Protein AF-0000000076234444 (afdb_homodimer)

Sequence (428 aa):
ITDESFKQEFCEWFWTGTNGNNLIKELNKYAIKNKTTDDRIRREKDGPVIYAIVLDKFDHGLESPFYDEACKLVKVGYTHVSVKTGSDNRMEKLKKKIKNKYPDSKPTIKYRFPIGCGDTTPAYDVERRIREKFGEKVHADEIEKLNLPVTTEWVLTTQSHLDKITKASKKAKTDCIADLIDIFKDIKPPAKKEKGQKEEAPATKGGVKRKGAKITDESFKQEFCEWFWTGTNGNNLIKELNKYAIKNKTTDDRIRREKDGPVIYAIVLDKFDHGLESPFYDEACKLVKVGYTHVSVKTGSDNRMEKLKKKIKNKYPDSKPTIKYRFPIGCGDTTPAYDVERRIREKFGEKVHADEIEKLNLPVTTEWVLTTQSHLDKITKASKKAKTDCIADLIDIFKDIKPPAKKEKGQKEEAPATKGGVKRKGAK

Solvent-accessible surface area (backbone atoms only — not comparable to full-atom values): 24250 Å² total; per-residue (Å²): 128,86,49,65,67,57,44,51,51,48,44,52,49,33,73,41,87,59,46,37,50,53,49,40,51,49,45,37,49,50,25,58,75,66,63,72,47,75,52,37,53,29,39,32,54,48,59,46,28,35,34,32,36,37,24,78,39,56,84,78,76,68,71,53,91,44,41,90,57,69,53,29,45,31,42,44,44,68,43,59,54,63,75,58,83,89,65,75,24,70,68,53,48,48,44,50,52,43,31,72,75,36,61,77,19,54,61,38,80,74,46,78,34,49,60,41,45,65,51,51,67,54,67,70,58,51,36,51,56,50,43,53,38,60,18,48,77,49,55,43,71,64,33,49,75,67,62,50,90,62,44,68,54,35,24,42,28,39,61,70,49,50,48,51,52,50,52,49,50,52,48,35,56,74,67,61,49,84,43,59,58,57,56,55,79,76,46,67,47,65,75,62,49,74,74,66,72,72,73,71,69,74,76,72,81,71,72,70,72,79,73,74,80,125,129,86,48,64,67,57,46,51,51,49,42,52,50,33,74,40,87,59,46,36,50,54,49,40,52,50,43,36,49,50,25,58,73,66,65,73,47,75,53,37,52,31,38,32,53,46,59,46,30,34,33,31,37,38,25,78,39,55,85,80,77,65,72,54,92,43,41,89,57,70,51,30,47,31,41,44,45,68,43,59,53,64,76,57,84,88,65,74,24,71,66,53,49,50,44,51,52,42,31,72,76,37,63,78,20,55,60,39,81,74,47,76,34,50,59,40,45,64,52,52,67,53,64,69,58,52,35,51,58,51,41,53,37,60,19,47,76,46,55,42,70,64,34,50,75,69,63,51,92,64,44,68,51,33,24,40,29,40,63,70,49,51,50,50,53,50,51,50,52,52,49,36,56,75,66,60,50,83,40,60,59,59,57,55,77,75,46,66,46,65,74,62,50,75,76,68,74,71,74,72,71,74,77,73,82,72,75,72,75,80,75,78,80,125

Structure (mmCIF, N/CA/C/O backbone):
data_AF-0000000076234444-model_v1
#
loop_
_entity.id
_entity.type
_entity.pdbx_description
1 polymer 'Uncharacterized protein'
#
loop_
_atom_site.group_PDB
_atom_site.id
_atom_site.type_symbol
_atom_site.label_atom_id
_atom_site.label_alt_id
_atom_site.label_comp_id
_atom_site.label_asym_id
_atom_site.label_entity_id
_atom_site.label_seq_id
_atom_site.pdbx_PDB_ins_code
_atom_site.Cartn_x
_atom_site.Cartn_y
_atom_site.Cartn_z
_atom_site.occupancy
_atom_site.B_iso_or_equiv
_atom_site.auth_seq_id
_atom_site.auth_comp_id
_atom_site.auth_asym_id
_atom_site.auth_atom_id
_atom_site.pdbx_PDB_model_num
ATOM 1 N N . ILE A 1 1 ? -30.406 -0.299 3.791 1 56.06 1 ILE A N 1
ATOM 2 C CA . ILE A 1 1 ? -30.891 -1.179 4.848 1 56.06 1 ILE A CA 1
ATOM 3 C C . ILE A 1 1 ? -31.328 -0.347 6.055 1 56.06 1 ILE A C 1
ATOM 5 O O . ILE A 1 1 ? -30.484 0.266 6.723 1 56.06 1 ILE A O 1
ATOM 9 N N . THR A 1 2 ? -32.531 -0.052 6.156 1 69.62 2 THR A N 1
ATOM 10 C CA . THR A 1 2 ? -33 0.89 7.16 1 69.62 2 THR A CA 1
ATOM 11 C C . THR A 1 2 ? -33.344 0.169 8.461 1 69.62 2 THR A C 1
ATOM 13 O O . THR A 1 2 ? -33.406 0.786 9.523 1 69.62 2 THR A O 1
ATOM 16 N N . ASP A 1 3 ? -33.562 -1.069 8.32 1 80.31 3 ASP A N 1
ATOM 17 C CA . ASP A 1 3 ? -33.875 -1.849 9.516 1 80.31 3 ASP A CA 1
ATOM 18 C C . ASP A 1 3 ? -32.594 -2.24 10.258 1 80.31 3 ASP A C 1
ATOM 20 O O . ASP A 1 3 ? -31.781 -3.008 9.742 1 80.31 3 ASP A O 1
ATOM 24 N N . GLU A 1 4 ? -32.5 -1.754 11.461 1 85.31 4 GLU A N 1
ATOM 25 C CA . GLU A 1 4 ? -31.297 -1.94 12.258 1 85.31 4 GLU A CA 1
ATOM 26 C C . GLU A 1 4 ? -31.062 -3.416 12.57 1 85.31 4 GLU A C 1
ATOM 28 O O . GLU A 1 4 ? -29.922 -3.879 12.578 1 85.31 4 GLU A O 1
ATOM 33 N N . SER A 1 5 ? -32.156 -4.094 12.781 1 87.12 5 SER A N 1
ATOM 34 C CA . SER A 1 5 ? -32.031 -5.52 13.062 1 87.12 5 SER A CA 1
ATOM 35 C C . SER A 1 5 ? -31.469 -6.273 11.859 1 87.12 5 SER A C 1
ATOM 37 O O . SER A 1 5 ? -30.562 -7.098 12 1 87.12 5 SER A O 1
ATOM 39 N N . PHE A 1 6 ? -32 -5.996 10.812 1 88.69 6 PHE A N 1
ATOM 40 C CA . PHE A 1 6 ? -31.531 -6.633 9.594 1 88.69 6 PHE A CA 1
ATOM 41 C C . PHE A 1 6 ? -30.094 -6.262 9.312 1 88.69 6 PHE A C 1
ATOM 43 O O . PHE A 1 6 ? -29.297 -7.102 8.883 1 88.69 6 PHE A O 1
ATOM 50 N N . LYS A 1 7 ? -29.781 -5.055 9.547 1 89.62 7 LYS A N 1
ATOM 51 C CA . LYS A 1 7 ? -28.422 -4.578 9.359 1 89.62 7 LYS A CA 1
ATOM 52 C C . LYS A 1 7 ? -27.438 -5.367 10.227 1 89.62 7 LYS A C 1
ATOM 54 O O . LYS A 1 7 ? -26.391 -5.797 9.75 1 89.62 7 LYS A O 1
ATOM 59 N N . GLN A 1 8 ? -27.812 -5.582 11.375 1 91.12 8 GLN A N 1
ATOM 60 C CA . GLN A 1 8 ? -26.953 -6.332 12.289 1 91.12 8 GLN A CA 1
ATOM 61 C C . GLN A 1 8 ? -26.797 -7.781 11.836 1 91.12 8 GLN A C 1
ATOM 63 O O . GLN A 1 8 ? -25.703 -8.336 11.867 1 91.12 8 GLN A O 1
ATOM 68 N N . GLU A 1 9 ? -27.875 -8.305 11.43 1 93.31 9 GLU A N 1
ATOM 69 C CA . GLU A 1 9 ? -27.844 -9.688 10.945 1 93.31 9 GLU A CA 1
ATOM 70 C C . GLU A 1 9 ? -26.969 -9.82 9.711 1 93.31 9 GLU A C 1
ATOM 72 O O . GLU A 1 9 ? -26.219 -10.789 9.578 1 93.31 9 GLU A O 1
ATOM 77 N N . PHE A 1 10 ? -27.172 -8.875 8.859 1 94 10 PHE A N 1
ATOM 78 C CA . PHE A 1 10 ? -26.375 -8.891 7.637 1 94 10 PHE A CA 1
ATOM 79 C C . PHE A 1 10 ? -24.891 -8.758 7.953 1 94 10 PHE A C 1
ATOM 81 O O . PHE A 1 10 ? -24.062 -9.469 7.383 1 94 10 PHE A O 1
ATOM 88 N N . CYS A 1 11 ? -24.469 -7.883 8.789 1 94.88 11 CYS A N 1
ATOM 89 C CA . CYS A 1 11 ? -23.062 -7.695 9.18 1 94.88 11 CYS A CA 1
ATOM 90 C C . CYS A 1 11 ? -22.5 -8.969 9.797 1 94.88 11 CYS A C 1
ATOM 92 O O . CYS A 1 11 ? -21.391 -9.383 9.469 1 94.88 11 CYS A O 1
ATOM 94 N N . GLU A 1 12 ? -23.297 -9.555 10.641 1 94.88 12 GLU A N 1
ATOM 95 C CA . GLU A 1 12 ? -22.859 -10.805 11.258 1 94.88 12 GLU A CA 1
ATOM 96 C C . GLU A 1 12 ? -22.641 -11.883 10.203 1 94.88 12 GLU A C 1
ATOM 98 O O . GLU A 1 12 ? -21.609 -12.57 10.211 1 94.88 12 GLU A O 1
ATOM 103 N N . TRP A 1 13 ? -23.656 -12 9.344 1 95.69 13 TRP A N 1
ATOM 104 C CA . TRP A 1 13 ? -23.547 -12.961 8.258 1 95.69 13 TRP A CA 1
ATOM 105 C C . TRP A 1 13 ? -22.297 -12.719 7.438 1 95.69 13 TRP A C 1
ATOM 107 O O . TRP A 1 13 ? -21.547 -13.656 7.133 1 95.69 13 TRP A O 1
ATOM 117 N N . PHE A 1 14 ? -22.047 -11.461 7.109 1 96 14 PHE A N 1
ATOM 118 C CA . PHE A 1 14 ? -20.922 -11.07 6.266 1 96 14 PHE A CA 1
ATOM 119 C C . PHE A 1 14 ? -19.609 -11.555 6.867 1 96 14 PHE A C 1
ATOM 121 O O . PHE A 1 14 ? -18.75 -12.086 6.16 1 96 14 PHE A O 1
ATOM 128 N N . TRP A 1 15 ? -19.406 -11.359 8.156 1 96.25 15 TRP A N 1
ATOM 129 C CA . TRP A 1 15 ? -18.141 -11.625 8.805 1 96.25 15 TRP A CA 1
ATOM 130 C C . TRP A 1 15 ? -18.047 -13.07 9.281 1 96.25 15 TRP A C 1
ATOM 132 O O . TRP A 1 15 ? -17.031 -13.492 9.844 1 96.25 15 TRP A O 1
ATOM 142 N N . THR A 1 16 ? -19.031 -13.953 8.969 1 94.44 16 THR A N 1
ATOM 143 C CA . THR A 1 16 ? -19.016 -15.359 9.344 1 94.44 16 THR A CA 1
ATOM 144 C C . THR A 1 16 ? -18.5 -16.219 8.203 1 94.44 16 THR A C 1
ATOM 146 O O . THR A 1 16 ? -19 -16.156 7.082 1 94.44 16 THR A O 1
ATOM 149 N N . GLY A 1 17 ? -17.453 -17 8.523 1 91.94 17 GLY A N 1
ATOM 150 C CA . GLY A 1 17 ? -16.922 -17.922 7.539 1 91.94 17 GLY A CA 1
ATOM 151 C C . GLY A 1 17 ? -16.375 -17.234 6.305 1 91.94 17 GLY A C 1
ATOM 152 O O . GLY A 1 17 ? -15.562 -16.312 6.41 1 91.94 17 GLY A O 1
ATOM 153 N N . THR A 1 18 ? -16.906 -17.734 5.129 1 92.56 18 THR A N 1
ATOM 154 C CA . THR A 1 18 ? -16.391 -17.203 3.871 1 92.56 18 THR A CA 1
ATOM 155 C C . THR A 1 18 ? -17.422 -16.312 3.193 1 92.56 18 THR A C 1
ATOM 157 O O . THR A 1 18 ? -17.234 -15.883 2.053 1 92.56 18 THR A O 1
ATOM 160 N N . ASN A 1 19 ? -18.484 -15.984 3.889 1 93.62 19 ASN A N 1
ATOM 161 C CA . ASN A 1 19 ? -19.594 -15.258 3.287 1 93.62 19 ASN A CA 1
ATOM 162 C C . ASN A 1 19 ? -19.141 -13.922 2.713 1 93.62 19 ASN A C 1
ATOM 164 O O . ASN A 1 19 ? -19.422 -13.617 1.55 1 93.62 19 ASN A O 1
ATOM 168 N N . GLY A 1 20 ? -18.438 -13.156 3.541 1 94.5 20 GLY A N 1
ATOM 169 C CA . GLY A 1 20 ? -17.969 -11.852 3.098 1 94.5 20 GLY A CA 1
ATOM 170 C C . GLY A 1 20 ? -17.031 -11.93 1.905 1 94.5 20 GLY A C 1
ATOM 171 O O . GLY A 1 20 ? -17.156 -11.164 0.952 1 94.5 20 GLY A O 1
ATOM 172 N N . ASN A 1 21 ? -16.141 -12.898 1.944 1 93.69 21 ASN A N 1
ATOM 173 C CA . ASN A 1 21 ? -15.211 -13.07 0.839 1 93.69 21 ASN A CA 1
ATOM 174 C C . ASN A 1 21 ? -15.938 -13.414 -0.46 1 93.69 21 ASN A C 1
ATOM 176 O O . ASN A 1 21 ? -15.594 -12.891 -1.522 1 93.69 21 ASN A O 1
ATOM 180 N N . ASN A 1 22 ? -16.875 -14.25 -0.36 1 92.62 22 ASN A N 1
ATOM 181 C CA . ASN A 1 22 ? -17.656 -14.633 -1.536 1 92.62 22 ASN A CA 1
ATOM 182 C C . ASN A 1 22 ? -18.438 -13.453 -2.09 1 92.62 22 ASN A C 1
ATOM 184 O O . ASN A 1 22 ? -18.5 -13.25 -3.305 1 92.62 22 ASN A O 1
ATOM 188 N N . LEU A 1 23 ? -19.031 -12.719 -1.203 1 94.62 23 LEU A N 1
ATOM 189 C CA . LEU A 1 23 ? -19.781 -11.539 -1.647 1 94.62 23 LEU A CA 1
ATOM 190 C C . LEU A 1 23 ? -18.844 -10.547 -2.33 1 94.62 23 LEU A C 1
ATOM 192 O O . LEU A 1 23 ? -19.188 -9.992 -3.377 1 94.62 23 LEU A O 1
ATOM 196 N N . ILE A 1 24 ? -17.672 -10.305 -1.765 1 95.06 24 ILE A N 1
ATOM 197 C CA . ILE A 1 24 ? -16.688 -9.383 -2.332 1 95.06 24 ILE A CA 1
ATOM 198 C C . ILE A 1 24 ? -16.344 -9.812 -3.758 1 95.06 24 ILE A C 1
ATOM 200 O O . ILE A 1 24 ? -16.297 -8.977 -4.664 1 95.06 24 ILE A O 1
ATOM 204 N N . LYS A 1 25 ? -16.172 -11.062 -3.928 1 91.75 25 LYS A N 1
ATOM 205 C CA . LYS A 1 25 ? -15.867 -11.594 -5.254 1 91.75 25 LYS A CA 1
ATOM 206 C C . LYS A 1 25 ? -16.984 -11.281 -6.238 1 91.75 25 LYS A C 1
ATOM 208 O O . LYS A 1 25 ? -16.734 -10.867 -7.371 1 91.75 25 LYS A O 1
ATOM 213 N N . GLU A 1 26 ? -18.156 -11.461 -5.793 1 92.44 26 GLU A N 1
ATOM 214 C CA . GLU A 1 26 ? -19.312 -11.211 -6.648 1 92.44 26 GLU A CA 1
ATOM 215 C C . GLU A 1 26 ? -19.422 -9.734 -7 1 92.44 26 GLU A C 1
ATOM 217 O O . GLU A 1 26 ? -19.703 -9.383 -8.148 1 92.44 26 GLU A O 1
ATOM 222 N N . LEU A 1 27 ? -19.281 -8.945 -6.02 1 94.94 27 LEU A N 1
ATOM 223 C CA . LEU A 1 27 ? -19.344 -7.504 -6.234 1 94.94 27 LEU A CA 1
ATOM 224 C C . LEU A 1 27 ? -18.281 -7.059 -7.246 1 94.94 27 LEU A C 1
ATOM 226 O O . LEU A 1 27 ? -18.578 -6.281 -8.156 1 94.94 27 LEU A O 1
ATOM 230 N N . ASN A 1 28 ? -17.078 -7.547 -7.09 1 93.25 28 ASN A N 1
ATOM 231 C CA . ASN A 1 28 ? -15.992 -7.188 -7.988 1 93.25 28 ASN A CA 1
ATOM 232 C C . ASN A 1 28 ? -16.234 -7.715 -9.398 1 93.25 28 ASN A C 1
ATOM 234 O O . ASN A 1 28 ? -15.969 -7.016 -10.383 1 93.25 28 ASN A O 1
ATOM 238 N N . LYS A 1 29 ? -16.703 -8.898 -9.461 1 90.75 29 LYS A N 1
ATOM 239 C CA . LYS A 1 29 ? -17.031 -9.484 -10.75 1 90.75 29 LYS A CA 1
ATOM 240 C C . LYS A 1 29 ? -18.078 -8.656 -11.484 1 90.75 29 LYS A C 1
ATOM 242 O O . LYS A 1 29 ? -17.969 -8.414 -12.688 1 90.75 29 LYS A O 1
ATOM 247 N N . TYR A 1 30 ? -19.094 -8.328 -10.742 1 93.06 30 TYR A N 1
ATOM 248 C CA . TYR A 1 30 ? -20.156 -7.5 -11.305 1 93.06 30 TYR A CA 1
ATOM 249 C C . TYR A 1 30 ? -19.594 -6.199 -11.867 1 93.06 30 TYR A C 1
ATOM 251 O O . TYR A 1 30 ? -19.953 -5.797 -12.977 1 93.06 30 TYR A O 1
ATOM 259 N N . ALA A 1 31 ? -18.719 -5.535 -11.086 1 93.12 31 ALA A N 1
ATOM 260 C CA . ALA A 1 31 ? -18.141 -4.262 -11.5 1 93.12 31 ALA A CA 1
ATOM 261 C C . ALA A 1 31 ? -17.344 -4.414 -12.789 1 93.12 31 ALA A C 1
ATOM 263 O O . ALA A 1 31 ? -17.438 -3.578 -13.695 1 93.12 31 ALA A O 1
ATOM 264 N N . ILE A 1 32 ? -16.594 -5.434 -12.859 1 88 32 ILE A N 1
ATOM 265 C CA . ILE A 1 32 ? -15.766 -5.695 -14.023 1 88 32 ILE A CA 1
ATOM 266 C C . ILE A 1 32 ? -16.656 -5.973 -15.234 1 88 32 ILE A C 1
ATOM 268 O O . ILE A 1 32 ? -16.469 -5.375 -16.297 1 88 32 ILE A O 1
ATOM 272 N N . LYS A 1 33 ? -17.578 -6.828 -15.078 1 90.19 33 LYS A N 1
ATOM 273 C CA . LYS A 1 33 ? -18.438 -7.273 -16.172 1 90.19 33 LYS A CA 1
ATOM 274 C C . LYS A 1 33 ? -19.25 -6.109 -16.734 1 90.19 33 LYS A C 1
ATOM 276 O O . LYS A 1 33 ? -19.391 -5.992 -17.953 1 90.19 33 LYS A O 1
ATOM 281 N N . ASN A 1 34 ? -19.734 -5.332 -15.914 1 91.44 34 ASN A N 1
ATOM 282 C CA . ASN A 1 34 ? -20.641 -4.266 -16.344 1 91.44 34 ASN A CA 1
ATOM 283 C C . ASN A 1 34 ? -19.891 -2.955 -16.562 1 91.44 34 ASN A C 1
ATOM 285 O O . ASN A 1 34 ? -20.484 -1.939 -16.906 1 91.44 34 ASN A O 1
ATOM 289 N N . LYS A 1 35 ? -18.516 -2.955 -16.297 1 87.75 35 LYS A N 1
ATOM 290 C CA . LYS A 1 35 ? -17.672 -1.773 -16.469 1 87.75 35 LYS A CA 1
ATOM 291 C C . LYS A 1 35 ? -18.234 -0.577 -15.719 1 87.75 35 LYS A C 1
ATOM 293 O O . LYS A 1 35 ? -18.328 0.526 -16.266 1 87.75 35 LYS A O 1
ATOM 298 N N . THR A 1 36 ? -18.719 -0.863 -14.531 1 84.81 36 THR A N 1
ATOM 299 C CA . THR A 1 36 ? -19.359 0.172 -13.719 1 84.81 36 THR A CA 1
ATOM 300 C C . THR A 1 36 ? -18.297 1.085 -13.094 1 84.81 36 THR A C 1
ATOM 302 O O . THR A 1 36 ? -18.547 2.275 -12.891 1 84.81 36 THR A O 1
ATOM 305 N N . THR A 1 37 ? -17.25 0.494 -12.727 1 87.31 37 THR A N 1
ATOM 306 C CA . THR A 1 37 ? -16.141 1.21 -12.086 1 87.31 37 THR A CA 1
ATOM 307 C C . THR A 1 37 ? -14.836 0.445 -12.242 1 87.31 37 THR A C 1
ATOM 309 O O . THR A 1 37 ? -14.844 -0.757 -12.523 1 87.31 37 THR A O 1
ATOM 312 N N . ASP A 1 38 ? -13.82 1.211 -12.055 1 86.44 38 ASP A N 1
ATOM 313 C CA . ASP A 1 38 ? -12.5 0.58 -12.016 1 86.44 38 ASP A CA 1
ATOM 314 C C . ASP A 1 38 ? -12.109 0.209 -10.586 1 86.44 38 ASP A C 1
ATOM 316 O O . ASP A 1 38 ? -11.078 -0.429 -10.367 1 86.44 38 ASP A O 1
ATOM 320 N N . ASP A 1 39 ? -12.992 0.518 -9.695 1 91.56 39 ASP A N 1
ATOM 321 C CA . ASP A 1 39 ? -12.703 0.229 -8.289 1 91.56 39 ASP A CA 1
ATOM 322 C C . ASP A 1 39 ? -13.031 -1.224 -7.953 1 91.56 39 ASP A C 1
ATOM 324 O O . ASP A 1 39 ? -13.727 -1.902 -8.711 1 91.56 39 ASP A O 1
ATOM 328 N N . ARG A 1 40 ? -12.523 -1.644 -6.902 1 92.62 40 ARG A N 1
ATOM 329 C CA . ARG A 1 40 ? -12.852 -2.947 -6.336 1 92.62 40 ARG A CA 1
ATOM 330 C C . ARG A 1 40 ? -12.922 -2.885 -4.812 1 92.62 40 ARG A C 1
ATOM 332 O O . ARG A 1 40 ? -12.477 -1.906 -4.207 1 92.62 40 ARG A O 1
ATOM 339 N N . ILE A 1 41 ? -13.477 -3.902 -4.289 1 95.38 41 ILE A N 1
ATOM 340 C CA . ILE A 1 41 ? -13.539 -4.078 -2.844 1 95.38 41 ILE A CA 1
ATOM 341 C C . ILE A 1 41 ? -12.523 -5.137 -2.408 1 95.38 41 ILE A C 1
ATOM 343 O O . ILE A 1 41 ? -12.344 -6.148 -3.088 1 95.38 41 ILE A O 1
ATOM 347 N N . ARG A 1 42 ? -11.945 -4.863 -1.302 1 94.62 42 ARG A N 1
ATOM 348 C CA . ARG A 1 42 ? -11 -5.852 -0.789 1 94.62 42 ARG A CA 1
ATOM 349 C C . ARG A 1 42 ? -11.047 -5.914 0.734 1 94.62 42 ARG A C 1
ATOM 351 O O . ARG A 1 42 ? -11.438 -4.945 1.389 1 94.62 42 ARG A O 1
ATOM 358 N N . ARG A 1 43 ? -10.648 -7.039 1.172 1 94.44 43 ARG A N 1
ATOM 359 C CA . ARG A 1 43 ? -10.391 -7.254 2.592 1 94.44 43 ARG A CA 1
ATOM 360 C C . ARG A 1 43 ? -8.93 -6.984 2.932 1 94.44 43 ARG A C 1
ATOM 362 O O . ARG A 1 43 ? -8.031 -7.34 2.162 1 94.44 43 ARG A O 1
ATOM 369 N N . GLU A 1 44 ? -8.711 -6.297 4.074 1 91.56 44 GLU A N 1
ATOM 370 C CA . GLU A 1 44 ? -7.332 -6.031 4.48 1 91.56 44 GLU A CA 1
ATOM 371 C C . GLU A 1 44 ? -7.207 -5.973 6 1 91.56 44 GLU A C 1
ATOM 373 O O . GLU A 1 44 ? -8.188 -5.711 6.699 1 91.56 44 GLU A O 1
ATOM 378 N N . LYS A 1 45 ? -6.07 -6.277 6.461 1 89 45 LYS A N 1
ATOM 379 C CA . LYS A 1 45 ? -5.777 -6.164 7.887 1 89 45 LYS A CA 1
ATOM 380 C C . LYS A 1 45 ? -5.203 -4.789 8.227 1 89 45 LYS A C 1
ATOM 382 O O . LYS A 1 45 ? -5.621 -4.156 9.195 1 89 45 LYS A O 1
ATOM 387 N N . ASP A 1 46 ? -4.25 -4.445 7.434 1 85.06 46 ASP A N 1
ATOM 388 C CA . ASP A 1 46 ? -3.641 -3.129 7.59 1 85.06 46 ASP A CA 1
ATOM 389 C C . ASP A 1 46 ? -3.953 -2.232 6.395 1 85.06 46 ASP A C 1
ATOM 391 O O . ASP A 1 46 ? -3.785 -2.643 5.242 1 85.06 46 ASP A O 1
ATOM 395 N N . GLY A 1 47 ? -4.52 -1.076 6.68 1 85.81 47 GLY A N 1
ATOM 396 C CA . GLY A 1 47 ? -4.754 -0.087 5.641 1 85.81 47 GLY A CA 1
ATOM 397 C C . GLY A 1 47 ? -3.762 1.058 5.668 1 85.81 47 GLY A C 1
ATOM 398 O O . GLY A 1 47 ? -2.922 1.137 6.566 1 85.81 47 GLY A O 1
ATOM 399 N N . PRO A 1 48 ? -3.877 1.832 4.672 1 91.38 48 PRO A N 1
ATOM 400 C CA . PRO A 1 48 ? -2.947 2.963 4.613 1 91.38 48 PRO A CA 1
ATOM 401 C C . PRO A 1 48 ? -3.193 3.988 5.719 1 91.38 48 PRO A C 1
ATOM 403 O O . PRO A 1 48 ? -4.348 4.289 6.039 1 91.38 48 PRO A O 1
ATOM 406 N N . VAL A 1 49 ? -2.113 4.469 6.289 1 94.06 49 VAL A N 1
ATOM 407 C CA . VAL A 1 49 ? -2.15 5.457 7.363 1 94.06 49 VAL A CA 1
ATOM 408 C C . VAL A 1 49 ? -1.156 6.578 7.07 1 94.06 49 VAL A C 1
ATOM 410 O O . VAL A 1 49 ? -0.006 6.316 6.711 1 94.06 49 VAL A O 1
ATOM 413 N N . ILE A 1 50 ? -1.676 7.766 7.137 1 96.81 50 ILE A N 1
ATOM 414 C CA . ILE A 1 50 ? -0.786 8.922 7.129 1 96.81 50 ILE A CA 1
ATOM 415 C C . ILE A 1 50 ? -0.251 9.172 8.539 1 96.81 50 ILE A C 1
ATOM 417 O O . ILE A 1 50 ? -1.005 9.117 9.516 1 96.81 50 ILE A O 1
ATOM 421 N N . TYR A 1 51 ? 1.036 9.352 8.609 1 97.31 51 TYR A N 1
ATOM 422 C CA . TYR A 1 51 ? 1.604 9.594 9.93 1 97.31 51 TYR A CA 1
ATOM 423 C C . TYR A 1 51 ? 2.469 10.852 9.938 1 97.31 51 TYR A C 1
ATOM 425 O O . TYR A 1 51 ? 2.879 11.328 8.875 1 97.31 51 TYR A O 1
ATOM 433 N N . ALA A 1 52 ? 2.684 11.352 11.109 1 98.19 52 ALA A N 1
ATOM 434 C CA . ALA A 1 52 ? 3.557 12.508 11.289 1 98.19 52 ALA A CA 1
ATOM 435 C C . ALA A 1 52 ? 4.477 12.32 12.492 1 98.19 52 ALA A C 1
ATOM 437 O O . ALA A 1 52 ? 4.023 11.961 13.578 1 98.19 52 ALA A O 1
ATOM 438 N N . ILE A 1 53 ? 5.711 12.492 12.266 1 97.94 53 ILE A N 1
ATOM 439 C CA . ILE A 1 53 ? 6.715 12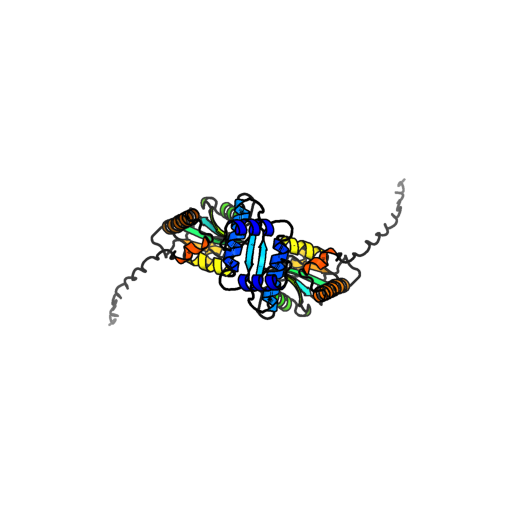.547 13.32 1 97.94 53 ILE A CA 1
ATOM 440 C C . ILE A 1 53 ? 7.152 13.992 13.539 1 97.94 53 ILE A C 1
ATOM 442 O O . ILE A 1 53 ? 7.672 14.641 12.625 1 97.94 53 ILE A O 1
ATOM 446 N N . VAL A 1 54 ? 6.938 14.469 14.719 1 97.5 54 VAL A N 1
ATOM 447 C CA . VAL A 1 54 ? 7.254 15.852 15.062 1 97.5 54 VAL A CA 1
ATOM 448 C C . VAL A 1 54 ? 8.57 15.906 15.828 1 97.5 54 VAL A C 1
ATOM 45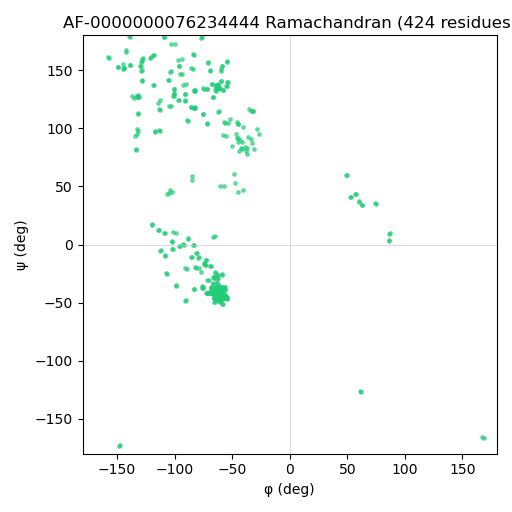0 O O . VAL A 1 54 ? 8.773 15.148 16.781 1 97.5 54 VAL A O 1
ATOM 453 N N . LEU A 1 55 ? 9.445 16.734 15.344 1 95.75 55 LEU A N 1
ATOM 454 C CA . LEU A 1 55 ? 10.641 17.062 16.125 1 95.75 55 LEU A CA 1
ATOM 455 C C . LEU A 1 55 ? 10.383 18.25 17.047 1 95.75 55 LEU A C 1
ATOM 457 O O . LEU A 1 55 ? 10.359 19.406 16.578 1 95.75 55 LEU A O 1
ATOM 461 N N . ASP A 1 56 ? 10.242 18.078 18.297 1 89.5 56 ASP A N 1
ATOM 462 C CA . ASP A 1 56 ? 9.812 19.094 19.25 1 89.5 56 ASP A CA 1
ATOM 463 C C . ASP A 1 56 ? 10.891 20.156 19.453 1 89.5 56 ASP A C 1
ATOM 465 O O . ASP A 1 56 ? 10.586 21.312 19.75 1 89.5 56 ASP A O 1
ATOM 469 N N . LYS A 1 57 ? 12.094 19.703 19.312 1 85.12 57 LYS A N 1
ATOM 470 C CA . LYS A 1 57 ? 13.234 20.609 19.422 1 85.12 57 LYS A CA 1
ATOM 471 C C . LYS A 1 57 ? 14.219 20.406 18.266 1 85.12 57 LYS A C 1
ATOM 473 O O . LYS A 1 57 ? 14.891 19.375 18.203 1 85.12 57 LYS A O 1
ATOM 478 N N . PHE A 1 58 ? 14.031 21.281 17.391 1 81.81 58 PHE A N 1
ATOM 479 C CA . PHE A 1 58 ? 14.984 21.156 16.297 1 81.81 58 PHE A CA 1
ATOM 480 C C . PHE A 1 58 ? 15.562 22.516 15.93 1 81.81 58 PHE A C 1
ATOM 482 O O . PHE A 1 58 ? 14.891 23.328 15.289 1 81.81 58 PHE A O 1
ATOM 489 N N . ASP A 1 59 ? 16.672 22.828 16.516 1 73.06 59 ASP A N 1
ATOM 490 C CA . ASP A 1 59 ? 17.359 24.109 16.344 1 73.06 59 ASP A CA 1
ATOM 491 C C . ASP A 1 59 ? 18.594 23.953 15.453 1 73.06 59 ASP A C 1
ATOM 493 O O . ASP A 1 59 ? 19.719 24.078 15.922 1 73.06 59 ASP A O 1
ATOM 497 N N . HIS A 1 60 ? 18.453 23.312 14.492 1 68 60 HIS A N 1
ATOM 498 C CA . HIS A 1 60 ? 19.656 23.047 13.695 1 68 60 HIS A CA 1
ATOM 499 C C . HIS A 1 60 ? 19.688 23.922 12.445 1 68 60 HIS A C 1
ATOM 501 O O . HIS A 1 60 ? 20.016 23.438 11.359 1 68 60 HIS A O 1
ATOM 507 N N . GLY A 1 61 ? 19.406 25.156 12.75 1 62.38 61 GLY A N 1
ATOM 508 C CA .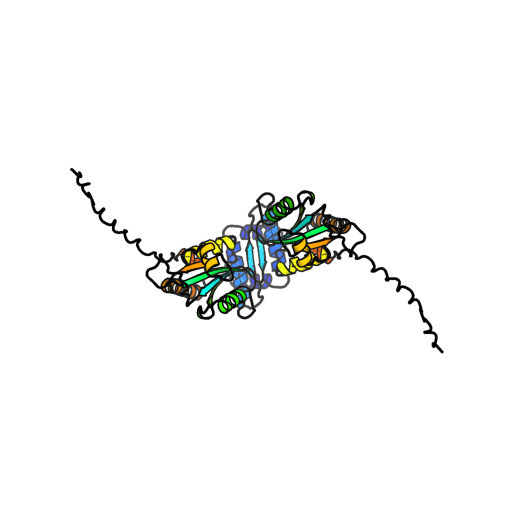 GLY A 1 61 ? 19.625 26.125 11.68 1 62.38 61 GLY A CA 1
ATOM 509 C C . GLY A 1 61 ? 18.453 26.266 10.742 1 62.38 61 GLY A C 1
ATOM 510 O O . GLY A 1 61 ? 18.547 26.906 9.695 1 62.38 61 GLY A O 1
ATOM 511 N N . LEU A 1 62 ? 17.453 25.562 11.086 1 62.97 62 LEU A N 1
ATOM 512 C CA . LEU A 1 62 ? 16.297 25.734 10.203 1 62.97 62 LEU A CA 1
ATOM 513 C C . LEU A 1 62 ? 15.477 26.938 10.617 1 62.97 62 LEU A C 1
ATOM 515 O O . LEU A 1 62 ? 14.617 26.844 11.492 1 62.97 62 LEU A O 1
ATOM 519 N N . GLU A 1 63 ? 16.062 28.062 10.625 1 60.06 63 GLU A N 1
ATOM 520 C CA . GLU A 1 63 ? 15.258 29.266 10.844 1 60.06 63 GLU A CA 1
ATOM 521 C C . GLU A 1 63 ? 14.219 29.453 9.742 1 60.06 63 GLU A C 1
ATOM 523 O O . GLU A 1 63 ? 14.523 29.266 8.555 1 60.06 63 GLU A O 1
ATOM 528 N N . SER A 1 64 ? 12.938 29.344 10.141 1 66.19 64 SER A N 1
ATOM 529 C CA . SER A 1 64 ? 11.922 29.453 9.109 1 66.19 64 SER A CA 1
ATOM 530 C C . SER A 1 64 ? 11.742 30.906 8.68 1 66.19 64 SER A C 1
ATOM 532 O O . SER A 1 64 ? 11.406 31.766 9.5 1 66.19 64 SER A O 1
ATOM 534 N N . PRO A 1 65 ? 12.133 31.141 7.461 1 67.19 65 PRO A N 1
ATOM 535 C CA . PRO A 1 65 ? 11.797 32.469 6.945 1 67.19 65 PRO A CA 1
ATOM 536 C C . PRO A 1 65 ? 10.289 32.656 6.777 1 67.19 65 PRO A C 1
ATOM 538 O O . PRO A 1 65 ? 9.844 33.781 6.449 1 67.19 65 PRO A O 1
ATOM 541 N N . PHE A 1 66 ? 9.586 31.672 7.246 1 75.06 66 PHE A N 1
ATOM 542 C CA . PHE A 1 66 ? 8.188 31.672 6.82 1 75.06 66 PHE A CA 1
ATOM 543 C C . PHE A 1 66 ? 7.277 32.094 7.973 1 75.06 66 PHE A C 1
ATOM 545 O O . PHE A 1 66 ? 6.18 32.594 7.746 1 75.06 66 PHE A O 1
ATOM 552 N N . TYR A 1 67 ? 7.84 31.844 9.188 1 79.94 67 TYR A N 1
ATOM 553 C CA . TYR A 1 67 ? 6.918 32.031 10.305 1 79.94 67 TYR A CA 1
ATOM 554 C C . TYR A 1 67 ? 7.531 32.938 11.367 1 79.94 67 TYR A C 1
ATOM 556 O O . TYR A 1 67 ? 8.758 32.969 11.523 1 79.94 67 TYR A O 1
ATOM 564 N N . ASP A 1 68 ? 6.66 33.656 12.062 1 77.62 68 ASP A N 1
ATOM 565 C CA . ASP A 1 68 ? 7.09 34.5 13.156 1 77.62 68 ASP A CA 1
ATOM 566 C C . ASP A 1 68 ? 7.359 33.719 14.422 1 77.62 68 ASP A C 1
ATOM 568 O O . ASP A 1 68 ? 8.18 34.094 15.258 1 77.62 68 ASP A O 1
ATOM 572 N N . GLU A 1 69 ? 6.789 32.562 14.461 1 80 69 GLU A N 1
ATOM 573 C CA . GLU A 1 69 ? 6.922 31.688 15.625 1 80 69 GLU A CA 1
ATOM 574 C C . GLU A 1 69 ? 8.023 30.641 15.414 1 80 69 GLU A C 1
ATOM 576 O O . GLU A 1 69 ? 8.469 30.422 14.289 1 80 69 GLU A O 1
ATOM 581 N N . ALA A 1 70 ? 8.453 30.156 16.547 1 83.25 70 ALA A N 1
ATOM 582 C CA . ALA A 1 70 ? 9.406 29.047 16.484 1 83.25 70 ALA A CA 1
ATOM 583 C C . ALA A 1 70 ? 8.852 27.891 15.641 1 83.25 70 ALA A C 1
ATOM 585 O O . ALA A 1 70 ? 7.664 27.562 15.734 1 83.25 70 ALA A O 1
ATOM 586 N N . CYS A 1 71 ? 9.719 27.406 14.859 1 88.38 71 CYS A N 1
ATOM 587 C CA . CYS A 1 71 ? 9.281 26.391 13.891 1 88.38 71 CYS A CA 1
ATOM 588 C C . CYS A 1 71 ? 9.539 24.984 14.422 1 88.38 71 CYS A C 1
ATOM 590 O O . CYS A 1 71 ? 10.359 24.797 15.32 1 88.38 71 CYS A O 1
ATOM 592 N N . LYS A 1 72 ? 8.758 24.109 13.938 1 92 72 LYS A N 1
ATOM 593 C CA . LYS A 1 72 ? 8.922 22.688 14.148 1 92 72 LYS A CA 1
ATOM 594 C C . LYS A 1 72 ? 9.141 21.953 12.828 1 92 72 LYS A C 1
ATOM 596 O O . LYS A 1 72 ? 8.516 22.281 11.82 1 92 72 LYS A O 1
ATOM 601 N N . LEU A 1 73 ? 10.062 21.062 12.906 1 95.19 73 LEU A N 1
ATOM 602 C CA . LEU A 1 73 ? 10.266 20.172 11.766 1 95.19 73 LEU A CA 1
ATOM 603 C C . LEU A 1 73 ? 9.422 18.906 11.906 1 95.19 73 LEU A C 1
ATOM 605 O O . LEU A 1 73 ? 9.383 18.297 12.969 1 95.19 73 LEU A O 1
ATOM 609 N N . VAL A 1 74 ? 8.672 18.594 10.797 1 97.19 74 VAL A N 1
ATOM 610 C CA . VAL A 1 74 ? 7.746 17.469 10.859 1 97.19 74 VAL A CA 1
ATOM 611 C C . VAL A 1 74 ? 7.945 16.578 9.633 1 97.19 74 VAL A C 1
ATOM 613 O O . VAL A 1 74 ? 7.969 17.062 8.5 1 97.19 74 VAL A O 1
ATOM 616 N N . LYS A 1 75 ? 8.148 15.297 9.891 1 98.06 75 LYS A N 1
ATOM 617 C CA . LYS A 1 75 ? 8.086 14.273 8.852 1 98.06 75 LYS A CA 1
ATOM 618 C C . LYS A 1 75 ? 6.648 13.789 8.641 1 98.06 75 LYS A C 1
ATOM 620 O O . LYS A 1 75 ? 6.012 13.297 9.57 1 98.06 75 LYS A O 1
ATOM 625 N N . VAL A 1 76 ? 6.133 14 7.438 1 98.12 76 VAL A N 1
ATOM 626 C CA . VAL A 1 76 ? 4.809 13.5 7.09 1 98.12 76 VAL A CA 1
ATOM 627 C C . VAL A 1 76 ? 4.926 12.414 6.027 1 98.12 76 VAL A C 1
ATOM 629 O O . VAL 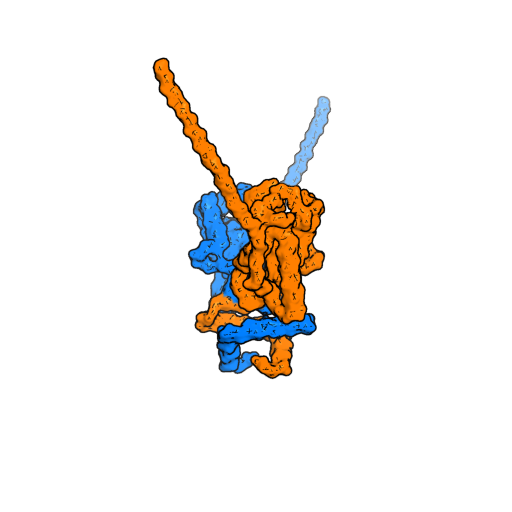A 1 76 ? 5.422 12.664 4.922 1 98.12 76 VAL A O 1
ATOM 632 N N . GLY A 1 77 ? 4.539 11.219 6.375 1 96.88 77 GLY A N 1
ATOM 633 C CA . GLY A 1 77 ? 4.602 10.109 5.441 1 96.88 77 GLY A CA 1
ATOM 634 C C . GLY A 1 77 ? 3.381 9.203 5.504 1 96.88 77 GLY A C 1
ATOM 635 O O . GLY A 1 77 ? 2.387 9.539 6.152 1 96.88 77 GLY A O 1
ATOM 636 N N . TYR A 1 78 ? 3.344 8.195 4.68 1 94.69 78 TYR A N 1
ATOM 637 C CA . TYR A 1 78 ? 2.293 7.191 4.773 1 94.69 78 TYR A CA 1
ATOM 638 C C . TYR A 1 78 ? 2.887 5.789 4.816 1 94.69 78 TYR A C 1
ATOM 640 O O . TYR A 1 78 ? 4.055 5.59 4.469 1 94.69 78 TYR A O 1
ATOM 648 N N . THR A 1 79 ? 2.139 4.887 5.328 1 91.56 79 THR A N 1
ATOM 649 C CA . THR A 1 79 ? 2.494 3.475 5.359 1 91.56 79 THR A CA 1
ATOM 650 C C . THR A 1 79 ? 1.258 2.6 5.176 1 91.56 79 THR A C 1
ATOM 652 O O . THR A 1 79 ? 0.144 3.016 5.5 1 91.56 79 THR A O 1
ATOM 655 N N . HIS A 1 80 ? 1.472 1.454 4.613 1 88.69 80 HIS A N 1
ATOM 656 C CA . HIS A 1 80 ? 0.394 0.49 4.426 1 88.69 80 HIS A CA 1
ATOM 657 C C . HIS A 1 80 ? 0.616 -0.756 5.277 1 88.69 80 HIS A C 1
ATOM 659 O O . HIS A 1 80 ? 0.007 -1.799 5.031 1 88.69 80 HIS A O 1
ATOM 665 N N . VAL A 1 81 ? 1.497 -0.642 6.125 1 85.25 81 VAL A N 1
ATOM 666 C CA . VAL A 1 81 ? 1.746 -1.754 7.039 1 85.25 81 VAL A CA 1
ATOM 667 C C . VAL A 1 81 ? 1.272 -1.387 8.445 1 85.25 81 VAL A C 1
ATOM 669 O O . VAL A 1 81 ? 0.796 -0.272 8.672 1 85.25 81 VAL A O 1
ATOM 672 N N . SER A 1 82 ? 1.438 -2.33 9.281 1 86.06 82 SER A N 1
ATOM 673 C CA . SER A 1 82 ? 0.893 -2.16 10.625 1 86.06 82 SER A CA 1
ATOM 674 C C . SER A 1 82 ? 1.488 -0.938 11.312 1 86.06 82 SER A C 1
ATOM 676 O O . SER A 1 82 ? 2.691 -0.688 11.211 1 86.06 82 SER A O 1
ATOM 678 N N . VAL A 1 83 ? 0.562 -0.26 12.039 1 89.44 83 VAL A N 1
ATOM 679 C CA . VAL A 1 83 ? 0.984 0.934 12.766 1 89.44 83 VAL A CA 1
ATOM 680 C C . VAL A 1 83 ? 0.737 0.745 14.266 1 89.44 83 VAL A C 1
ATOM 682 O O . VAL A 1 83 ? 0.643 1.721 15.008 1 89.44 83 VAL A O 1
ATOM 685 N N . LYS A 1 84 ? 0.564 -0.453 14.586 1 87.31 84 LYS A N 1
ATOM 686 C CA . LYS A 1 84 ? 0.336 -0.745 15.992 1 87.31 84 LYS A CA 1
ATOM 687 C C . LYS A 1 84 ? 1.498 -0.252 16.859 1 87.31 84 LYS A C 1
ATOM 689 O O . LYS A 1 84 ? 2.662 -0.519 16.547 1 87.31 84 LYS A O 1
ATOM 694 N N . THR A 1 85 ? 1.214 0.408 17.906 1 90.88 85 THR A N 1
ATOM 695 C CA . THR A 1 85 ? 2.225 0.978 18.797 1 90.88 85 THR A CA 1
ATOM 696 C C . THR A 1 85 ? 3.049 -0.123 19.453 1 90.88 85 THR A C 1
ATOM 698 O O . THR A 1 85 ? 2.5 -1.127 19.906 1 90.88 85 THR A O 1
ATOM 701 N N . GLY A 1 86 ? 4.281 0.047 19.406 1 91.19 86 GLY A N 1
ATOM 702 C CA . GLY A 1 86 ? 5.156 -0.881 20.109 1 91.19 86 GLY A CA 1
ATOM 703 C C . GLY A 1 86 ? 5.523 -2.096 19.281 1 91.19 86 GLY A C 1
ATOM 704 O O . GLY A 1 86 ? 6.129 -3.041 19.781 1 91.19 86 GLY A O 1
ATOM 705 N N . SER A 1 87 ? 5.223 -2.109 18.031 1 90.38 87 SER A N 1
ATOM 706 C CA . SER A 1 87 ? 5.461 -3.279 17.203 1 90.38 87 SER A CA 1
ATOM 707 C C . SER A 1 87 ? 6.723 -3.109 16.359 1 90.38 87 SER A C 1
ATOM 709 O O . SER A 1 87 ? 6.918 -3.82 15.367 1 90.38 87 SER A O 1
ATOM 711 N N . ASP A 1 88 ? 7.531 -2.08 16.625 1 93.19 88 ASP A N 1
ATOM 712 C CA . ASP A 1 88 ? 8.719 -1.781 15.844 1 93.19 88 ASP A CA 1
ATOM 713 C C . ASP A 1 88 ? 8.375 -1.588 14.367 1 93.19 88 ASP A C 1
ATOM 715 O O . ASP A 1 88 ? 9.047 -2.137 13.492 1 93.19 88 ASP A O 1
ATOM 719 N N . ASN A 1 89 ? 7.312 -0.868 14.203 1 91.56 89 ASN A N 1
ATOM 720 C CA . ASN A 1 89 ? 6.832 -0.604 12.852 1 91.56 89 ASN A CA 1
ATOM 721 C C . ASN A 1 89 ? 7.676 0.462 12.156 1 91.56 89 ASN A C 1
ATOM 723 O O . ASN A 1 89 ? 8.625 0.989 12.742 1 91.56 89 ASN A O 1
ATOM 727 N N . ARG A 1 90 ? 7.336 0.741 10.891 1 89.81 90 ARG A N 1
ATOM 728 C CA . ARG A 1 90 ? 8.109 1.634 10.031 1 89.81 90 ARG A CA 1
ATOM 729 C C . ARG A 1 90 ? 8.273 3.006 10.672 1 89.81 90 ARG A C 1
ATOM 731 O O . ARG A 1 90 ? 9.375 3.568 10.672 1 89.81 90 ARG A O 1
ATOM 738 N N . MET A 1 91 ? 7.258 3.559 11.234 1 94.12 91 MET A N 1
ATOM 739 C CA . MET A 1 91 ? 7.305 4.883 11.852 1 94.12 91 MET A CA 1
ATOM 740 C C . MET A 1 91 ? 8.188 4.875 13.094 1 94.12 91 MET A C 1
ATOM 742 O O . MET A 1 91 ? 8.953 5.812 13.32 1 94.12 91 MET A O 1
ATOM 746 N N . GLU A 1 92 ? 8.07 3.859 13.828 1 96.75 92 GLU A N 1
ATOM 747 C CA . GLU A 1 92 ? 8.875 3.734 15.047 1 96.75 92 GLU A CA 1
ATOM 748 C C . GLU A 1 92 ? 10.352 3.541 14.711 1 96.75 92 GLU A C 1
ATOM 750 O O . GLU A 1 92 ? 11.219 4.098 15.383 1 96.75 92 GLU A O 1
ATOM 755 N N . LYS A 1 93 ? 10.57 2.824 13.711 1 95.81 93 LYS A N 1
ATOM 756 C CA . LYS A 1 93 ? 11.953 2.658 13.258 1 95.81 93 LYS A CA 1
ATOM 757 C C . LYS A 1 93 ? 12.531 3.986 12.781 1 95.81 93 LYS A C 1
ATOM 759 O O . LYS A 1 93 ? 13.68 4.312 13.094 1 95.81 93 LYS A O 1
ATOM 764 N N . LEU A 1 94 ? 11.727 4.672 12.062 1 96.69 94 LEU A N 1
ATOM 765 C CA . LEU A 1 94 ? 12.18 5.977 11.594 1 96.69 94 LEU A CA 1
ATOM 766 C C . LEU A 1 94 ? 12.422 6.922 12.766 1 96.69 94 LEU A C 1
ATOM 768 O O . LEU A 1 94 ? 13.445 7.609 12.812 1 96.69 94 LEU A O 1
ATOM 772 N N . LYS A 1 95 ? 11.531 6.945 13.656 1 97.12 95 LYS A N 1
ATOM 773 C CA . LYS A 1 95 ? 11.695 7.754 14.859 1 97.12 95 LYS A CA 1
ATOM 774 C C . LYS A 1 95 ? 13.008 7.422 15.57 1 97.12 95 LYS A C 1
ATOM 776 O O . LYS A 1 95 ? 13.75 8.32 15.969 1 97.12 95 LYS A O 1
ATOM 781 N N . LYS A 1 96 ? 13.258 6.168 15.703 1 96.94 96 LYS A N 1
ATOM 782 C CA . LYS A 1 96 ? 14.484 5.711 16.359 1 96.94 96 LYS A CA 1
ATOM 783 C C . LYS A 1 96 ? 15.719 6.207 15.617 1 96.94 96 LYS A C 1
ATOM 785 O O . LYS A 1 96 ? 16.688 6.648 16.234 1 96.94 96 LYS A O 1
ATOM 790 N N . LYS A 1 97 ? 15.695 6.156 14.344 1 97 97 LYS A N 1
ATOM 791 C CA . LYS A 1 97 ? 16.828 6.637 13.539 1 97 97 LYS A CA 1
ATOM 792 C C . LYS A 1 97 ? 17.047 8.125 13.75 1 97 97 LYS A C 1
ATOM 794 O O . LYS A 1 97 ? 18.188 8.578 13.859 1 97 97 LYS A O 1
ATOM 799 N N . ILE A 1 98 ? 16 8.859 13.781 1 96.06 98 ILE A N 1
ATOM 800 C CA . ILE A 1 98 ? 16.094 10.297 13.992 1 96.06 98 ILE A CA 1
ATOM 801 C C . ILE A 1 98 ? 16.672 10.586 15.375 1 96.06 98 ILE A C 1
ATOM 803 O O . ILE A 1 98 ? 17.578 11.406 15.523 1 96.06 98 ILE A O 1
ATOM 807 N N . LYS A 1 99 ? 16.172 9.914 16.312 1 95.94 99 LYS A N 1
ATOM 808 C CA . LYS A 1 99 ? 16.609 10.094 17.703 1 95.94 99 LYS A CA 1
ATOM 809 C C . LYS A 1 99 ? 18.094 9.766 17.844 1 95.94 99 LYS A C 1
ATOM 811 O O . LYS A 1 99 ? 18.812 10.438 18.594 1 95.94 99 LYS A O 1
ATOM 816 N N . ASN A 1 100 ? 18.5 8.766 17.219 1 95.19 100 ASN A N 1
ATOM 817 C CA . ASN A 1 100 ? 19.906 8.383 17.266 1 95.19 100 ASN A CA 1
ATOM 818 C C . ASN A 1 100 ? 20.797 9.469 16.688 1 95.19 100 ASN A C 1
ATOM 820 O O . ASN A 1 100 ? 21.906 9.711 17.203 1 95.19 100 ASN A O 1
ATOM 824 N N . LYS A 1 101 ? 20.297 10.086 15.727 1 92.94 101 LYS A N 1
ATOM 825 C CA . LYS A 1 101 ? 21.078 11.125 15.062 1 92.94 101 LYS A CA 1
ATOM 826 C C . LYS A 1 101 ? 20.984 12.453 15.805 1 92.94 101 LYS A C 1
ATOM 828 O O . LYS A 1 101 ? 21.953 13.195 15.891 1 92.94 101 LYS A O 1
ATOM 833 N N . TYR A 1 102 ? 19.75 12.688 16.297 1 92.75 102 TYR A N 1
ATOM 834 C CA . TYR A 1 102 ? 19.469 13.93 17.016 1 92.75 102 TYR A CA 1
ATOM 835 C C . TYR A 1 102 ? 18.719 13.656 18.297 1 92.75 102 TYR A C 1
ATOM 837 O O . TYR A 1 102 ? 17.516 13.906 18.391 1 92.75 102 TYR A O 1
ATOM 845 N N . PRO A 1 103 ? 19.406 13.312 19.266 1 90.69 103 PRO A N 1
ATOM 846 C CA . PRO A 1 103 ? 18.75 12.922 20.516 1 90.69 103 PRO A CA 1
ATOM 847 C C . PRO A 1 103 ? 17.953 14.055 21.156 1 90.69 103 PRO A C 1
ATOM 849 O O . PRO A 1 103 ? 16.906 13.812 21.766 1 90.69 103 PRO A O 1
ATOM 852 N N . ASP A 1 104 ? 18.438 15.219 20.984 1 91.44 104 ASP A N 1
ATOM 853 C CA . ASP A 1 104 ? 17.812 16.344 21.656 1 91.44 104 ASP A CA 1
ATOM 854 C C . ASP A 1 104 ? 16.562 16.828 20.891 1 91.44 104 ASP A C 1
ATOM 856 O O . ASP A 1 104 ? 15.789 17.625 21.406 1 91.44 104 ASP A O 1
ATOM 860 N N . SER A 1 105 ? 16.359 16.25 19.703 1 92 105 SER A N 1
ATOM 861 C CA . SER A 1 105 ? 15.234 16.688 18.891 1 92 105 SER A CA 1
ATOM 862 C C . SER A 1 105 ? 13.914 16.156 19.438 1 92 105 SER A C 1
ATOM 864 O O . SER A 1 105 ? 12.844 16.625 19.031 1 92 105 SER A O 1
ATOM 866 N N . LYS A 1 106 ? 13.875 15.164 20.312 1 93.56 106 LYS A N 1
ATOM 867 C CA . LYS A 1 106 ? 12.703 14.578 20.953 1 93.56 106 LYS A CA 1
ATOM 868 C C . LYS A 1 106 ? 11.617 14.25 19.938 1 93.56 106 LYS A C 1
ATOM 870 O O . LYS A 1 106 ? 10.484 14.727 20.062 1 93.56 106 LYS A O 1
ATOM 875 N N . PRO A 1 107 ? 11.977 13.414 19.016 1 96.88 107 PRO A N 1
ATOM 876 C CA . PRO A 1 107 ? 10.984 13.031 18.016 1 96.88 107 PRO A CA 1
ATOM 877 C C . PRO A 1 107 ? 9.805 12.273 18.609 1 96.88 107 PRO A C 1
ATOM 879 O O . PRO A 1 107 ? 9.992 11.406 19.469 1 96.88 107 PRO A O 1
ATOM 882 N N . THR A 1 108 ? 8.578 12.625 18.188 1 96.81 108 THR A N 1
ATOM 883 C CA . THR A 1 108 ? 7.352 11.977 18.641 1 96.81 108 THR A CA 1
ATOM 884 C C . THR A 1 108 ? 6.453 11.641 17.453 1 96.81 108 THR A C 1
ATOM 886 O O . THR A 1 108 ? 6.215 12.484 16.578 1 96.81 108 THR A O 1
ATOM 889 N N . ILE A 1 109 ? 6.07 10.383 17.406 1 97.44 109 ILE A N 1
ATOM 890 C CA . ILE A 1 109 ? 5 10.055 16.469 1 97.44 109 ILE A CA 1
ATOM 891 C C . ILE A 1 109 ? 3.678 10.625 16.984 1 97.44 109 ILE A C 1
ATOM 893 O O . ILE A 1 109 ? 3.018 10.016 17.828 1 97.44 109 ILE A O 1
ATOM 897 N N . LYS A 1 110 ? 3.238 11.664 16.422 1 96.5 110 LYS A N 1
ATOM 898 C CA . LYS A 1 110 ? 2.146 12.422 17.031 1 96.5 110 LYS A CA 1
ATOM 899 C C . LYS A 1 110 ? 0.81 12.07 16.375 1 96.5 110 LYS A C 1
ATOM 901 O O . LYS A 1 110 ? -0.231 12.102 17.047 1 96.5 110 LYS A O 1
ATOM 906 N N . TYR A 1 111 ? 0.857 11.828 15.141 1 95.69 111 TYR A N 1
ATOM 907 C CA . TYR A 1 111 ? -0.402 11.648 14.422 1 95.69 111 TYR A CA 1
ATOM 908 C C . TYR A 1 111 ? -0.396 10.352 13.625 1 95.69 111 TYR A C 1
ATOM 910 O O . TYR A 1 111 ? 0.636 9.953 13.078 1 95.69 111 TYR A O 1
ATOM 918 N N . ARG A 1 112 ? -1.478 9.727 13.625 1 94.31 112 ARG A N 1
ATOM 919 C CA . ARG A 1 112 ? -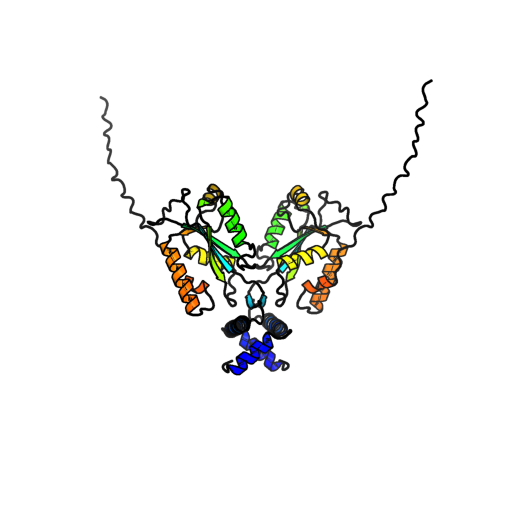1.86 8.609 12.758 1 94.31 112 ARG A CA 1
ATOM 920 C C . ARG A 1 112 ? -3.246 8.836 12.164 1 94.31 112 ARG A C 1
ATOM 922 O O . ARG A 1 112 ? -4.246 8.836 12.883 1 94.31 112 ARG A O 1
ATOM 929 N N . PHE A 1 113 ? -3.287 9.039 10.883 1 95.06 113 PHE A N 1
ATOM 930 C CA . PHE A 1 113 ? -4.547 9.289 10.188 1 95.06 113 PHE A CA 1
ATOM 931 C C . PHE A 1 113 ? -4.84 8.188 9.18 1 95.06 113 PHE A C 1
ATOM 933 O O . PHE A 1 113 ? -4.344 8.219 8.055 1 95.06 113 PHE A O 1
ATOM 940 N N . PRO A 1 114 ? -5.664 7.25 9.594 1 92.06 114 PRO A N 1
ATOM 941 C CA . PRO A 1 114 ? -6.039 6.234 8.609 1 92.06 114 PRO A CA 1
ATOM 942 C C . PRO A 1 114 ? -6.793 6.816 7.414 1 92.06 114 PRO A C 1
ATOM 944 O O . PRO A 1 114 ? -7.609 7.727 7.582 1 92.06 114 PRO A O 1
ATOM 947 N N . ILE A 1 115 ? -6.457 6.363 6.277 1 92.56 115 ILE A N 1
ATOM 948 C CA . ILE A 1 115 ? -7.23 6.723 5.09 1 92.56 115 ILE A CA 1
ATOM 949 C C . ILE A 1 115 ? -8.539 5.941 5.074 1 92.56 115 ILE A C 1
ATOM 951 O O . ILE A 1 115 ? -8.555 4.734 5.328 1 92.56 115 ILE A O 1
ATOM 955 N N . GLY A 1 116 ? -9.586 6.629 4.793 1 90.44 116 GLY A N 1
ATOM 956 C CA . GLY A 1 116 ? -10.914 6.055 4.844 1 90.44 116 GLY A CA 1
ATOM 957 C C . GLY A 1 116 ? -11.086 4.867 3.914 1 90.44 116 GLY A C 1
ATOM 958 O O . GLY A 1 116 ? -10.492 4.82 2.838 1 90.44 116 GLY A O 1
ATOM 959 N N . CYS A 1 117 ? -11.992 3.99 4.262 1 91.88 117 CYS A N 1
ATOM 960 C CA . CYS A 1 117 ? -12.188 2.734 3.547 1 91.88 117 CYS A CA 1
ATOM 961 C C . CYS A 1 117 ? -12.852 2.975 2.193 1 91.88 117 CYS A C 1
ATOM 963 O O . CYS A 1 117 ? -12.812 2.105 1.319 1 91.88 117 CYS A O 1
ATOM 965 N N . GLY A 1 118 ? -13.43 4.109 2.041 1 90.62 118 GLY A N 1
ATOM 966 C CA . GLY A 1 118 ? -14.07 4.41 0.771 1 90.62 118 GLY A CA 1
ATOM 967 C C . GLY A 1 118 ? -13.242 5.328 -0.111 1 90.62 118 GLY A C 1
ATOM 968 O O . GLY A 1 118 ? -13.633 5.629 -1.241 1 90.62 118 GLY A O 1
ATOM 969 N N . ASP A 1 119 ? -12.141 5.766 0.406 1 90.5 119 ASP A N 1
ATOM 970 C CA . ASP A 1 119 ? -11.273 6.676 -0.333 1 90.5 119 ASP A CA 1
ATOM 971 C C . ASP A 1 119 ? -10.352 5.906 -1.282 1 90.5 119 ASP A C 1
ATOM 973 O O . ASP A 1 119 ? -9.484 5.148 -0.839 1 90.5 119 ASP A O 1
ATOM 977 N N . THR A 1 120 ? -10.5 6.145 -2.531 1 91.25 120 THR A N 1
ATOM 978 C CA . THR A 1 120 ? -9.734 5.387 -3.516 1 91.25 120 THR A CA 1
ATOM 979 C C . THR A 1 120 ? -8.562 6.211 -4.043 1 91.25 120 THR A C 1
ATOM 981 O O . THR A 1 120 ? -7.844 5.773 -4.941 1 91.25 120 THR A O 1
ATOM 984 N N . THR A 1 121 ? -8.406 7.41 -3.498 1 90.12 121 THR A N 1
ATOM 985 C CA . THR A 1 121 ? -7.242 8.211 -3.863 1 90.12 121 THR A CA 1
ATOM 986 C C . THR A 1 121 ? -5.949 7.508 -3.449 1 90.12 121 THR A C 1
ATOM 988 O O . THR A 1 121 ? -5.863 6.961 -2.35 1 90.12 121 THR A O 1
ATOM 991 N N . PRO A 1 122 ? -5.012 7.512 -4.406 1 87.94 122 PRO A N 1
ATOM 992 C CA . PRO A 1 122 ? -3.736 6.906 -4.016 1 87.94 122 PRO A CA 1
ATOM 993 C C . PRO A 1 122 ? -3.162 7.516 -2.738 1 87.94 122 PRO A C 1
ATOM 995 O O . PRO A 1 122 ? -3.217 8.734 -2.551 1 87.94 122 PRO A O 1
ATOM 998 N N . ALA A 1 123 ? -2.623 6.602 -1.924 1 89.75 123 ALA A N 1
ATOM 999 C CA . ALA A 1 123 ? -2.141 7.027 -0.611 1 89.75 123 ALA A CA 1
ATOM 1000 C C . ALA A 1 123 ? -1.109 8.141 -0.74 1 89.75 123 ALA A C 1
ATOM 1002 O O . ALA A 1 123 ? -1.081 9.07 0.076 1 89.75 123 ALA A O 1
ATOM 1003 N N . TYR A 1 124 ? -0.283 8.07 -1.779 1 89.69 124 TYR A N 1
ATOM 1004 C CA . TYR A 1 124 ? 0.762 9.07 -1.9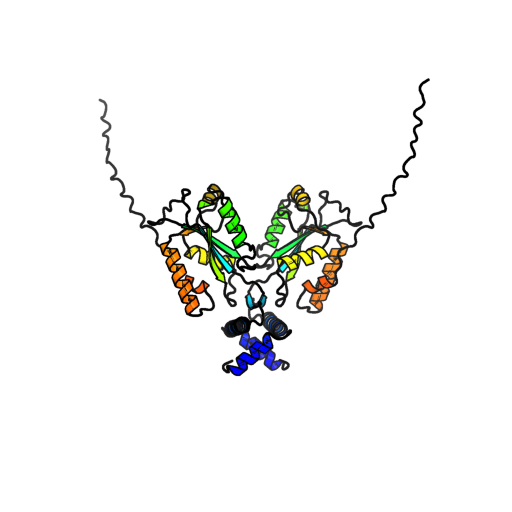63 1 89.69 124 TYR A CA 1
ATOM 1005 C C . TYR A 1 124 ? 0.162 10.438 -2.266 1 89.69 124 TYR A C 1
ATOM 1007 O O . TYR A 1 124 ? 0.699 11.469 -1.846 1 89.69 124 TYR A O 1
ATOM 1015 N N . ASP A 1 125 ? -0.91 10.453 -2.949 1 92.56 125 ASP A N 1
ATOM 1016 C CA . ASP A 1 125 ? -1.583 11.719 -3.25 1 92.56 125 ASP A CA 1
ATOM 1017 C C . ASP A 1 125 ? -2.244 12.297 -2.004 1 92.56 125 ASP A C 1
ATOM 1019 O O . ASP A 1 125 ? -2.193 13.508 -1.774 1 92.56 125 ASP A O 1
ATOM 1023 N N . VAL A 1 126 ? -2.83 11.43 -1.285 1 94.69 126 VAL A N 1
ATOM 1024 C CA . VAL A 1 126 ? -3.445 11.859 -0.032 1 94.69 126 VAL A CA 1
ATOM 1025 C C . VAL A 1 126 ? -2.379 12.43 0.901 1 94.69 126 VAL A C 1
ATOM 1027 O O . VAL A 1 126 ? -2.564 13.5 1.487 1 94.69 126 VAL A O 1
ATOM 1030 N N . GLU A 1 127 ? -1.315 11.688 1 1 97.06 127 GLU A N 1
ATOM 1031 C CA . GLU A 1 127 ? -0.197 12.125 1.832 1 97.06 127 GLU A CA 1
ATOM 1032 C C . GLU A 1 127 ? 0.303 13.5 1.406 1 97.06 127 GLU A C 1
ATOM 1034 O O . GLU A 1 127 ? 0.508 14.383 2.248 1 97.06 127 GLU A O 1
ATOM 1039 N N . ARG A 1 128 ? 0.458 13.711 0.164 1 96.12 128 ARG A N 1
ATOM 1040 C CA . ARG A 1 128 ? 0.933 14.992 -0.354 1 96.12 128 ARG A CA 1
ATOM 1041 C C . ARG A 1 128 ? -0.017 16.125 0.025 1 96.12 128 ARG A C 1
ATOM 1043 O O . ARG A 1 128 ? 0.42 17.172 0.492 1 96.12 128 ARG A O 1
ATOM 1050 N N . ARG A 1 129 ? -1.266 15.906 -0.175 1 96.38 129 ARG A N 1
ATOM 1051 C CA . ARG A 1 129 ? -2.275 16.906 0.15 1 96.38 129 ARG A CA 1
ATOM 1052 C C . ARG A 1 129 ? -2.246 17.25 1.635 1 96.38 129 ARG A C 1
ATOM 1054 O O . ARG A 1 129 ? -2.314 18.422 2.006 1 96.38 129 ARG A O 1
ATOM 1061 N N . ILE A 1 130 ? -2.154 16.234 2.404 1 97.5 130 ILE A N 1
ATOM 1062 C CA . ILE A 1 130 ? -2.164 16.438 3.85 1 97.5 130 ILE A CA 1
ATOM 1063 C C . ILE A 1 130 ? -0.87 17.125 4.285 1 97.5 130 ILE A C 1
ATOM 1065 O O . ILE A 1 130 ? -0.893 18.031 5.113 1 97.5 130 ILE A O 1
ATOM 1069 N N . ARG A 1 131 ? 0.211 16.703 3.717 1 97.88 131 ARG A N 1
ATOM 1070 C CA . ARG A 1 131 ? 1.502 17.312 4.035 1 97.88 131 ARG A CA 1
ATOM 1071 C C . ARG A 1 131 ? 1.496 18.812 3.746 1 97.88 131 ARG A C 1
ATOM 1073 O O . ARG A 1 131 ? 1.998 19.594 4.543 1 97.88 131 ARG A O 1
ATOM 1080 N N . GLU A 1 132 ? 0.845 19.203 2.723 1 96.94 132 GLU A N 1
ATOM 1081 C CA . GLU A 1 132 ? 0.744 20.609 2.344 1 96.94 132 GLU A CA 1
ATOM 1082 C C . GLU A 1 132 ? -0.027 21.406 3.393 1 96.94 132 GLU A C 1
ATOM 1084 O O . GLU A 1 132 ? 0.163 22.609 3.52 1 96.94 132 GLU A O 1
ATOM 1089 N N . LYS A 1 133 ? -0.896 20.719 4.043 1 97.44 133 LYS A N 1
ATOM 1090 C CA . LYS A 1 133 ? -1.692 21.375 5.078 1 97.44 133 LYS A CA 1
ATOM 1091 C C . LYS A 1 133 ? -0.921 21.453 6.395 1 97.44 133 LYS A C 1
ATOM 1093 O O . LYS A 1 133 ? -1.282 22.234 7.285 1 97.44 133 LYS A O 1
ATOM 1098 N N . PHE A 1 134 ? 0.091 20.656 6.578 1 97.5 134 PHE A N 1
ATOM 1099 C CA . PHE A 1 134 ? 0.883 20.625 7.801 1 97.5 134 PHE A CA 1
ATOM 1100 C C . PHE A 1 134 ? 1.816 21.828 7.879 1 97.5 134 PHE A C 1
ATOM 1102 O O . PHE A 1 134 ? 2.162 22.281 8.977 1 97.5 134 PHE A O 1
ATOM 1109 N N . GLY A 1 135 ? 2.363 22.219 6.715 1 95.81 135 GLY A N 1
ATOM 1110 C CA . GLY A 1 135 ? 3.312 23.312 6.727 1 95.81 135 GLY A CA 1
ATOM 1111 C C . GLY A 1 135 ? 4.055 23.484 5.414 1 95.81 135 GLY A C 1
ATOM 1112 O O . GLY A 1 135 ? 3.633 22.938 4.387 1 95.81 135 GLY A O 1
ATOM 1113 N N . GLU A 1 136 ? 5.074 24.234 5.457 1 93.5 136 GLU A N 1
ATOM 1114 C CA . GLU A 1 136 ? 5.867 24.531 4.27 1 93.5 136 GLU A CA 1
ATOM 1115 C C . GLU A 1 136 ? 6.871 23.406 3.982 1 93.5 136 GLU A C 1
ATOM 1117 O O . GLU A 1 136 ? 7.594 22.969 4.879 1 93.5 136 GLU A O 1
ATOM 1122 N N . LYS A 1 137 ? 6.859 23.078 2.787 1 94.5 137 LYS A N 1
ATOM 1123 C CA . LYS A 1 137 ? 7.758 22 2.361 1 94.5 137 LYS A CA 1
ATOM 1124 C C . LYS A 1 137 ? 9.219 22.406 2.553 1 94.5 137 LYS A C 1
ATOM 1126 O O . LYS A 1 137 ? 9.602 23.547 2.258 1 94.5 137 LYS A O 1
ATOM 1131 N N . VAL A 1 138 ? 10 21.484 3.059 1 92.19 138 VAL A N 1
ATOM 1132 C CA . VAL A 1 138 ? 11.445 21.641 3.113 1 92.19 138 VAL A CA 1
ATOM 1133 C C . VAL A 1 138 ? 12.102 20.859 1.975 1 92.19 138 VAL A C 1
ATOM 1135 O O . VAL A 1 138 ? 11.789 19.688 1.765 1 92.19 138 VAL A O 1
ATOM 1138 N N . HIS A 1 139 ? 12.906 21.484 1.295 1 91.69 139 HIS A N 1
ATOM 1139 C CA . HIS A 1 139 ? 13.523 20.859 0.133 1 91.69 139 HIS A CA 1
ATOM 1140 C C . HIS A 1 139 ? 14.484 19.75 0.552 1 91.69 139 HIS A C 1
ATOM 1142 O O . HIS A 1 139 ? 15.141 19.859 1.592 1 91.69 139 HIS A O 1
ATOM 1148 N N . ALA A 1 140 ? 14.594 18.812 -0.282 1 92.94 140 ALA A N 1
ATOM 1149 C CA . ALA A 1 140 ? 15.406 17.625 -0.011 1 92.94 140 ALA A CA 1
ATOM 1150 C C . ALA A 1 140 ? 16.859 18.016 0.247 1 92.94 140 ALA A C 1
ATOM 1152 O O . ALA A 1 140 ? 17.531 17.406 1.089 1 92.94 140 ALA A O 1
ATOM 1153 N N . ASP A 1 141 ? 17.359 18.984 -0.504 1 90.75 141 ASP A N 1
ATOM 1154 C CA . ASP A 1 141 ? 18.75 19.406 -0.369 1 90.75 141 ASP A CA 1
ATOM 1155 C C . ASP A 1 141 ? 19.016 19.969 1.028 1 90.75 141 ASP A C 1
ATOM 1157 O O . ASP A 1 141 ? 20.094 19.75 1.589 1 90.75 141 ASP A O 1
ATOM 1161 N N . GLU A 1 142 ? 18.078 20.703 1.562 1 88.12 142 GLU A N 1
ATOM 1162 C CA . GLU A 1 142 ? 18.203 21.234 2.916 1 88.12 142 GLU A CA 1
ATOM 1163 C C . GLU A 1 142 ? 18.219 20.125 3.951 1 88.12 142 GLU A C 1
ATOM 1165 O O . GLU A 1 142 ? 18.969 20.172 4.922 1 88.12 142 GLU A O 1
ATOM 1170 N N . ILE A 1 143 ? 17.422 19.109 3.721 1 92.12 143 ILE A N 1
ATOM 1171 C CA . ILE A 1 143 ? 17.328 17.984 4.645 1 92.12 143 ILE A CA 1
ATOM 1172 C C . ILE A 1 143 ? 18.609 17.156 4.566 1 92.12 143 ILE A C 1
ATOM 1174 O O . ILE A 1 143 ? 19.094 16.656 5.582 1 92.12 143 ILE A O 1
ATOM 1178 N N . GLU A 1 144 ? 19.047 16.984 3.414 1 91.25 144 GLU A N 1
ATOM 1179 C CA . GLU A 1 144 ? 20.297 16.25 3.225 1 91.25 144 GLU A CA 1
ATOM 1180 C C . GLU A 1 144 ? 21.438 16.891 4.016 1 91.25 144 GLU A C 1
ATOM 1182 O O . GLU A 1 144 ? 22.266 16.188 4.598 1 91.25 144 GLU A O 1
ATOM 1187 N N . LYS A 1 145 ? 21.453 18.188 4.055 1 89.19 145 LYS A N 1
ATOM 1188 C CA . LYS A 1 145 ? 22.469 18.906 4.82 1 89.19 145 LYS A CA 1
ATOM 1189 C C . LYS A 1 145 ? 22.359 18.594 6.309 1 89.19 145 LYS A C 1
ATOM 1191 O O . LYS A 1 145 ? 23.359 18.625 7.031 1 89.19 145 LYS A O 1
ATOM 1196 N N . LEU A 1 146 ? 21.234 18.312 6.738 1 90.12 146 LEU A N 1
ATOM 1197 C CA . LEU A 1 146 ? 20.984 18.016 8.141 1 90.12 146 LEU A CA 1
ATOM 1198 C C . LEU A 1 146 ? 21.266 16.531 8.438 1 90.12 146 LEU A C 1
ATOM 1200 O O . LEU A 1 146 ? 21.219 16.109 9.602 1 90.12 146 LEU A O 1
ATOM 1204 N N . ASN A 1 147 ? 21.453 15.766 7.445 1 90.81 147 ASN A N 1
ATOM 1205 C CA . ASN A 1 147 ? 21.797 14.344 7.562 1 90.81 147 ASN A CA 1
ATOM 1206 C C . ASN A 1 147 ? 20.688 13.562 8.25 1 90.81 147 ASN A C 1
ATOM 1208 O O . ASN A 1 147 ? 20.953 12.695 9.086 1 90.81 147 ASN A O 1
ATOM 1212 N N . LEU A 1 148 ? 19.578 13.945 8.023 1 93.56 148 LEU A N 1
ATOM 1213 C CA . LEU A 1 148 ? 18.453 13.188 8.531 1 93.56 148 LEU A CA 1
ATOM 1214 C C . LEU A 1 148 ? 18.297 11.867 7.785 1 93.56 148 LEU A C 1
ATOM 1216 O O . LEU A 1 148 ? 18.766 11.727 6.652 1 93.56 148 LEU A O 1
ATOM 1220 N N . PRO A 1 149 ? 17.641 10.859 8.383 1 92.69 149 PRO A N 1
ATOM 1221 C CA . PRO A 1 149 ? 17.641 9.5 7.832 1 92.69 149 PRO A CA 1
ATOM 1222 C C . PRO A 1 149 ? 16.906 9.414 6.496 1 92.69 149 PRO A C 1
ATOM 1224 O O . PRO A 1 149 ? 17.141 8.484 5.719 1 92.69 149 PRO A O 1
ATOM 1227 N N . VAL A 1 150 ? 15.93 10.273 6.242 1 93.88 150 VAL A N 1
ATOM 1228 C CA . VAL A 1 150 ? 15.211 10.359 4.973 1 93.88 150 VAL A CA 1
ATOM 1229 C C . VAL A 1 150 ? 15.203 11.812 4.484 1 93.88 150 VAL A C 1
ATOM 1231 O O . VAL A 1 150 ? 15.117 12.742 5.293 1 93.88 150 VAL A O 1
ATOM 1234 N N . THR A 1 151 ? 15.094 11.945 3.197 1 93.88 151 THR A N 1
ATOM 1235 C CA . THR A 1 151 ? 15.367 13.281 2.689 1 93.88 151 THR A CA 1
ATOM 1236 C C . THR A 1 151 ? 14.086 13.961 2.223 1 93.88 151 THR A C 1
ATOM 1238 O O . THR A 1 151 ? 14.07 15.156 1.945 1 93.88 151 THR A O 1
ATOM 1241 N N . THR A 1 152 ? 13.016 13.195 2.164 1 94.38 152 THR A N 1
ATOM 1242 C CA . THR A 1 152 ? 11.82 13.773 1.564 1 94.38 152 THR A CA 1
ATOM 1243 C C . THR A 1 152 ? 10.68 13.82 2.576 1 94.38 152 THR A C 1
ATOM 1245 O O . THR A 1 152 ? 10.773 13.234 3.656 1 94.38 152 THR A O 1
ATOM 1248 N N . GLU A 1 153 ? 9.688 14.617 2.273 1 97 153 GLU A N 1
ATOM 1249 C CA . GLU A 1 153 ? 8.406 14.648 2.979 1 97 153 GLU A CA 1
ATOM 1250 C C . GLU A 1 153 ? 8.547 15.328 4.34 1 97 153 GLU A C 1
ATOM 1252 O O . GLU A 1 153 ? 7.953 14.875 5.324 1 97 153 GLU A O 1
ATOM 1257 N N . TRP A 1 154 ? 9.352 16.281 4.363 1 96.44 154 TRP A N 1
ATOM 1258 C CA . TRP A 1 154 ? 9.492 17.125 5.547 1 96.44 154 TRP A CA 1
ATOM 1259 C C . TRP A 1 154 ? 8.789 18.453 5.352 1 96.44 154 TRP A C 1
ATOM 1261 O O . TRP A 1 154 ? 8.758 18.984 4.238 1 96.44 154 TRP A O 1
ATOM 1271 N N . VAL A 1 155 ? 8.312 18.969 6.441 1 95.94 155 VAL A N 1
ATOM 1272 C CA . VAL A 1 155 ? 7.703 20.297 6.41 1 95.94 155 VAL A CA 1
ATOM 1273 C C . VAL A 1 155 ? 8.125 21.094 7.641 1 95.94 155 VAL A C 1
ATOM 1275 O O . VAL A 1 155 ? 8.469 20.516 8.672 1 95.94 155 VAL A O 1
ATOM 1278 N N . LEU A 1 156 ? 8.094 22.406 7.48 1 93.62 156 LEU A N 1
ATOM 1279 C CA . LEU A 1 156 ? 8.227 23.344 8.586 1 93.62 156 LEU A CA 1
ATOM 1280 C C . LEU A 1 156 ? 6.855 23.875 9.008 1 93.62 156 LEU A C 1
ATOM 1282 O O . LEU A 1 156 ? 6.035 24.219 8.156 1 93.62 156 LEU A O 1
ATOM 1286 N N . THR A 1 157 ? 6.684 23.859 10.297 1 94.44 157 THR A N 1
ATOM 1287 C CA . THR A 1 157 ? 5.414 24.344 10.82 1 94.44 157 THR A CA 1
ATOM 1288 C C . THR A 1 157 ? 5.605 24.984 12.195 1 94.44 157 THR A C 1
ATOM 1290 O O . THR A 1 157 ? 6.73 25.281 12.586 1 94.44 157 THR A O 1
ATOM 1293 N N . THR A 1 158 ? 4.48 25.344 12.82 1 92.5 158 THR A N 1
ATOM 1294 C CA . THR A 1 158 ? 4.531 25.984 14.133 1 92.5 158 THR A CA 1
ATOM 1295 C C . THR A 1 158 ? 3.775 25.141 15.164 1 92.5 158 THR A C 1
ATOM 1297 O O . THR A 1 158 ? 2.928 24.328 14.812 1 92.5 158 THR A O 1
ATOM 1300 N N . GLN A 1 159 ? 4.094 25.422 16.406 1 93.38 159 GLN A N 1
ATOM 1301 C CA . GLN A 1 159 ? 3.385 24.75 17.484 1 93.38 159 GLN A CA 1
ATOM 1302 C C . GLN A 1 159 ? 1.899 25.094 17.469 1 93.38 159 GLN A C 1
ATOM 1304 O O . GLN A 1 159 ? 1.05 24.219 17.672 1 93.38 159 GLN A O 1
ATOM 1309 N N . SER A 1 160 ? 1.659 26.344 17.219 1 93.94 160 SER A N 1
ATOM 1310 C CA . SER A 1 160 ? 0.268 26.781 17.203 1 93.94 160 SER A CA 1
ATOM 1311 C C . SER A 1 160 ? -0.532 26.031 16.141 1 93.94 160 SER A C 1
ATOM 1313 O O . SER A 1 160 ? -1.692 25.688 16.359 1 93.94 160 SER A O 1
ATOM 1315 N N . HIS A 1 161 ? 0.045 25.797 15.07 1 96.12 161 HIS A N 1
ATOM 1316 C CA . HIS A 1 161 ? -0.64 25.078 14 1 96.12 161 HIS A CA 1
ATOM 1317 C C . HIS A 1 161 ? -0.843 23.609 14.367 1 96.12 161 HIS A C 1
ATOM 1319 O O . HIS A 1 161 ? -1.91 23.047 14.117 1 96.12 161 HIS A O 1
ATOM 1325 N N . LEU A 1 162 ? 0.135 23 14.961 1 96.94 162 LEU A N 1
ATOM 1326 C CA . LEU A 1 162 ? 0.003 21.625 15.43 1 96.94 162 LEU A CA 1
ATOM 1327 C C . LEU A 1 162 ? -1.114 21.516 16.453 1 96.94 162 LEU A C 1
ATOM 1329 O O . LEU A 1 162 ? -1.853 20.516 16.469 1 96.94 162 LEU A O 1
ATOM 1333 N N . ASP A 1 163 ? -1.203 22.516 17.266 1 96.25 163 ASP A N 1
ATOM 1334 C CA . ASP A 1 163 ? -2.271 22.531 18.266 1 96.25 163 ASP A CA 1
ATOM 1335 C C . ASP A 1 163 ? -3.645 22.562 17.594 1 96.25 163 ASP A C 1
ATOM 1337 O O . ASP A 1 163 ? -4.582 21.922 18.047 1 96.25 163 ASP A O 1
ATOM 1341 N N . LYS A 1 164 ? -3.715 23.312 16.547 1 96.88 164 LYS A N 1
ATOM 1342 C CA . LYS A 1 164 ? -4.957 23.359 15.773 1 96.88 164 LYS A CA 1
ATOM 1343 C C . LYS A 1 164 ? -5.297 21.984 15.211 1 96.88 164 LYS A C 1
ATOM 1345 O O . LYS A 1 164 ? -6.445 21.531 15.289 1 96.88 164 LYS A O 1
ATOM 1350 N N . ILE A 1 165 ? -4.344 21.312 14.633 1 97.31 165 ILE A N 1
ATOM 1351 C CA . ILE A 1 165 ? -4.539 19.984 14.07 1 97.31 165 ILE A CA 1
ATOM 1352 C C . ILE A 1 165 ? -4.945 19 15.172 1 97.31 165 ILE A C 1
ATOM 1354 O O . ILE A 1 165 ? -5.867 18.203 14.992 1 97.31 165 ILE A O 1
ATOM 1358 N N . THR A 1 166 ? -4.277 19.125 16.312 1 97.38 166 THR A N 1
ATOM 1359 C CA . THR A 1 166 ? -4.578 18.25 17.438 1 97.38 166 THR A CA 1
ATOM 1360 C C . THR A 1 166 ? -6.016 18.453 17.906 1 97.38 166 THR A C 1
ATOM 1362 O O . THR A 1 166 ? -6.738 17.484 18.141 1 97.38 166 THR A O 1
ATOM 1365 N N . LYS A 1 167 ? -6.379 19.672 18.047 1 96.81 167 LYS A N 1
ATOM 1366 C CA . LYS A 1 167 ? -7.734 20 18.484 1 96.81 167 LYS A CA 1
ATOM 1367 C C . LYS A 1 167 ? -8.773 19.453 17.5 1 96.81 167 LYS A C 1
ATOM 1369 O O . LYS A 1 167 ? -9.766 18.859 17.891 1 96.81 167 LYS A O 1
ATOM 1374 N N . ALA A 1 168 ? -8.539 19.703 16.25 1 95.81 168 ALA A N 1
ATOM 1375 C CA . ALA A 1 168 ? -9.453 19.219 15.219 1 95.81 168 ALA A CA 1
ATOM 1376 C C . ALA A 1 168 ? -9.547 17.703 15.25 1 95.81 168 ALA A C 1
ATOM 1378 O O . ALA A 1 168 ? -10.633 17.141 15.102 1 95.81 168 ALA A O 1
ATOM 1379 N N . SER A 1 169 ? -8.43 17.047 15.383 1 95 169 SER A N 1
ATOM 1380 C CA . SER A 1 169 ? -8.375 15.586 15.43 1 95 169 SER A CA 1
ATOM 1381 C C . SER A 1 169 ? -9.164 15.047 16.625 1 95 169 SER A C 1
ATOM 1383 O O . SER A 1 169 ? -9.922 14.078 16.484 1 95 169 SER A O 1
ATOM 1385 N N . LYS A 1 170 ? -8.984 15.625 17.766 1 93.94 170 LYS A N 1
ATOM 1386 C CA . LYS A 1 170 ? -9.703 15.211 18.969 1 93.94 170 LYS A CA 1
ATOM 1387 C C . LYS A 1 170 ? -11.211 15.391 18.797 1 93.94 170 LYS A C 1
ATOM 1389 O O . LYS A 1 170 ? -11.992 14.508 19.172 1 93.94 170 LYS A O 1
ATOM 1394 N N . LYS A 1 171 ? -11.531 16.453 18.266 1 92.88 171 LYS A N 1
ATOM 1395 C CA . LYS A 1 171 ? -12.945 16.734 18.016 1 92.88 171 LYS A CA 1
ATOM 1396 C C . LYS A 1 171 ? -13.547 15.695 17.062 1 92.88 171 LYS A C 1
ATOM 1398 O O . LYS A 1 171 ? -14.648 15.203 17.297 1 92.88 171 LYS A O 1
ATOM 1403 N N . ALA A 1 172 ? -12.828 15.469 16.047 1 89.81 172 ALA A N 1
ATOM 1404 C CA . ALA A 1 172 ? -13.305 14.492 15.062 1 89.81 172 ALA A CA 1
ATOM 1405 C C . ALA A 1 172 ? -13.516 13.125 15.703 1 89.81 172 ALA A C 1
ATOM 1407 O O . ALA A 1 172 ? -14.492 12.43 15.391 1 89.81 172 ALA A O 1
ATOM 1408 N N . LYS A 1 173 ? -12.672 12.719 16.531 1 85.88 173 LYS A N 1
ATOM 1409 C CA . LYS A 1 173 ? -12.797 11.445 17.234 1 85.88 173 LYS A CA 1
ATOM 1410 C C . LYS A 1 173 ? -14.023 11.422 18.141 1 85.88 173 LYS A C 1
ATOM 1412 O O . LYS A 1 173 ? -14.766 10.438 18.172 1 85.88 173 LYS A O 1
ATOM 1417 N N . THR A 1 174 ? -14.125 12.492 18.797 1 84.75 174 THR A N 1
ATOM 1418 C CA . THR A 1 174 ? -15.273 12.625 19.688 1 84.75 174 THR A CA 1
ATOM 1419 C C . THR A 1 174 ? -16.578 12.57 18.906 1 84.75 174 THR A C 1
ATOM 1421 O O . THR A 1 174 ? -17.547 11.961 19.344 1 84.75 174 THR A O 1
ATOM 1424 N N . ASP A 1 175 ? -16.547 13.148 17.719 1 81.44 175 ASP A N 1
ATOM 1425 C CA . ASP A 1 175 ? -17.719 13.195 16.859 1 81.44 175 ASP A CA 1
ATOM 1426 C C . ASP A 1 175 ? -17.875 11.906 16.062 1 81.44 175 ASP A C 1
ATOM 1428 O O . ASP A 1 175 ? -18.766 11.789 15.211 1 81.44 175 ASP A O 1
ATOM 1432 N N . CYS A 1 176 ? -17 11.016 16.234 1 71.5 176 CYS A N 1
ATOM 1433 C CA . CYS A 1 176 ? -17.016 9.703 15.602 1 71.5 176 CYS A CA 1
ATOM 1434 C C . CYS A 1 176 ? -16.984 9.828 14.086 1 71.5 176 CYS A C 1
ATOM 1436 O O . CYS A 1 176 ? -17.734 9.164 13.375 1 71.5 176 CYS A O 1
ATOM 1438 N N . ILE A 1 177 ? -16.219 10.812 13.695 1 69.94 177 ILE A N 1
ATOM 1439 C CA . ILE A 1 177 ? -16.016 10.945 12.258 1 69.94 177 ILE A CA 1
ATOM 1440 C C . ILE A 1 177 ? -15.227 9.75 11.727 1 69.94 177 ILE A C 1
ATOM 1442 O O . ILE A 1 177 ? -14.18 9.398 12.281 1 69.94 177 ILE A O 1
ATOM 1446 N N . ALA A 1 178 ? -15.75 9.156 10.766 1 67.75 178 ALA A N 1
ATOM 1447 C CA . ALA A 1 178 ? -15.211 7.902 10.242 1 67.75 178 ALA A CA 1
ATOM 1448 C C . ALA A 1 178 ? -13.852 8.125 9.578 1 67.75 178 ALA A C 1
ATOM 1450 O O . ALA A 1 178 ? -12.938 7.312 9.734 1 67.75 178 ALA A O 1
ATOM 1451 N N . ASP A 1 179 ? -13.773 9.289 8.898 1 83.56 179 ASP A N 1
ATOM 1452 C CA . ASP A 1 179 ? -12.555 9.578 8.148 1 83.56 179 ASP A CA 1
ATOM 1453 C C . ASP A 1 179 ? -11.805 10.758 8.758 1 83.56 179 ASP A C 1
ATOM 1455 O O . ASP A 1 179 ? -12.062 11.914 8.406 1 83.56 179 ASP A O 1
ATOM 1459 N N . LEU A 1 180 ? -10.836 10.477 9.523 1 87.62 180 LEU A N 1
ATOM 1460 C CA . LEU A 1 180 ? -10.117 11.477 10.297 1 87.62 180 LEU A CA 1
ATOM 1461 C C . LEU A 1 180 ? -9.383 12.453 9.375 1 87.62 180 LEU A C 1
ATOM 1463 O O . LEU A 1 180 ? -9.188 13.617 9.727 1 87.62 180 LEU A O 1
ATOM 1467 N N . ILE A 1 181 ? -9.094 12.023 8.219 1 93.19 181 ILE A N 1
ATOM 1468 C CA . ILE A 1 181 ? -8.305 12.875 7.328 1 93.19 181 ILE A CA 1
ATOM 1469 C C . ILE A 1 181 ? -9.172 14.023 6.816 1 93.19 181 ILE A C 1
ATOM 1471 O O . ILE A 1 181 ? -8.664 15 6.273 1 93.19 181 ILE A O 1
ATOM 1475 N N . ASP A 1 182 ? -10.461 13.961 6.984 1 90.75 182 ASP A N 1
ATOM 1476 C CA . ASP A 1 182 ? -11.383 14.984 6.5 1 90.75 182 ASP A CA 1
ATOM 1477 C C . ASP A 1 182 ? -11.211 16.281 7.277 1 90.75 182 ASP A C 1
ATOM 1479 O O . ASP A 1 182 ? -11.648 17.344 6.828 1 90.75 182 ASP A O 1
ATOM 1483 N N . ILE A 1 183 ? -10.633 16.234 8.375 1 93.94 183 ILE A N 1
ATOM 1484 C CA . ILE A 1 183 ? -10.398 17.453 9.133 1 93.94 183 ILE A CA 1
ATOM 1485 C C . ILE A 1 183 ? -9.555 18.422 8.312 1 93.94 183 ILE A C 1
ATOM 1487 O O . ILE A 1 183 ? -9.617 19.625 8.508 1 93.94 183 ILE A O 1
ATOM 1491 N N . PHE A 1 184 ? -8.789 17.891 7.406 1 95.81 184 PHE A N 1
ATOM 1492 C CA . PHE A 1 184 ? -7.836 18.703 6.668 1 95.81 184 PHE A CA 1
ATOM 1493 C C . PHE A 1 184 ? -8.531 19.469 5.547 1 95.81 184 PHE A C 1
ATOM 1495 O O . PHE A 1 184 ? -7.926 20.328 4.906 1 95.81 184 PHE A O 1
ATOM 1502 N N . LYS A 1 185 ? -9.719 19.141 5.277 1 92.12 185 LYS A N 1
ATOM 1503 C CA . LYS A 1 185 ? -10.492 19.938 4.336 1 92.12 185 LYS A CA 1
ATOM 1504 C C . LYS A 1 185 ? -10.68 21.375 4.848 1 92.12 185 LYS A C 1
ATOM 1506 O O . LYS A 1 185 ? -10.773 22.312 4.059 1 92.12 185 LYS A O 1
ATOM 1511 N N . ASP A 1 186 ? -10.633 21.516 6.137 1 91.62 186 ASP A N 1
ATOM 1512 C CA . ASP A 1 186 ? -10.945 22.812 6.758 1 91.62 186 ASP A CA 1
ATOM 1513 C C . ASP A 1 186 ? -9.703 23.422 7.395 1 91.62 186 ASP A C 1
ATOM 1515 O O . ASP A 1 186 ? -9.75 24.531 7.918 1 91.62 186 ASP A O 1
ATOM 1519 N N . ILE A 1 187 ? -8.688 22.688 7.379 1 95.12 187 ILE A N 1
ATOM 1520 C CA . ILE A 1 187 ? -7.449 23.203 7.945 1 95.12 187 ILE A CA 1
ATOM 1521 C C . ILE A 1 187 ? -6.641 23.891 6.852 1 95.12 187 ILE A C 1
ATOM 1523 O O . ILE A 1 187 ? -6.359 23.312 5.809 1 95.12 187 ILE A O 1
ATOM 1527 N N . LYS A 1 188 ? -6.336 25.156 7.121 1 93.69 188 LYS A N 1
ATOM 1528 C CA . LYS A 1 188 ? -5.43 25.891 6.246 1 93.69 188 LYS A CA 1
ATOM 1529 C C . LYS A 1 188 ? -3.992 25.812 6.75 1 93.69 188 LYS A C 1
ATOM 1531 O O . LYS A 1 188 ? -3.756 25.688 7.953 1 93.69 188 LYS A O 1
ATOM 1536 N N . PRO A 1 189 ? -3.123 25.797 5.793 1 92.25 189 PRO A N 1
ATOM 1537 C CA . PRO A 1 189 ? -1.731 25.844 6.246 1 92.25 189 PRO A CA 1
ATOM 1538 C C . PRO A 1 189 ? -1.452 27.031 7.164 1 92.25 189 PRO A C 1
ATOM 1540 O O . PRO A 1 189 ? -2.207 28.016 7.16 1 92.25 189 PRO A O 1
ATOM 1543 N N . PRO A 1 190 ? -0.409 26.891 7.941 1 90.94 190 PRO A N 1
ATOM 1544 C CA . PRO A 1 190 ? -0.089 28.016 8.82 1 90.94 190 PRO A CA 1
ATOM 1545 C C . PRO A 1 190 ? 0.197 29.312 8.047 1 90.94 190 PRO A C 1
ATOM 1547 O O . PRO A 1 190 ? 0.771 29.266 6.957 1 90.94 190 PRO A O 1
ATOM 1550 N N . ALA A 1 191 ? -0.129 30.344 8.703 1 85.94 191 ALA A N 1
ATOM 1551 C CA . ALA A 1 191 ? 0.035 31.656 8.07 1 85.94 191 ALA A CA 1
ATOM 1552 C C . ALA A 1 191 ? 1.511 32.031 7.957 1 85.94 191 ALA A C 1
ATOM 1554 O O . ALA A 1 191 ? 2.275 31.859 8.914 1 85.94 191 ALA A O 1
ATOM 1555 N N . LYS A 1 192 ? 1.793 32.469 6.816 1 84.12 192 LYS A N 1
ATOM 1556 C CA . LYS A 1 192 ? 3.156 32.938 6.59 1 84.12 192 LYS A CA 1
ATOM 1557 C C . LYS A 1 192 ? 3.32 34.375 7.039 1 84.12 192 LYS A C 1
ATOM 1559 O O . LYS A 1 192 ? 2.344 35.125 7.098 1 84.12 192 LYS A O 1
ATOM 1564 N N . LYS A 1 193 ? 4.598 34.656 7.438 1 79.62 193 LYS A N 1
ATOM 1565 C CA . LYS A 1 193 ? 4.91 36.031 7.754 1 79.62 193 LYS A CA 1
ATOM 1566 C C . LYS A 1 193 ? 4.691 36.938 6.543 1 79.62 193 LYS A C 1
ATOM 1568 O O . LYS A 1 193 ? 4.871 36.5 5.402 1 79.62 193 LYS A O 1
ATOM 1573 N N . GLU A 1 194 ? 4.016 38.094 6.867 1 68.62 194 GLU A N 1
ATOM 1574 C CA . GLU A 1 194 ? 3.865 39.094 5.816 1 68.62 194 GLU A CA 1
ATOM 1575 C C . GLU A 1 194 ? 5.219 39.5 5.25 1 68.62 194 GLU A C 1
ATOM 1577 O O . GLU A 1 194 ? 6.207 39.594 5.984 1 68.62 194 GLU A O 1
ATOM 1582 N N . LYS A 1 195 ? 5.559 39.031 4.055 1 58.75 195 LYS A N 1
ATOM 1583 C CA . LYS A 1 195 ? 6.801 39.531 3.48 1 58.75 195 LYS A CA 1
ATOM 1584 C C . LYS A 1 195 ? 6.996 41 3.799 1 58.75 195 LYS A C 1
ATOM 1586 O O . LYS A 1 195 ? 6.129 41.844 3.492 1 58.75 195 LYS A O 1
ATOM 1591 N N . GLY A 1 196 ? 7.402 41.281 4.957 1 49.06 196 GLY A N 1
ATOM 1592 C CA . GLY A 1 196 ? 7.754 42.688 5.082 1 49.06 196 GLY A CA 1
ATOM 1593 C C . GLY A 1 196 ? 8.297 43.281 3.797 1 49.06 196 GLY A C 1
ATOM 1594 O O . GLY A 1 196 ? 8.969 42.594 3.023 1 49.06 196 GLY A O 1
ATOM 1595 N N . GLN A 1 197 ? 7.52 44.25 3.26 1 44.75 197 GLN A N 1
ATOM 1596 C CA . GLN A 1 197 ? 8.016 45.062 2.178 1 44.75 197 GLN A CA 1
ATOM 1597 C C . GLN A 1 197 ? 9.5 45.406 2.371 1 44.75 197 GLN A C 1
ATOM 1599 O O . GLN A 1 197 ? 9.891 45.938 3.406 1 44.75 197 GLN A O 1
ATOM 1604 N N . LYS A 1 198 ? 10.414 44.594 2.01 1 44.44 198 LYS A N 1
ATOM 1605 C CA . LYS A 1 198 ? 11.742 45.188 1.965 1 44.44 198 LYS A CA 1
ATOM 1606 C C . LYS A 1 198 ? 11.664 46.688 1.724 1 44.44 198 LYS A C 1
ATOM 1608 O O . LYS A 1 198 ? 11.078 47.125 0.735 1 44.44 198 LYS A O 1
ATOM 1613 N N . GLU A 1 199 ? 11.695 47.438 2.748 1 39.66 199 GLU A N 1
ATOM 1614 C CA . GLU A 1 199 ? 11.945 48.844 2.521 1 39.66 199 GLU A CA 1
ATOM 1615 C C . GLU A 1 199 ? 13.031 49.062 1.469 1 39.66 199 GLU A C 1
ATOM 1617 O O . GLU A 1 199 ? 14.148 48.531 1.611 1 39.66 199 GLU A O 1
ATOM 1622 N N . GLU A 1 200 ? 12.633 49.125 0.247 1 41.06 200 GLU A N 1
ATOM 1623 C CA . GLU A 1 200 ? 13.586 49.594 -0.757 1 41.06 200 GLU A CA 1
ATOM 1624 C C . GLU A 1 200 ? 14.531 50.656 -0.176 1 41.06 200 GLU A C 1
ATOM 1626 O O . GLU A 1 200 ? 14.086 51.688 0.322 1 41.06 200 GLU A O 1
ATOM 1631 N N . ALA A 1 201 ? 15.641 50.25 0.345 1 44.34 201 ALA A N 1
ATOM 1632 C CA . ALA A 1 201 ? 16.625 51.25 0.741 1 44.34 201 ALA A CA 1
ATOM 1633 C C . ALA A 1 201 ? 16.594 52.469 -0.21 1 44.34 201 ALA A C 1
ATOM 1635 O O . ALA A 1 201 ? 16.484 52.281 -1.427 1 44.34 201 ALA A O 1
ATOM 1636 N N . PRO A 1 202 ? 16.234 53.594 0.236 1 43.88 202 PRO A N 1
ATOM 1637 C CA . PRO A 1 202 ? 16.25 54.75 -0.682 1 43.88 202 PRO A CA 1
ATOM 1638 C C . PRO A 1 202 ? 17.531 54.812 -1.511 1 43.88 202 PRO A C 1
ATOM 1640 O O . PRO A 1 202 ? 18.609 54.562 -0.994 1 43.88 202 PRO A O 1
ATOM 1643 N N . ALA A 1 203 ? 17.453 54.438 -2.775 1 43.16 203 ALA A N 1
ATOM 1644 C CA . ALA A 1 203 ? 18.562 54.656 -3.691 1 43.16 203 ALA A CA 1
ATOM 1645 C C . ALA A 1 203 ? 19.344 55.906 -3.314 1 43.16 203 ALA A C 1
ATOM 1647 O O . ALA A 1 203 ? 18.812 57.031 -3.344 1 43.16 203 ALA A O 1
ATOM 1648 N N . THR A 1 204 ? 20.234 55.75 -2.344 1 40.03 204 THR A N 1
ATOM 1649 C CA . THR A 1 204 ? 21.125 56.875 -2.133 1 40.03 204 THR A CA 1
ATOM 1650 C C . THR A 1 204 ? 21.656 57.406 -3.463 1 40.03 204 THR A C 1
ATOM 1652 O O . THR A 1 204 ? 22.219 56.625 -4.258 1 40.03 204 THR A O 1
ATOM 1655 N N . LYS A 1 205 ? 20.969 58.406 -4.09 1 40.5 205 LYS A N 1
ATOM 1656 C CA . LYS A 1 205 ? 21.453 59.219 -5.207 1 40.5 205 LYS A CA 1
ATOM 1657 C C . LYS A 1 205 ? 22.906 59.594 -5.023 1 40.5 205 LYS A C 1
ATOM 1659 O O . LYS A 1 205 ? 23.234 60.531 -4.281 1 40.5 205 LYS A O 1
ATOM 1664 N N . GLY A 1 206 ? 23.812 58.562 -4.641 1 35.84 206 GLY A N 1
ATOM 1665 C CA . GLY A 1 206 ? 25.219 58.906 -4.566 1 35.84 206 GLY A CA 1
ATOM 1666 C C . GLY A 1 206 ? 25.766 59.469 -5.871 1 35.84 206 GLY A C 1
ATOM 1667 O O . GLY A 1 206 ? 26.016 58.719 -6.812 1 35.84 206 GLY A O 1
ATOM 1668 N N . GLY A 1 207 ? 25.016 60.469 -6.398 1 35.12 207 GLY A N 1
ATOM 1669 C CA . GLY A 1 207 ? 25.625 61.281 -7.441 1 35.12 207 GLY A CA 1
ATOM 1670 C C . GLY A 1 207 ? 27.031 61.75 -7.094 1 35.12 207 GLY A C 1
ATOM 1671 O O . GLY A 1 207 ? 27.203 62.656 -6.289 1 35.12 207 GLY A O 1
ATOM 1672 N N . VAL A 1 208 ? 27.875 60.75 -6.723 1 34.66 208 VAL A N 1
ATOM 1673 C CA . VAL A 1 208 ? 29.219 61.25 -6.52 1 34.66 208 VAL A CA 1
ATOM 1674 C C . VAL A 1 208 ? 29.719 61.969 -7.785 1 34.66 208 VAL A C 1
ATOM 1676 O O . VAL A 1 208 ? 29.734 61.375 -8.867 1 34.66 208 VAL A O 1
ATOM 1679 N N . LYS A 1 209 ? 29.531 63.219 -7.828 1 32.09 209 LYS A N 1
ATOM 1680 C CA . LYS A 1 209 ? 30.141 64.125 -8.773 1 32.09 209 LYS A CA 1
ATOM 1681 C C . LYS A 1 209 ? 31.641 63.844 -8.922 1 32.09 209 LYS A C 1
ATOM 1683 O O . LYS A 1 209 ? 32.375 63.906 -7.941 1 32.09 209 LYS A O 1
ATOM 1688 N N . ARG A 1 210 ? 31.875 62.969 -9.93 1 39.09 210 ARG A N 1
ATOM 1689 C CA . ARG A 1 210 ? 33.219 62.844 -10.469 1 39.09 210 ARG A CA 1
ATOM 1690 C C . ARG A 1 210 ? 33.875 64.188 -10.68 1 39.09 210 ARG A C 1
ATOM 1692 O O . ARG A 1 210 ? 33.406 65 -11.477 1 39.09 210 ARG A O 1
ATOM 1699 N N . LYS A 1 211 ? 34.406 64.75 -9.516 1 29.2 211 LYS A N 1
ATOM 1700 C CA . LYS A 1 211 ? 35.156 66 -9.609 1 29.2 211 LYS A CA 1
ATOM 1701 C C . LYS A 1 211 ? 36.25 65.875 -10.672 1 29.2 211 LYS A C 1
ATOM 1703 O O . LYS A 1 211 ? 37 64.938 -10.711 1 29.2 211 LYS A O 1
ATOM 1708 N N . GLY A 1 212 ? 36.031 66.562 -11.82 1 29.84 212 GLY A N 1
ATOM 1709 C CA . GLY A 1 212 ? 36.938 66.875 -12.906 1 29.84 212 GLY A CA 1
ATOM 1710 C C . GLY A 1 212 ? 38.312 67.312 -12.43 1 29.84 212 GLY A C 1
ATOM 1711 O O . GLY A 1 212 ? 38.406 68.25 -11.625 1 29.84 212 GLY A O 1
ATOM 1712 N N . ALA A 1 213 ? 39.188 66.375 -12.117 1 31.27 213 ALA A N 1
ATOM 1713 C CA . ALA A 1 213 ? 40.594 66.812 -11.984 1 31.27 213 ALA A CA 1
ATOM 1714 C C . ALA A 1 213 ? 40.938 67.812 -13.094 1 31.27 213 ALA A C 1
ATOM 1716 O O . ALA A 1 213 ? 40.75 67.5 -14.273 1 31.27 213 ALA A O 1
ATOM 1717 N N . LYS A 1 214 ? 40.938 69 -12.781 1 22.61 214 LYS A N 1
ATOM 1718 C CA . LYS A 1 214 ? 41.719 70 -13.508 1 22.61 214 LYS A CA 1
ATOM 1719 C C . LYS A 1 214 ? 43.156 69.5 -13.68 1 22.61 214 LYS A C 1
ATOM 1721 O O . LYS A 1 214 ? 43.781 69 -12.734 1 22.61 214 LYS A O 1
ATOM 1726 N N . ILE B 1 1 ? -26.812 -15.477 -0.735 1 56.16 1 ILE B N 1
ATOM 1727 C CA . ILE B 1 1 ? -27.766 -14.961 -1.719 1 56.16 1 ILE B CA 1
ATOM 1728 C C . ILE B 1 1 ? -27.875 -15.938 -2.891 1 56.16 1 ILE B C 1
ATOM 1730 O O . ILE B 1 1 ? -26.922 -16.109 -3.646 1 56.16 1 ILE B O 1
ATOM 1734 N N . THR B 1 2 ? -28.812 -16.766 -2.896 1 69.5 2 THR B N 1
ATOM 1735 C CA . THR B 1 2 ? -28.891 -17.844 -3.859 1 69.5 2 THR B CA 1
ATOM 1736 C C . THR B 1 2 ? -29.688 -17.422 -5.09 1 69.5 2 THR B C 1
ATOM 1738 O O . THR B 1 2 ? -29.562 -18.016 -6.16 1 69.5 2 THR B O 1
ATOM 1741 N N . ASP B 1 3 ? -30.453 -16.422 -4.902 1 80.69 3 ASP B N 1
ATOM 1742 C CA . ASP B 1 3 ? -31.219 -15.93 -6.035 1 80.69 3 ASP B CA 1
ATOM 1743 C C . ASP B 1 3 ? -30.391 -15.008 -6.914 1 80.69 3 ASP B C 1
ATOM 1745 O O . ASP B 1 3 ? -29.984 -13.93 -6.477 1 80.69 3 ASP B O 1
ATOM 1749 N N . GLU B 1 4 ? -30.234 -15.438 -8.133 1 85.56 4 GLU B N 1
ATOM 1750 C CA . GLU B 1 4 ? -29.375 -14.727 -9.07 1 85.56 4 GLU B CA 1
ATOM 1751 C C . GLU B 1 4 ? -29.906 -13.328 -9.359 1 85.56 4 GLU B C 1
ATOM 1753 O O . GLU B 1 4 ? -29.125 -12.375 -9.492 1 85.56 4 GLU B O 1
ATOM 1758 N N . SER B 1 5 ? -31.219 -13.242 -9.422 1 87.62 5 SER B N 1
ATOM 1759 C CA . SER B 1 5 ? -31.812 -11.938 -9.68 1 87.62 5 SER B CA 1
ATOM 1760 C C . SER B 1 5 ? -31.547 -10.977 -8.523 1 87.62 5 SER B C 1
ATOM 1762 O O . SER B 1 5 ? -31.172 -9.82 -8.742 1 87.62 5 SER B O 1
ATOM 1764 N N . PHE B 1 6 ? -31.75 -11.453 -7.426 1 89.12 6 PHE B N 1
ATOM 1765 C CA . PHE B 1 6 ? -31.5 -10.633 -6.25 1 89.12 6 PHE B CA 1
ATOM 1766 C C . PHE B 1 6 ? -30.031 -10.258 -6.152 1 89.12 6 PHE B C 1
ATOM 1768 O O . PHE B 1 6 ? -29.688 -9.125 -5.793 1 89.12 6 PHE B O 1
ATOM 1775 N N . LYS B 1 7 ? -29.219 -11.172 -6.469 1 89.81 7 LYS B N 1
ATOM 1776 C CA . LYS B 1 7 ? -27.781 -10.938 -6.461 1 89.81 7 LYS B CA 1
ATOM 1777 C C . LYS B 1 7 ? -27.406 -9.797 -7.406 1 89.81 7 LYS B C 1
ATOM 1779 O O . LYS B 1 7 ? -26.641 -8.906 -7.039 1 89.81 7 LYS B O 1
ATOM 1784 N N . GLN B 1 8 ? -27.953 -9.828 -8.5 1 91.38 8 GLN B N 1
ATOM 1785 C CA . GLN B 1 8 ? -27.672 -8.797 -9.484 1 91.38 8 GLN B CA 1
ATOM 1786 C C . GLN B 1 8 ? -28.172 -7.434 -9.016 1 91.38 8 GLN B C 1
ATOM 1788 O O . GLN B 1 8 ? -27.484 -6.426 -9.148 1 91.38 8 GLN B O 1
ATOM 1793 N N . GLU B 1 9 ? -29.297 -7.453 -8.469 1 93.62 9 GLU B N 1
ATOM 1794 C CA . GLU B 1 9 ? -29.875 -6.211 -7.957 1 93.62 9 GLU B CA 1
ATOM 1795 C C . GLU B 1 9 ? -29.031 -5.641 -6.82 1 93.62 9 GLU B C 1
ATOM 1797 O O . GLU B 1 9 ? -28.828 -4.426 -6.746 1 93.62 9 GLU B O 1
ATOM 1802 N N . PHE B 1 10 ? -28.672 -6.539 -5.965 1 94.12 10 PHE B N 1
ATOM 1803 C CA . PHE B 1 10 ? -27.844 -6.113 -4.84 1 94.12 10 PHE B CA 1
ATOM 1804 C C . PHE B 1 10 ? -26.531 -5.527 -5.324 1 94.12 10 PHE B C 1
ATOM 1806 O O . PHE B 1 10 ? -26.078 -4.496 -4.82 1 94.12 10 PHE B O 1
ATOM 1813 N N . CYS B 1 11 ? -25.859 -6.133 -6.25 1 95.12 11 CYS B N 1
ATOM 1814 C CA . CYS B 1 11 ? -24.594 -5.641 -6.797 1 95.12 11 CYS B CA 1
ATOM 1815 C C . CYS B 1 11 ? -24.781 -4.27 -7.438 1 95.12 11 CYS B C 1
ATOM 1817 O O . CYS B 1 11 ? -23.969 -3.367 -7.223 1 95.12 11 CYS B O 1
ATOM 1819 N N . GLU B 1 12 ? -25.812 -4.152 -8.164 1 95.06 12 GLU B N 1
ATOM 1820 C CA . GLU B 1 12 ? -26.109 -2.859 -8.789 1 95.06 12 GLU B CA 1
ATOM 1821 C C . GLU B 1 12 ? -26.312 -1.777 -7.73 1 95.06 12 GLU B C 1
ATOM 1823 O O . GLU B 1 12 ? -25.75 -0.689 -7.828 1 95.06 12 GLU B O 1
ATOM 1828 N N . TRP B 1 13 ? -27.172 -2.137 -6.75 1 95.75 13 TRP B N 1
ATOM 1829 C CA . TRP B 1 13 ? -27.406 -1.211 -5.648 1 95.75 13 TRP B CA 1
ATOM 1830 C C . TRP B 1 13 ? -26.094 -0.802 -4.984 1 95.75 13 TRP B C 1
ATOM 1832 O O . TRP B 1 13 ? -25.859 0.383 -4.734 1 95.75 13 TRP B O 1
ATOM 1842 N N . PHE B 1 14 ? -25.25 -1.784 -4.727 1 96.12 14 PHE B N 1
ATOM 1843 C CA . PHE B 1 14 ? -24 -1.559 -4.027 1 96.12 14 PHE B CA 1
ATOM 1844 C C . PHE B 1 14 ? -23.156 -0.525 -4.758 1 96.12 14 PHE B C 1
ATOM 1846 O O . PHE B 1 14 ? -22.578 0.365 -4.129 1 96.12 14 PHE B O 1
ATOM 1853 N N . TRP B 1 15 ? -23.031 -0.637 -6.07 1 96.31 15 TRP B N 1
ATOM 1854 C CA . TRP B 1 15 ? -22.109 0.19 -6.848 1 96.31 15 TRP B CA 1
ATOM 1855 C C . TRP B 1 15 ? -22.781 1.492 -7.273 1 96.31 15 TRP B C 1
ATOM 1857 O O . TRP B 1 15 ? -22.156 2.344 -7.902 1 96.31 15 TRP B O 1
ATOM 1867 N N . THR B 1 16 ? -24.016 1.799 -6.848 1 94.5 16 THR B N 1
ATOM 1868 C CA . THR B 1 16 ? -24.719 3.027 -7.18 1 94.5 16 THR B CA 1
ATOM 1869 C C . THR B 1 16 ? -24.547 4.066 -6.078 1 94.5 16 THR B C 1
ATOM 1871 O O . THR B 1 16 ? -24.844 3.797 -4.91 1 94.5 16 THR B O 1
ATOM 1874 N N . GLY B 1 17 ? -24.047 5.246 -6.496 1 91.94 17 GLY B N 1
ATOM 1875 C CA . GLY B 1 17 ? -23.906 6.348 -5.555 1 91.94 17 GLY B CA 1
ATOM 1876 C C . GLY B 1 17 ? -22.969 6.031 -4.402 1 91.94 17 GLY B C 1
ATOM 1877 O O . GLY B 1 17 ? -21.828 5.594 -4.617 1 91.94 17 GLY B O 1
ATOM 1878 N N . THR B 1 18 ? -23.531 6.23 -3.164 1 92.62 18 THR B N 1
ATOM 1879 C CA . THR B 1 18 ? -22.703 6.051 -1.981 1 92.62 18 THR B CA 1
ATOM 1880 C C . THR B 1 18 ? -23.109 4.793 -1.222 1 92.62 18 THR B C 1
ATOM 1882 O O . THR B 1 18 ? -22.609 4.539 -0.12 1 92.62 18 THR B O 1
ATOM 1885 N N . ASN B 1 19 ? -23.953 3.988 -1.802 1 93.56 19 ASN B N 1
ATOM 1886 C CA . ASN B 1 19 ? -24.5 2.832 -1.106 1 93.56 19 ASN B CA 1
ATOM 1887 C C . ASN B 1 19 ? -23.406 1.889 -0.622 1 93.56 19 ASN B C 1
ATOM 1889 O O . ASN B 1 19 ? -23.375 1.525 0.555 1 93.56 19 ASN B O 1
ATOM 1893 N N . GLY B 1 20 ? -22.547 1.535 -1.536 1 94.44 20 GLY B N 1
ATOM 1894 C CA . GLY B 1 20 ? -21.453 0.635 -1.187 1 94.44 20 GLY B CA 1
ATOM 1895 C C . GLY B 1 20 ? -20.547 1.189 -0.108 1 94.44 20 GLY B C 1
ATOM 1896 O O . GLY B 1 20 ? -20.188 0.481 0.837 1 94.44 20 GLY B O 1
ATOM 1897 N N . ASN B 1 21 ? -20.25 2.455 -0.233 1 93.62 21 ASN B N 1
ATOM 1898 C CA . ASN B 1 21 ? -19.391 3.09 0.765 1 93.62 21 ASN B CA 1
ATOM 1899 C C . ASN B 1 21 ? -20.047 3.084 2.145 1 93.62 21 ASN B C 1
ATOM 1901 O O . ASN B 1 21 ? -19.375 2.832 3.15 1 93.62 21 ASN B O 1
ATOM 1905 N N . ASN B 1 22 ? -21.281 3.357 2.184 1 92.69 22 ASN B N 1
ATOM 1906 C CA . ASN B 1 22 ? -22 3.348 3.449 1 92.69 22 ASN B CA 1
ATOM 1907 C C . ASN B 1 22 ? -22.062 1.949 4.055 1 92.69 22 ASN B C 1
ATOM 1909 O O . ASN B 1 22 ? -21.859 1.782 5.262 1 92.69 22 ASN B O 1
ATOM 1913 N N . LEU B 1 23 ? -22.297 0.994 3.23 1 94.5 23 LEU B N 1
ATOM 1914 C CA . LEU B 1 23 ? -22.328 -0.379 3.725 1 94.5 23 LEU B CA 1
ATOM 1915 C C . LEU B 1 23 ? -20.969 -0.786 4.266 1 94.5 23 LEU B C 1
ATOM 1917 O O . LEU B 1 23 ? -20.875 -1.409 5.328 1 94.5 23 LEU B O 1
ATOM 1921 N N . ILE B 1 24 ? -19.906 -0.439 3.551 1 94.88 24 ILE B N 1
ATOM 1922 C CA . ILE B 1 24 ? -18.531 -0.753 3.975 1 94.88 24 ILE B CA 1
ATOM 1923 C C . ILE B 1 24 ? -18.281 -0.174 5.363 1 94.88 24 ILE B C 1
ATOM 1925 O O . ILE B 1 24 ? -17.734 -0.852 6.234 1 94.88 24 ILE B O 1
ATOM 1929 N N . LYS B 1 25 ? -18.703 1.004 5.566 1 91.5 25 LYS B N 1
ATOM 1930 C CA . LYS B 1 25 ? -18.547 1.649 6.863 1 91.5 25 LYS B CA 1
ATOM 1931 C C . LYS B 1 25 ? -19.266 0.866 7.961 1 91.5 25 LYS B C 1
ATOM 1933 O O . LYS B 1 25 ? -18.719 0.668 9.047 1 91.5 25 LYS B O 1
ATOM 1938 N N . GLU B 1 26 ? -20.422 0.439 7.652 1 92.25 26 GLU B N 1
ATOM 1939 C CA . GLU B 1 26 ? -21.203 -0.314 8.617 1 92.25 26 GLU B CA 1
ATOM 1940 C C . GLU B 1 26 ? -20.547 -1.656 8.938 1 92.25 26 GLU B C 1
ATOM 1942 O O . GLU B 1 26 ? -20.5 -2.064 10.102 1 92.25 26 GLU B O 1
ATOM 1947 N N . LEU B 1 27 ? -20.156 -2.297 7.93 1 94.81 27 LEU B N 1
ATOM 1948 C CA . LEU B 1 27 ? -19.484 -3.578 8.109 1 94.81 27 LEU B CA 1
ATOM 1949 C C . LEU B 1 27 ? -18.234 -3.424 8.984 1 94.81 27 LEU B C 1
ATOM 1951 O O . LEU B 1 27 ? -18.016 -4.215 9.906 1 94.81 27 LEU B O 1
ATOM 1955 N N . ASN B 1 28 ? -17.453 -2.42 8.695 1 93.12 28 ASN B N 1
ATOM 1956 C CA . ASN B 1 28 ? -16.234 -2.18 9.453 1 93.12 28 ASN B CA 1
ATOM 1957 C C . ASN B 1 28 ? -16.547 -1.786 10.898 1 93.12 28 ASN B C 1
ATOM 1959 O O . ASN B 1 28 ? -15.867 -2.236 11.828 1 93.12 28 ASN B O 1
ATOM 1963 N N . LYS B 1 29 ? -17.516 -0.963 11.047 1 90.69 29 LYS B N 1
ATOM 1964 C CA . LYS B 1 29 ? -17.938 -0.569 12.383 1 90.69 29 LYS B CA 1
ATOM 1965 C C . LYS B 1 29 ? -18.375 -1.783 13.203 1 90.69 29 LYS B C 1
ATOM 1967 O O . LYS B 1 29 ? -18.016 -1.901 14.375 1 90.69 29 LYS B O 1
ATOM 1972 N N . TYR B 1 30 ? -19.172 -2.584 12.586 1 93 30 TYR B N 1
ATOM 1973 C CA . TYR B 1 30 ? -19.625 -3.805 13.234 1 93 30 TYR B CA 1
ATOM 1974 C C . TYR B 1 30 ? -18.453 -4.656 13.688 1 93 30 TYR B C 1
ATOM 1976 O O . TYR B 1 30 ? -18.422 -5.148 14.82 1 93 30 TYR B O 1
ATOM 1984 N N . ALA B 1 31 ? -17.453 -4.84 12.797 1 93.19 31 ALA B N 1
ATOM 1985 C CA . ALA B 1 31 ? -16.281 -5.66 13.102 1 93.19 31 ALA B CA 1
ATOM 1986 C C . ALA B 1 31 ? -15.5 -5.098 14.289 1 93.19 31 ALA B C 1
ATOM 1988 O O . ALA B 1 31 ? -15.07 -5.844 15.172 1 93.19 31 ALA B O 1
ATOM 1989 N N . ILE B 1 32 ? -15.336 -3.848 14.289 1 87.88 32 ILE B N 1
ATOM 1990 C CA . ILE B 1 32 ? -14.602 -3.18 15.359 1 87.88 32 ILE B CA 1
ATOM 1991 C C . ILE B 1 32 ? -15.367 -3.332 16.672 1 87.88 32 ILE B C 1
ATOM 1993 O O . ILE B 1 32 ? -14.789 -3.725 17.688 1 87.88 32 ILE B O 1
ATOM 1997 N N . LYS B 1 33 ? -16.609 -3.045 16.656 1 90.06 33 LYS B N 1
ATOM 1998 C CA . LYS B 1 33 ? -17.453 -3.045 17.844 1 90.06 33 LYS B CA 1
ATOM 1999 C C . LYS B 1 33 ? -17.516 -4.438 18.469 1 90.06 33 LYS B C 1
ATOM 2001 O O . LYS B 1 33 ? -17.453 -4.578 19.688 1 90.06 33 LYS B O 1
ATOM 2006 N N . ASN B 1 34 ? -17.641 -5.375 17.688 1 91 34 ASN B N 1
ATOM 2007 C CA . ASN B 1 34 ? -17.859 -6.73 18.188 1 91 34 ASN B CA 1
ATOM 2008 C C . ASN B 1 34 ? -16.547 -7.508 18.266 1 91 34 ASN B C 1
ATOM 2010 O O . ASN B 1 34 ? -16.531 -8.672 18.672 1 91 34 ASN B O 1
ATOM 2014 N N . LYS B 1 35 ? -15.406 -6.852 17.844 1 87.12 35 LYS B N 1
ATOM 2015 C CA . LYS B 1 35 ? -14.086 -7.477 17.875 1 87.12 35 LYS B CA 1
ATOM 2016 C C . LYS B 1 35 ? -14.094 -8.828 17.172 1 87.12 35 LYS B C 1
ATOM 2018 O O . LYS B 1 35 ? -13.578 -9.812 17.688 1 87.12 35 LYS B O 1
ATOM 2023 N N . THR B 1 36 ? -14.805 -8.844 16.062 1 84.06 36 THR B N 1
ATOM 2024 C CA . THR B 1 36 ? -14.953 -10.086 15.312 1 84.06 36 THR B CA 1
ATOM 2025 C C . THR B 1 36 ? -13.68 -10.406 14.531 1 84.06 36 THR B C 1
ATOM 2027 O O . THR B 1 36 ? -13.359 -11.57 14.312 1 84.06 36 THR B O 1
ATOM 2030 N N . THR B 1 37 ? -13.078 -9.383 14.078 1 86.62 37 THR B N 1
ATOM 2031 C CA . THR B 1 37 ? -11.859 -9.5 13.297 1 86.62 37 THR B CA 1
ATOM 2032 C C . THR B 1 37 ? -11.062 -8.203 13.344 1 86.62 37 THR B C 1
ATOM 2034 O O . THR B 1 37 ? -11.602 -7.145 13.672 1 86.62 37 THR B O 1
ATOM 2037 N N . ASP B 1 38 ? -9.82 -8.375 13.008 1 86.69 38 ASP B N 1
ATOM 2038 C CA . ASP B 1 38 ? -8.977 -7.195 12.852 1 86.69 38 ASP B CA 1
ATOM 2039 C C . ASP B 1 38 ? -8.969 -6.715 11.398 1 86.69 38 ASP B C 1
ATOM 2041 O O . ASP B 1 38 ? -8.391 -5.672 11.094 1 86.69 38 ASP B O 1
ATOM 2045 N N . ASP B 1 39 ? -9.703 -7.43 10.594 1 91.56 39 ASP B N 1
ATOM 2046 C CA . ASP B 1 39 ? -9.75 -7.078 9.18 1 91.56 39 ASP B CA 1
ATOM 2047 C C . ASP B 1 39 ? -10.773 -5.977 8.922 1 91.56 39 ASP B C 1
ATOM 2049 O O . ASP B 1 39 ? -11.625 -5.699 9.773 1 91.56 39 ASP B O 1
ATOM 2053 N N . ARG B 1 40 ? -10.68 -5.391 7.844 1 92.69 40 ARG B N 1
ATOM 2054 C CA . ARG B 1 40 ? -11.656 -4.43 7.359 1 92.69 40 ARG B CA 1
ATOM 2055 C C . ARG B 1 40 ? -11.859 -4.562 5.852 1 92.69 40 ARG B C 1
ATOM 2057 O O . ARG B 1 40 ? -11.062 -5.219 5.172 1 92.69 40 ARG B O 1
ATOM 2064 N N . ILE B 1 41 ? -12.875 -3.934 5.398 1 95.38 41 ILE B N 1
ATOM 2065 C CA . ILE B 1 41 ? -13.164 -3.852 3.973 1 95.38 41 ILE B CA 1
ATOM 2066 C C . ILE B 1 41 ? -12.836 -2.453 3.457 1 95.38 41 ILE B C 1
ATOM 2068 O O . ILE B 1 41 ? -13.094 -1.456 4.133 1 95.38 41 ILE B O 1
ATOM 2072 N N . ARG B 1 42 ? -12.312 -2.451 2.279 1 94.62 42 ARG B N 1
ATOM 2073 C CA . ARG B 1 42 ? -11.992 -1.156 1.689 1 94.62 42 ARG B CA 1
ATOM 2074 C C . ARG B 1 42 ? -12.242 -1.163 0.185 1 94.62 42 ARG B C 1
ATOM 2076 O O . ARG B 1 42 ? -12.156 -2.211 -0.459 1 94.62 42 ARG B O 1
ATOM 2083 N N . ARG B 1 43 ? -12.531 -0.012 -0.245 1 94.5 43 ARG B N 1
ATOM 2084 C CA . ARG B 1 43 ? -12.57 0.258 -1.679 1 94.5 43 ARG B CA 1
ATOM 2085 C C . ARG B 1 43 ? -11.211 0.721 -2.191 1 94.5 43 ARG B C 1
ATOM 2087 O O . ARG B 1 43 ? -10.516 1.486 -1.52 1 94.5 43 ARG B O 1
ATOM 2094 N N . GLU B 1 44 ? -10.828 0.197 -3.365 1 91.62 44 GLU B N 1
ATOM 2095 C CA . GLU B 1 44 ? -9.547 0.619 -3.936 1 91.62 44 GLU B CA 1
ATOM 2096 C C . GLU B 1 44 ? -9.594 0.59 -5.461 1 91.62 44 GLU B C 1
ATOM 2098 O O . GLU B 1 44 ? -10.398 -0.13 -6.051 1 91.62 44 GLU B O 1
ATOM 2103 N N . LYS B 1 45 ? -8.805 1.404 -6.039 1 88.62 45 LYS B N 1
ATOM 2104 C CA . LYS B 1 45 ? -8.672 1.413 -7.492 1 88.62 45 LYS B CA 1
ATOM 2105 C C . LYS B 1 45 ? -7.559 0.469 -7.941 1 88.62 45 LYS B C 1
ATOM 2107 O O . LYS B 1 45 ? -7.738 -0.302 -8.891 1 88.62 45 LYS B O 1
ATOM 2112 N N . ASP B 1 46 ? -6.48 0.634 -7.266 1 84.44 46 ASP B N 1
ATOM 2113 C CA . ASP B 1 46 ? -5.336 -0.23 -7.551 1 84.44 46 ASP B CA 1
ATOM 2114 C C . ASP B 1 46 ? -5.02 -1.133 -6.363 1 84.44 46 ASP B C 1
ATOM 2116 O O . ASP B 1 46 ? -4.855 -0.652 -5.238 1 84.44 46 ASP B O 1
ATOM 2120 N N . GLY B 1 47 ? -5.047 -2.434 -6.609 1 85 47 GLY B N 1
ATOM 2121 C CA . GLY B 1 47 ? -4.641 -3.381 -5.582 1 85 47 GLY B CA 1
ATOM 2122 C C . GLY B 1 47 ? -3.225 -3.889 -5.77 1 85 47 GLY B C 1
ATOM 2123 O O . GLY B 1 47 ? -2.568 -3.568 -6.762 1 85 47 GLY B O 1
ATOM 2124 N N . PRO B 1 48 ? -2.824 -4.594 -4.789 1 91.31 48 PRO B N 1
ATOM 2125 C CA . PRO B 1 48 ? -1.459 -5.113 -4.875 1 91.31 48 PRO B CA 1
ATOM 2126 C C . PRO B 1 48 ? -1.297 -6.164 -5.973 1 91.31 48 PRO B C 1
ATOM 2128 O O . PRO B 1 48 ? -2.186 -6.996 -6.172 1 91.31 48 PRO B O 1
ATOM 2131 N N . VAL B 1 49 ? -0.203 -6.066 -6.672 1 94.12 49 VAL B N 1
ATOM 2132 C CA . VAL B 1 49 ? 0.126 -6.98 -7.762 1 94.12 49 VAL B CA 1
ATOM 2133 C C . VAL B 1 49 ? 1.565 -7.469 -7.609 1 94.12 49 VAL B C 1
ATOM 2135 O O . VAL B 1 49 ? 2.477 -6.668 -7.375 1 94.12 49 VAL B O 1
ATOM 2138 N N . ILE B 1 50 ? 1.688 -8.773 -7.656 1 96.94 50 ILE B N 1
ATOM 2139 C CA . ILE B 1 50 ? 3.021 -9.352 -7.777 1 96.94 50 ILE B CA 1
ATOM 2140 C C . ILE B 1 50 ? 3.447 -9.359 -9.242 1 96.94 50 ILE B C 1
ATOM 2142 O O . ILE B 1 50 ? 2.662 -9.719 -10.125 1 96.94 50 ILE B O 1
ATOM 2146 N N . TYR B 1 51 ? 4.645 -8.898 -9.461 1 97.38 51 TYR B N 1
ATOM 2147 C CA . TYR B 1 51 ? 5.105 -8.883 -10.844 1 97.38 51 TYR B CA 1
ATOM 2148 C C . TYR B 1 51 ? 6.465 -9.562 -10.977 1 97.38 51 TYR B C 1
ATOM 2150 O O . TYR B 1 51 ? 7.176 -9.734 -9.977 1 97.38 51 TYR B O 1
ATOM 2158 N N . ALA B 1 52 ? 6.758 -9.961 -12.172 1 98.12 52 ALA B N 1
ATOM 2159 C CA . ALA B 1 52 ? 8.055 -10.555 -12.477 1 98.12 52 ALA B CA 1
ATOM 2160 C C . ALA B 1 52 ? 8.633 -9.977 -13.773 1 98.12 52 ALA B C 1
ATOM 2162 O O . ALA B 1 52 ? 7.938 -9.922 -14.789 1 98.12 52 ALA B O 1
ATOM 2163 N N . ILE B 1 53 ? 9.797 -9.5 -13.688 1 97.94 53 ILE B N 1
ATOM 2164 C CA . ILE B 1 53 ? 10.578 -9.086 -14.859 1 97.94 53 ILE B CA 1
ATOM 2165 C C . ILE B 1 53 ? 11.633 -10.141 -15.164 1 97.94 53 ILE B C 1
ATOM 2167 O O . ILE B 1 53 ? 12.5 -10.422 -14.336 1 97.94 53 ILE B O 1
ATOM 2171 N N . VAL B 1 54 ? 11.562 -10.711 -16.328 1 97.5 54 VAL B N 1
ATOM 2172 C CA . VAL B 1 54 ? 12.469 -11.773 -16.734 1 97.5 54 VAL B CA 1
ATOM 2173 C C . VAL B 1 54 ? 13.555 -11.211 -17.656 1 97.5 54 VAL B C 1
ATOM 2175 O O . VAL B 1 54 ? 13.25 -10.477 -18.594 1 97.5 54 VAL B O 1
ATOM 2178 N N . LEU B 1 55 ? 14.773 -11.492 -17.297 1 95.81 55 LEU B N 1
ATOM 2179 C CA . LEU B 1 55 ? 15.867 -11.219 -18.219 1 95.81 55 LEU B CA 1
ATOM 2180 C C . LEU B 1 55 ? 16.125 -12.422 -19.125 1 95.81 55 LEU B C 1
ATOM 2182 O O . LEU B 1 55 ? 16.719 -13.414 -18.688 1 95.81 55 LEU B O 1
ATOM 2186 N N . ASP B 1 56 ? 15.797 -12.398 -20.344 1 89.31 56 ASP B N 1
ATOM 2187 C CA . ASP B 1 56 ? 15.797 -13.531 -21.266 1 89.31 56 ASP B CA 1
ATOM 2188 C C . ASP B 1 56 ? 17.219 -13.93 -21.625 1 89.31 56 ASP B C 1
ATOM 2190 O O . ASP B 1 56 ? 17.5 -15.102 -21.922 1 89.31 56 ASP B O 1
ATOM 2194 N N . LYS B 1 57 ? 18.062 -12.953 -21.625 1 85.19 57 LYS B N 1
ATOM 2195 C CA . LYS B 1 57 ? 19.469 -13.195 -21.906 1 85.19 57 LYS B CA 1
ATOM 2196 C C . LYS B 1 57 ? 20.359 -12.508 -20.875 1 85.19 57 LYS B C 1
ATOM 2198 O O . LYS B 1 57 ? 20.469 -11.273 -20.859 1 85.19 57 LYS B O 1
ATOM 2203 N N . PHE B 1 58 ? 20.703 -13.312 -20 1 81.94 58 PHE B N 1
ATOM 2204 C CA . PHE B 1 58 ? 21.594 -12.711 -19.016 1 81.94 58 PHE B CA 1
ATOM 2205 C C . PHE B 1 58 ? 22.797 -13.617 -18.766 1 81.94 58 PHE B C 1
ATOM 2207 O O . PHE B 1 58 ? 22.688 -14.648 -18.094 1 81.94 58 PHE B O 1
ATOM 2214 N N . ASP B 1 59 ? 23.875 -13.344 -19.469 1 73.19 59 ASP B N 1
ATOM 2215 C CA . ASP B 1 59 ? 25.109 -14.125 -19.406 1 73.19 59 ASP B CA 1
ATOM 2216 C C . ASP B 1 59 ? 26.203 -13.375 -18.656 1 73.19 59 ASP B C 1
ATOM 2218 O O . ASP B 1 59 ? 27.25 -13.055 -19.219 1 73.19 59 ASP B O 1
ATOM 2222 N N . HIS B 1 60 ? 25.906 -12.836 -17.672 1 68.62 60 HIS B N 1
ATOM 2223 C CA . HIS B 1 60 ? 26.891 -12 -17 1 68.62 60 HIS B CA 1
ATOM 2224 C C . HIS B 1 60 ? 27.484 -12.719 -15.797 1 68.62 60 HIS B C 1
ATOM 2226 O O . HIS B 1 60 ? 27.672 -12.109 -14.734 1 68.62 60 HIS B O 1
ATOM 2232 N N . GLY B 1 61 ? 27.797 -13.969 -16.094 1 62.81 61 GLY B N 1
ATOM 2233 C CA . GLY B 1 61 ? 28.562 -14.68 -15.078 1 62.81 61 GLY B CA 1
ATOM 2234 C C . GLY B 1 61 ? 27.703 -15.328 -14.016 1 62.81 61 GLY B C 1
ATOM 2235 O O . GLY B 1 61 ? 28.203 -15.781 -12.984 1 62.81 61 GLY B O 1
ATOM 2236 N N . LEU B 1 62 ? 26.469 -15.195 -14.242 1 63.97 62 LEU B N 1
ATOM 2237 C CA . LEU B 1 62 ? 25.625 -15.852 -13.242 1 63.97 62 LEU B CA 1
ATOM 2238 C C . LEU B 1 62 ? 25.438 -17.328 -13.578 1 63.97 62 LEU B C 1
ATOM 2240 O O . LEU B 1 62 ? 24.531 -17.688 -14.336 1 63.97 62 LEU B O 1
ATOM 2244 N N . GLU B 1 63 ? 26.484 -18.031 -13.719 1 60.25 63 GLU B N 1
ATOM 2245 C CA . GLU B 1 63 ? 26.328 -19.484 -13.859 1 60.25 63 GLU B CA 1
ATOM 2246 C C . GLU B 1 63 ? 25.672 -20.094 -12.625 1 60.25 63 GLU B C 1
ATOM 2248 O O . GLU B 1 63 ? 26.016 -19.734 -11.492 1 60.25 63 GLU B O 1
ATOM 2253 N N . SER B 1 64 ? 24.469 -20.625 -12.82 1 66.56 64 SER B N 1
ATOM 2254 C CA . SER B 1 64 ? 23.781 -21.172 -11.656 1 66.56 64 SER B CA 1
ATOM 2255 C C . SER B 1 64 ? 24.375 -22.516 -11.25 1 66.56 64 SER B C 1
ATOM 2257 O O . SER B 1 64 ? 24.391 -23.469 -12.039 1 66.56 64 SER B O 1
ATOM 2259 N N . PRO B 1 65 ? 25 -22.484 -10.078 1 67.5 65 PRO B N 1
ATOM 2260 C CA . PRO B 1 65 ? 25.406 -23.797 -9.562 1 67.5 65 PRO B CA 1
ATOM 2261 C C . PRO B 1 65 ? 24.219 -24.703 -9.234 1 67.5 65 PRO B C 1
ATOM 2263 O O . PRO B 1 65 ? 24.391 -25.875 -8.898 1 67.5 65 PRO B O 1
ATOM 2266 N N . PHE B 1 66 ? 23.047 -24.203 -9.609 1 75.38 66 PHE B N 1
ATOM 2267 C CA . PHE B 1 66 ? 21.891 -24.875 -9.031 1 75.38 66 PHE B CA 1
ATOM 2268 C C . PHE B 1 66 ? 21.172 -25.719 -10.078 1 75.38 66 PHE B C 1
ATOM 2270 O O . PHE B 1 66 ? 20.5 -26.688 -9.742 1 75.38 66 PHE B O 1
ATOM 2277 N N . TYR B 1 67 ? 21.406 -25.266 -11.344 1 80.5 67 TYR B N 1
ATOM 2278 C CA . TYR B 1 67 ? 20.594 -25.922 -12.359 1 80.5 67 TYR B CA 1
ATOM 2279 C C . TYR B 1 67 ? 21.453 -26.438 -13.5 1 80.5 67 TYR B C 1
ATOM 2281 O O . TYR B 1 67 ? 22.516 -25.875 -13.797 1 80.5 67 TYR B O 1
ATOM 2289 N N . ASP B 1 68 ? 21 -27.516 -14.102 1 77.94 68 ASP B N 1
ATOM 2290 C CA . ASP B 1 68 ? 21.672 -28.078 -15.258 1 77.94 68 ASP B CA 1
ATOM 2291 C C . ASP B 1 68 ? 21.375 -27.281 -16.516 1 77.94 68 ASP B C 1
ATOM 2293 O O . ASP B 1 68 ? 22.203 -27.234 -17.438 1 77.94 68 ASP B O 1
ATOM 2297 N N . GLU B 1 69 ? 20.281 -26.594 -16.484 1 80.06 69 GLU B N 1
ATOM 2298 C CA . GLU B 1 69 ? 19.844 -25.812 -17.625 1 80.06 69 GLU B CA 1
ATOM 2299 C C . GLU B 1 69 ? 20.312 -24.359 -17.531 1 80.06 69 GLU B C 1
ATOM 2301 O O . GLU B 1 69 ? 20.719 -23.906 -16.453 1 80.06 69 GLU B O 1
ATOM 2306 N N . ALA B 1 70 ? 20.312 -23.75 -18.672 1 83.69 70 ALA B N 1
ATOM 2307 C CA . ALA B 1 70 ? 20.594 -22.328 -18.703 1 83.69 70 ALA B CA 1
ATOM 2308 C C . ALA B 1 70 ? 19.641 -21.562 -17.781 1 83.69 70 ALA B C 1
ATOM 2310 O O . ALA B 1 70 ? 18.453 -21.859 -17.734 1 83.69 70 ALA B O 1
ATOM 2311 N N . CYS B 1 71 ? 20.25 -20.672 -17.094 1 88.44 71 CYS B N 1
ATOM 2312 C CA . CYS B 1 71 ? 19.484 -19.969 -16.062 1 88.44 71 CYS B CA 1
ATOM 2313 C C . CYS B 1 71 ? 18.953 -18.641 -16.578 1 88.44 71 CYS B C 1
ATOM 2315 O O . CYS B 1 71 ? 19.469 -18.109 -17.562 1 88.44 71 CYS B O 1
ATOM 2317 N N . LYS B 1 72 ? 17.906 -18.234 -16 1 92.12 72 LYS B N 1
ATOM 2318 C CA . LYS B 1 72 ? 17.328 -16.906 -16.188 1 92.12 72 LYS B CA 1
ATOM 2319 C C . LYS B 1 72 ? 17.312 -16.109 -14.891 1 92.12 72 LYS B C 1
ATOM 2321 O O . LYS B 1 72 ? 17.031 -16.672 -13.82 1 92.12 72 LYS B O 1
ATOM 2326 N N . LEU B 1 73 ? 17.672 -14.898 -15.055 1 95.25 73 LEU B N 1
ATOM 2327 C CA . LEU B 1 73 ? 17.562 -13.984 -13.922 1 95.25 73 LEU B CA 1
ATOM 2328 C C . LEU B 1 73 ? 16.203 -13.297 -13.93 1 95.25 73 LEU B C 1
ATOM 2330 O O . LEU B 1 73 ? 15.75 -12.805 -14.969 1 95.25 73 LEU B O 1
ATOM 2334 N N . VAL B 1 74 ? 15.516 -13.344 -12.742 1 97.25 74 VAL B N 1
ATOM 2335 C CA . VAL B 1 74 ? 14.156 -12.805 -12.664 1 97.25 74 VAL B CA 1
ATOM 2336 C C . VAL B 1 74 ? 14.031 -11.883 -11.453 1 97.25 74 VAL B C 1
ATOM 2338 O O . VAL B 1 74 ? 14.406 -12.258 -10.336 1 97.25 74 VAL B O 1
ATOM 2341 N N . LYS B 1 75 ? 13.562 -10.688 -11.688 1 98.06 75 LYS B N 1
ATOM 2342 C CA . LYS B 1 75 ? 13.125 -9.781 -10.625 1 98.06 75 LYS B CA 1
ATOM 2343 C C . LYS B 1 75 ? 11.672 -10.055 -10.242 1 98.06 75 LYS B C 1
ATOM 2345 O O . LYS B 1 75 ? 10.773 -9.961 -11.086 1 98.06 75 LYS B O 1
ATOM 2350 N N . VAL B 1 76 ? 11.461 -10.438 -9 1 98.12 76 VAL B N 1
ATOM 2351 C CA . VAL B 1 76 ? 10.102 -10.633 -8.492 1 98.12 76 VAL B CA 1
ATOM 2352 C C . VAL B 1 76 ? 9.797 -9.586 -7.422 1 98.12 76 VAL B C 1
ATOM 2354 O O . VAL B 1 76 ? 10.477 -9.523 -6.391 1 98.12 76 VAL B O 1
ATOM 2357 N N . GLY B 1 77 ? 8.852 -8.758 -7.688 1 96.88 77 GLY B N 1
ATOM 2358 C CA . GLY B 1 77 ? 8.469 -7.723 -6.738 1 96.88 77 GLY B CA 1
ATOM 2359 C C . GLY B 1 77 ? 6.969 -7.523 -6.648 1 96.88 77 GLY B C 1
ATOM 2360 O O . GLY B 1 77 ? 6.199 -8.32 -7.188 1 96.88 77 GLY B O 1
ATOM 2361 N N . TYR B 1 78 ? 6.551 -6.617 -5.805 1 94.69 78 TYR B N 1
ATOM 2362 C CA . TYR B 1 78 ? 5.141 -6.25 -5.75 1 94.69 78 TYR B CA 1
ATOM 2363 C C . TYR B 1 78 ? 4.969 -4.738 -5.824 1 94.69 78 TYR B C 1
ATOM 2365 O O . TYR B 1 78 ? 5.926 -3.986 -5.625 1 94.69 78 TYR B O 1
ATOM 2373 N N . THR B 1 79 ? 3.812 -4.344 -6.234 1 91.56 79 THR B N 1
ATOM 2374 C CA . THR B 1 79 ? 3.432 -2.934 -6.27 1 91.56 79 THR B CA 1
ATOM 2375 C C . THR B 1 79 ? 1.956 -2.764 -5.922 1 91.56 79 THR B C 1
ATOM 2377 O O . THR B 1 79 ? 1.155 -3.68 -6.117 1 91.56 79 THR B O 1
ATOM 2380 N N . HIS B 1 80 ? 1.647 -1.623 -5.375 1 88.44 80 HIS B N 1
ATOM 2381 C CA . HIS B 1 80 ? 0.268 -1.297 -5.027 1 88.44 80 HIS B CA 1
ATOM 2382 C C . HIS B 1 80 ? -0.248 -0.131 -5.867 1 88.44 80 HIS B C 1
ATOM 2384 O O . HIS B 1 80 ? -1.239 0.507 -5.504 1 88.44 80 HIS B O 1
ATOM 2390 N N . VAL B 1 81 ? 0.459 0.161 -6.812 1 85.06 81 VAL B N 1
ATOM 2391 C CA . VAL B 1 81 ? 0.026 1.219 -7.719 1 85.06 81 VAL B CA 1
ATOM 2392 C C . VAL B 1 81 ? -0.37 0.617 -9.062 1 85.06 81 VAL B C 1
ATOM 2394 O O . VAL B 1 81 ? -0.26 -0.595 -9.266 1 85.06 81 VAL B O 1
ATOM 2397 N N . SER B 1 82 ? -0.788 1.485 -9.891 1 85.69 82 SER B N 1
ATOM 2398 C CA . SER B 1 82 ? -1.328 1.023 -11.164 1 85.69 82 SER B CA 1
ATOM 2399 C C . SER B 1 82 ? -0.289 0.23 -11.945 1 85.69 82 SER B C 1
ATOM 2401 O O . SER B 1 82 ? 0.881 0.613 -12 1 85.69 82 SER B O 1
ATOM 2403 N N . VAL B 1 83 ? -0.847 -0.842 -12.57 1 89.31 83 VAL B N 1
ATOM 2404 C CA . VAL B 1 83 ? 0.024 -1.694 -13.367 1 89.31 83 VAL B CA 1
ATOM 2405 C C . VAL B 1 83 ? -0.451 -1.696 -14.82 1 89.31 83 VAL B C 1
ATOM 2407 O O . VAL B 1 83 ? -0.148 -2.621 -15.578 1 89.31 83 VAL B O 1
ATOM 2410 N N . LYS B 1 84 ? -1.217 -0.733 -15.102 1 87.12 84 LYS B N 1
ATOM 2411 C CA . LYS B 1 84 ? -1.709 -0.631 -16.469 1 87.12 84 LYS B CA 1
ATOM 2412 C C . LYS B 1 84 ? -0.555 -0.537 -17.469 1 87.12 84 LYS B C 1
ATOM 2414 O O . LYS B 1 84 ? 0.365 0.263 -17.281 1 87.12 84 LYS B O 1
ATOM 2419 N N . THR B 1 85 ? -0.606 -1.287 -18.5 1 90.56 85 THR B N 1
ATOM 2420 C CA . THR B 1 85 ? 0.452 -1.335 -19.5 1 90.56 85 THR B CA 1
ATOM 2421 C C . THR B 1 85 ? 0.573 0.004 -20.219 1 90.56 85 THR B C 1
ATOM 2423 O O . THR B 1 85 ? -0.435 0.609 -20.594 1 90.56 85 THR B O 1
ATOM 2426 N N . GLY B 1 86 ? 1.741 0.442 -20.328 1 91 86 GLY B N 1
ATOM 2427 C CA . GLY B 1 86 ? 1.984 1.649 -21.094 1 91 86 GLY B CA 1
ATOM 2428 C C . GLY B 1 86 ? 1.819 2.922 -20.297 1 91 86 GLY B C 1
ATOM 2429 O O . GLY B 1 86 ? 1.875 4.023 -20.844 1 91 86 GLY B O 1
ATOM 2430 N N . SER B 1 87 ? 1.661 2.832 -19.031 1 90.25 87 SER B N 1
ATOM 2431 C CA . SER B 1 87 ? 1.398 4.004 -18.203 1 90.25 87 SER B CA 1
ATOM 2432 C C . SER B 1 87 ? 2.672 4.5 -17.516 1 90.25 87 SER B C 1
ATOM 2434 O O . SER B 1 87 ? 2.611 5.277 -16.562 1 90.25 87 SER B O 1
ATOM 2436 N N . ASP B 1 88 ? 3.834 3.965 -17.891 1 93.12 88 ASP B N 1
ATOM 2437 C CA . ASP B 1 88 ? 5.105 4.305 -17.266 1 93.12 88 ASP B CA 1
ATOM 2438 C C . ASP B 1 88 ? 5.059 4.031 -15.758 1 93.12 88 ASP B C 1
ATOM 2440 O O . ASP B 1 88 ? 5.473 4.871 -14.953 1 93.12 88 ASP B O 1
ATOM 2444 N N . ASN B 1 89 ? 4.5 2.896 -15.477 1 91.31 89 ASN B N 1
ATOM 2445 C CA . ASN B 1 89 ? 4.367 2.484 -14.086 1 91.31 89 ASN B CA 1
ATOM 2446 C C . ASN B 1 89 ? 5.695 1.98 -13.523 1 91.31 89 ASN B C 1
ATOM 2448 O O . ASN B 1 89 ? 6.703 1.95 -14.227 1 91.31 89 ASN B O 1
ATOM 2452 N N . ARG B 1 90 ? 5.688 1.614 -12.242 1 89.5 90 ARG B N 1
ATOM 2453 C CA . ARG B 1 90 ? 6.887 1.231 -11.5 1 89.5 90 ARG B CA 1
ATOM 2454 C C . ARG B 1 90 ? 7.621 0.094 -12.203 1 89.5 90 ARG B C 1
ATOM 2456 O O . ARG B 1 90 ? 8.844 0.133 -12.352 1 89.5 90 ARG B O 1
ATOM 2463 N N . MET B 1 91 ? 6.941 -0.891 -12.641 1 93.94 91 MET B N 1
ATOM 2464 C CA . MET B 1 91 ? 7.551 -2.045 -13.297 1 93.94 91 MET B CA 1
ATOM 2465 C C . MET B 1 91 ? 8.172 -1.649 -14.633 1 93.94 91 MET B C 1
ATOM 2467 O O . MET B 1 91 ? 9.273 -2.1 -14.969 1 93.94 91 MET B O 1
ATOM 2471 N N . GLU B 1 92 ? 7.492 -0.838 -15.32 1 96.56 92 GLU B N 1
ATOM 2472 C CA . GLU B 1 92 ? 7.988 -0.377 -16.609 1 96.56 92 GLU B CA 1
ATOM 2473 C C . GLU B 1 92 ? 9.219 0.515 -16.453 1 96.56 92 GLU B C 1
ATOM 2475 O O . GLU B 1 92 ? 10.164 0.429 -17.234 1 96.56 92 GLU B O 1
ATOM 2480 N N . LYS B 1 93 ? 9.18 1.277 -15.461 1 95.62 93 LYS B N 1
ATOM 2481 C CA . LYS B 1 93 ? 10.344 2.102 -15.156 1 95.62 93 LYS B CA 1
ATOM 2482 C C . LYS B 1 93 ? 11.547 1.236 -14.789 1 95.62 93 LYS B C 1
ATOM 2484 O O . LYS B 1 93 ? 12.664 1.499 -15.234 1 95.62 93 LYS B O 1
ATOM 2489 N N . LEU B 1 94 ? 11.266 0.274 -14 1 96.56 94 LEU B N 1
ATOM 2490 C CA . LEU B 1 94 ? 12.336 -0.638 -13.625 1 96.56 94 LEU B CA 1
ATOM 2491 C C . LEU B 1 94 ? 12.875 -1.383 -14.836 1 96.56 94 LEU B C 1
ATOM 2493 O O . LEU B 1 94 ? 14.094 -1.493 -15.016 1 96.56 94 LEU B O 1
ATOM 2497 N N . LYS B 1 95 ? 12.008 -1.863 -15.625 1 97 95 LYS B N 1
ATOM 2498 C CA . LYS B 1 95 ? 12.406 -2.527 -16.859 1 97 95 LYS B CA 1
ATOM 2499 C C . LYS B 1 95 ? 13.305 -1.623 -17.703 1 97 95 LYS B C 1
ATOM 2501 O O . LYS B 1 95 ? 14.336 -2.062 -18.219 1 97 95 LYS B O 1
ATOM 2506 N N . LYS B 1 96 ? 12.891 -0.408 -17.844 1 96.94 96 LYS B N 1
ATOM 2507 C CA . LYS B 1 96 ? 13.656 0.562 -18.609 1 96.94 96 LYS B CA 1
ATOM 2508 C C . LYS B 1 96 ? 15.055 0.75 -18.031 1 96.94 96 LYS B C 1
ATOM 2510 O O . LYS B 1 96 ? 16.047 0.805 -18.766 1 96.94 96 LYS B O 1
ATOM 2515 N N . LYS B 1 97 ? 15.172 0.823 -16.75 1 96.88 97 LYS B N 1
ATOM 2516 C CA . LYS B 1 97 ? 16.469 0.973 -16.094 1 96.88 97 LYS B CA 1
ATOM 2517 C C . LYS B 1 97 ? 17.359 -0.231 -16.375 1 96.88 97 LYS B C 1
ATOM 2519 O O . LYS B 1 97 ? 18.562 -0.076 -16.625 1 96.88 97 LYS B O 1
ATOM 2524 N N . ILE B 1 98 ? 16.812 -1.362 -16.297 1 96 98 ILE B N 1
ATOM 2525 C CA . ILE B 1 98 ? 17.562 -2.59 -16.547 1 96 98 ILE B CA 1
ATOM 2526 C C . ILE B 1 98 ? 18.031 -2.611 -18 1 96 98 ILE B C 1
ATOM 2528 O O . ILE B 1 98 ? 19.203 -2.896 -18.266 1 96 98 ILE B O 1
ATOM 2532 N N . LYS B 1 99 ? 17.156 -2.305 -18.859 1 95.81 99 LYS B N 1
ATOM 2533 C CA . LYS B 1 99 ? 17.469 -2.297 -20.281 1 95.81 99 LYS B CA 1
ATOM 2534 C C . LYS B 1 99 ? 18.594 -1.3 -20.594 1 95.81 99 LYS B C 1
ATOM 2536 O O . LYS B 1 99 ? 19.453 -1.567 -21.438 1 95.81 99 LYS B O 1
ATOM 2541 N N . ASN B 1 100 ? 18.516 -0.202 -20.016 1 95.19 100 ASN B N 1
ATOM 2542 C CA . ASN B 1 100 ? 19.547 0.813 -20.219 1 95.19 100 ASN B CA 1
ATOM 2543 C C . ASN B 1 100 ? 20.922 0.322 -19.781 1 95.19 100 ASN B C 1
ATOM 2545 O O . ASN B 1 100 ? 21.922 0.619 -20.422 1 95.19 100 ASN B O 1
ATOM 2549 N N . LYS B 1 101 ? 20.891 -0.437 -18.766 1 93.06 101 LYS B N 1
ATOM 2550 C CA . LYS B 1 101 ? 22.156 -0.94 -18.219 1 93.06 101 LYS B CA 1
ATOM 2551 C C . LYS B 1 101 ? 22.625 -2.176 -18.984 1 93.06 101 LYS B C 1
ATOM 2553 O O . LYS B 1 101 ? 23.828 -2.354 -19.203 1 93.06 101 LYS B O 1
ATOM 2558 N N . TYR B 1 102 ? 21.625 -2.992 -19.344 1 92.81 102 TYR B N 1
ATOM 2559 C CA . TYR B 1 102 ? 21.906 -4.234 -20.047 1 92.81 102 TYR B CA 1
ATOM 2560 C C . TYR B 1 102 ? 20.969 -4.41 -21.234 1 92.81 102 TYR B C 1
ATOM 2562 O O . TYR B 1 102 ? 20.031 -5.219 -21.188 1 92.81 102 TYR B O 1
ATOM 2570 N N . PRO B 1 103 ? 21.281 -3.803 -22.266 1 90.75 103 PRO B N 1
ATOM 2571 C CA . PRO B 1 103 ? 20.375 -3.812 -23.422 1 90.75 103 PRO B CA 1
ATOM 2572 C C . PRO B 1 103 ? 20.172 -5.215 -23.984 1 90.75 103 PRO B C 1
ATOM 2574 O O . PRO B 1 103 ? 19.078 -5.531 -24.469 1 90.75 103 PRO B O 1
ATOM 2577 N N . ASP B 1 104 ? 21.172 -5.988 -23.891 1 91.44 104 ASP B N 1
ATOM 2578 C CA . ASP B 1 104 ? 21.109 -7.305 -24.531 1 91.44 104 ASP B CA 1
ATOM 2579 C C . ASP B 1 104 ? 20.359 -8.297 -23.641 1 91.44 104 ASP B C 1
ATOM 2581 O O . ASP B 1 104 ? 20.031 -9.398 -24.078 1 91.44 104 ASP B O 1
ATOM 2585 N N . SER B 1 105 ? 20.047 -7.871 -22.422 1 91.88 105 SER B N 1
ATOM 2586 C CA . SER B 1 105 ? 19.375 -8.773 -21.5 1 91.88 105 SER B CA 1
ATOM 2587 C C . SER B 1 105 ? 17.906 -8.969 -21.875 1 91.88 105 SER B C 1
ATOM 2589 O O . SER B 1 105 ? 17.25 -9.883 -21.359 1 91.88 105 SER B O 1
ATOM 2591 N N . LYS B 1 106 ? 17.281 -8.133 -22.703 1 93.5 106 LYS B N 1
ATOM 2592 C CA . LYS B 1 106 ? 15.906 -8.203 -23.188 1 93.5 106 LYS B CA 1
ATOM 2593 C C . LYS B 1 106 ? 14.922 -8.414 -22.047 1 93.5 106 LYS B C 1
ATOM 2595 O O . LYS B 1 106 ? 14.148 -9.375 -22.047 1 93.5 106 LYS B O 1
ATOM 2600 N N . PRO B 1 107 ? 14.938 -7.484 -21.141 1 96.94 107 PRO B N 1
ATOM 2601 C CA . PRO B 1 107 ? 14.008 -7.598 -20.016 1 96.94 107 PRO B CA 1
ATOM 2602 C C . PRO B 1 107 ? 12.547 -7.52 -20.453 1 96.94 107 PRO B C 1
ATOM 2604 O O . PRO B 1 107 ? 12.195 -6.688 -21.297 1 96.94 107 PRO B O 1
ATOM 2607 N N . THR B 1 108 ? 11.703 -8.414 -19.906 1 96.75 108 THR B N 1
ATOM 2608 C CA . THR B 1 108 ? 10.273 -8.453 -20.203 1 96.75 108 THR B CA 1
ATOM 2609 C C . THR B 1 108 ? 9.461 -8.555 -18.906 1 96.75 108 THR B C 1
ATOM 2611 O O . THR B 1 108 ? 9.766 -9.383 -18.047 1 96.75 108 THR B O 1
ATOM 2614 N N . ILE B 1 109 ? 8.523 -7.652 -18.797 1 97.38 109 ILE B N 1
ATOM 2615 C CA . ILE B 1 109 ? 7.543 -7.859 -17.734 1 97.38 109 ILE B CA 1
ATOM 2616 C C . ILE B 1 109 ? 6.625 -9.023 -18.109 1 97.38 109 ILE B C 1
ATOM 2618 O O . ILE B 1 109 ? 5.668 -8.844 -18.875 1 97.38 109 ILE B O 1
ATOM 2622 N N . LYS B 1 110 ? 6.812 -10.109 -17.516 1 96.56 110 LYS B N 1
ATOM 2623 C CA . LYS B 1 110 ? 6.172 -11.328 -18.016 1 96.56 110 LYS B CA 1
ATOM 2624 C C . LYS B 1 110 ? 4.914 -11.648 -17.219 1 96.56 110 LYS B C 1
ATOM 2626 O O . LYS B 1 110 ? 3.953 -12.203 -17.766 1 96.56 110 LYS B O 1
ATOM 2631 N N . TYR B 1 111 ? 4.969 -11.375 -15.984 1 95.75 111 TYR B N 1
ATOM 2632 C CA . TYR B 1 111 ? 3.865 -11.805 -15.133 1 95.75 111 TYR B CA 1
ATOM 2633 C C . TYR B 1 111 ? 3.332 -10.641 -14.305 1 95.75 111 TYR B C 1
ATOM 2635 O O . TYR B 1 111 ? 4.098 -9.773 -13.875 1 95.75 111 TYR B O 1
ATOM 2643 N N . ARG B 1 112 ? 2.092 -10.617 -14.164 1 94.31 112 ARG B N 1
ATOM 2644 C CA . ARG B 1 112 ? 1.322 -9.805 -13.227 1 94.31 112 ARG B CA 1
ATOM 2645 C C . ARG B 1 112 ? 0.293 -10.641 -12.484 1 94.31 112 ARG B C 1
ATOM 2647 O O . ARG B 1 112 ? -0.652 -11.156 -13.086 1 94.31 112 ARG B O 1
ATOM 2654 N N . PHE B 1 113 ? 0.494 -10.789 -11.211 1 95.06 113 PHE B N 1
ATOM 2655 C CA . PHE B 1 113 ? -0.396 -11.594 -10.383 1 95.06 113 PHE B CA 1
ATOM 2656 C C . PHE B 1 113 ? -1.083 -10.734 -9.328 1 95.06 113 PHE B C 1
ATOM 2658 O O . PHE B 1 113 ? -0.52 -10.484 -8.258 1 95.06 113 PHE B O 1
ATOM 2665 N N . PRO B 1 114 ? -2.293 -10.32 -9.633 1 91.94 114 PRO B N 1
ATOM 2666 C CA . PRO B 1 114 ? -3.006 -9.578 -8.586 1 91.94 114 PRO B CA 1
ATOM 2667 C C . PRO B 1 114 ? -3.252 -10.414 -7.336 1 91.94 114 PRO B C 1
ATOM 2669 O O . PRO B 1 114 ? -3.541 -11.609 -7.434 1 91.94 114 PRO B O 1
ATOM 2672 N N . ILE B 1 115 ? -3.053 -9.836 -6.223 1 92.75 115 ILE B N 1
ATOM 2673 C CA . ILE B 1 115 ? -3.412 -10.484 -4.969 1 92.75 115 ILE B CA 1
ATOM 2674 C C . ILE B 1 115 ? -4.926 -10.445 -4.781 1 92.75 115 ILE B C 1
ATOM 2676 O O . ILE B 1 115 ? -5.559 -9.406 -4.996 1 92.75 115 ILE B O 1
ATOM 2680 N N . GLY B 1 116 ? -5.461 -11.531 -4.41 1 90.44 116 GLY B N 1
ATOM 2681 C CA . GLY B 1 116 ? -6.902 -11.68 -4.285 1 90.44 116 GLY B CA 1
ATOM 2682 C C . GLY B 1 116 ? -7.52 -10.695 -3.307 1 90.44 116 GLY B C 1
ATOM 2683 O O . GLY B 1 116 ? -6.891 -10.32 -2.316 1 90.44 116 GLY B O 1
ATOM 2684 N N . CYS B 1 117 ? -8.781 -10.398 -3.518 1 91.69 117 CYS B N 1
ATOM 2685 C CA . CYS B 1 117 ? -9.477 -9.375 -2.744 1 91.69 117 CYS B CA 1
ATOM 2686 C C . CYS B 1 117 ? -9.773 -9.867 -1.331 1 91.69 117 CYS B C 1
ATOM 2688 O O . CYS B 1 117 ? -10.055 -9.07 -0.439 1 91.69 117 CYS B O 1
ATOM 2690 N N . GLY B 1 118 ? -9.703 -11.141 -1.146 1 90.88 118 GLY B N 1
ATOM 2691 C CA . GLY B 1 118 ? -9.961 -11.688 0.179 1 90.88 118 GLY B CA 1
ATOM 2692 C C . GLY B 1 118 ? -8.695 -12.047 0.933 1 90.88 118 GLY B C 1
ATOM 2693 O O . GLY B 1 118 ? -8.75 -12.461 2.092 1 90.88 118 GLY B O 1
ATOM 2694 N N . ASP B 1 119 ? -7.582 -11.906 0.297 1 90.56 119 ASP B N 1
ATOM 2695 C CA . ASP B 1 119 ? -6.301 -12.25 0.907 1 90.56 119 ASP B CA 1
ATOM 2696 C C . ASP B 1 119 ? -5.781 -11.102 1.77 1 90.56 119 ASP B C 1
ATOM 2698 O O . ASP B 1 119 ? -5.461 -10.023 1.255 1 90.56 119 ASP B O 1
ATOM 2702 N N . THR B 1 120 ? -5.641 -11.336 3.01 1 91.19 120 THR B N 1
ATOM 2703 C CA . THR B 1 120 ? -5.242 -10.273 3.924 1 91.19 120 THR B CA 1
ATOM 2704 C C . THR B 1 120 ? -3.764 -10.391 4.281 1 91.19 120 THR B C 1
ATOM 2706 O O . THR B 1 120 ? -3.254 -9.617 5.102 1 91.19 120 THR B O 1
ATOM 2709 N N . THR B 1 121 ? -3.111 -11.375 3.691 1 90.12 121 THR B N 1
ATOM 2710 C CA . THR B 1 121 ? -1.671 -11.492 3.896 1 90.12 121 THR B CA 1
ATOM 2711 C C . THR B 1 121 ? -0.947 -10.266 3.352 1 90.12 121 THR B C 1
ATOM 2713 O O . THR B 1 121 ? -1.265 -9.781 2.262 1 90.12 121 THR B O 1
ATOM 2716 N N . PRO B 1 122 ? -0.021 -9.781 4.184 1 87.81 122 PRO B N 1
ATOM 2717 C CA . PRO B 1 122 ? 0.743 -8.641 3.662 1 87.81 122 PRO B CA 1
ATOM 2718 C C . PRO B 1 122 ? 1.394 -8.938 2.312 1 87.81 122 PRO B C 1
ATOM 2720 O O . PRO B 1 122 ? 1.912 -10.039 2.1 1 87.81 122 PRO B O 1
ATOM 2723 N N . ALA B 1 123 ? 1.33 -7.906 1.477 1 89.69 123 ALA B N 1
ATOM 2724 C CA . ALA B 1 123 ? 1.808 -8.094 0.108 1 89.69 123 ALA B CA 1
ATOM 2725 C C . ALA B 1 123 ? 3.26 -8.562 0.091 1 89.69 123 ALA B C 1
ATOM 2727 O O . ALA B 1 123 ? 3.645 -9.383 -0.747 1 89.69 123 ALA B O 1
ATOM 2728 N N . TYR B 1 124 ? 4.059 -8.055 1.015 1 89.75 124 TYR B N 1
ATOM 2729 C CA . TYR B 1 124 ? 5.473 -8.414 1.045 1 89.75 124 TYR B CA 1
ATOM 2730 C C . TYR B 1 124 ? 5.652 -9.883 1.384 1 89.75 124 TYR B C 1
ATOM 2732 O O . TYR B 1 124 ? 6.566 -10.539 0.88 1 89.75 124 TYR B O 1
ATOM 2740 N N . ASP B 1 125 ? 4.785 -10.398 2.178 1 92.75 125 ASP B N 1
ATOM 2741 C CA . ASP B 1 125 ? 4.852 -11.812 2.523 1 92.75 125 ASP B CA 1
ATOM 2742 C C . ASP B 1 125 ? 4.422 -12.688 1.347 1 92.75 125 ASP B C 1
ATOM 2744 O O . ASP B 1 125 ? 5.035 -13.727 1.082 1 92.75 125 ASP B O 1
ATOM 2748 N N . VAL B 1 126 ? 3.426 -12.25 0.735 1 94.75 126 VAL B N 1
ATOM 2749 C CA . VAL B 1 126 ? 2.959 -12.961 -0.448 1 94.75 126 VAL B CA 1
ATOM 2750 C C . VAL B 1 126 ? 4.055 -12.977 -1.512 1 94.75 126 VAL B C 1
ATOM 2752 O O . VAL B 1 126 ? 4.348 -14.016 -2.1 1 94.75 126 VAL B O 1
ATOM 2755 N N . GLU B 1 127 ? 4.586 -11.812 -1.725 1 97.06 127 GLU B N 1
ATOM 2756 C CA . GLU B 1 127 ? 5.672 -11.68 -2.691 1 97.06 127 GLU B CA 1
ATOM 2757 C C . GLU B 1 127 ? 6.824 -12.617 -2.359 1 97.06 127 GLU B C 1
ATOM 2759 O O . GLU B 1 127 ? 7.332 -13.32 -3.238 1 97.06 127 GLU B O 1
ATOM 2764 N N . ARG B 1 128 ? 7.207 -12.695 -1.144 1 96.25 128 ARG B N 1
ATOM 2765 C CA . ARG B 1 128 ? 8.297 -13.562 -0.714 1 96.25 128 ARG B CA 1
ATOM 2766 C C . ARG B 1 128 ? 7.98 -15.031 -1.007 1 96.25 128 ARG B C 1
ATOM 2768 O O . ARG B 1 128 ? 8.82 -15.758 -1.543 1 96.25 128 ARG B O 1
ATOM 2775 N N . ARG B 1 129 ? 6.824 -15.438 -0.661 1 96.44 129 ARG B N 1
ATOM 2776 C CA . ARG B 1 129 ? 6.402 -16.812 -0.892 1 96.44 129 ARG B CA 1
ATOM 2777 C C . ARG B 1 129 ? 6.434 -17.156 -2.379 1 96.44 129 ARG B C 1
ATOM 2779 O O . ARG B 1 129 ? 6.906 -18.219 -2.766 1 96.44 129 ARG B O 1
ATOM 2786 N N . ILE B 1 130 ? 5.922 -16.25 -3.115 1 97.56 130 ILE B N 1
ATOM 2787 C CA . ILE B 1 130 ? 5.852 -16.469 -4.555 1 97.56 130 ILE B CA 1
ATOM 2788 C C . ILE B 1 130 ? 7.258 -16.453 -5.152 1 97.56 130 ILE B C 1
ATOM 2790 O O . ILE B 1 130 ? 7.59 -17.297 -5.992 1 97.56 130 ILE B O 1
ATOM 2794 N N . ARG B 1 131 ? 8.055 -15.555 -4.707 1 97.88 131 ARG B N 1
ATOM 2795 C CA . ARG B 1 131 ? 9.43 -15.469 -5.188 1 97.88 131 ARG B CA 1
ATOM 2796 C C . ARG B 1 131 ? 10.18 -16.766 -4.934 1 97.88 131 ARG B C 1
ATOM 2798 O O . ARG B 1 131 ? 10.914 -17.25 -5.801 1 97.88 131 ARG B O 1
ATOM 2805 N N . GLU B 1 132 ? 9.93 -17.391 -3.85 1 96.94 132 GLU B N 1
ATOM 2806 C CA . GLU B 1 132 ? 10.562 -18.656 -3.496 1 96.94 132 GLU B CA 1
ATOM 2807 C C . GLU B 1 132 ? 10.156 -19.766 -4.465 1 96.94 132 GLU B C 1
ATOM 2809 O O . GLU B 1 132 ? 10.898 -20.734 -4.645 1 96.94 132 GLU B O 1
ATOM 2814 N N . LYS B 1 133 ? 9.008 -19.609 -4.984 1 97.44 133 LYS B N 1
ATOM 2815 C CA . LYS B 1 133 ? 8.516 -20.594 -5.941 1 97.44 133 LYS B CA 1
ATOM 2816 C C . LYS B 1 133 ? 9.078 -20.344 -7.336 1 97.44 133 LYS B C 1
ATOM 2818 O O . LYS B 1 133 ? 9.031 -21.219 -8.195 1 97.44 133 LYS B O 1
ATOM 2823 N N . PHE B 1 134 ? 9.547 -19.156 -7.625 1 97.5 134 PHE B N 1
ATOM 2824 C CA . PHE B 1 134 ? 10.078 -18.781 -8.93 1 97.5 134 PHE B CA 1
ATOM 2825 C C . PHE B 1 134 ? 11.461 -19.375 -9.141 1 97.5 134 PHE B C 1
ATOM 2827 O O . PHE B 1 134 ? 11.867 -19.641 -10.273 1 97.5 134 PHE B O 1
ATOM 2834 N N . GLY B 1 135 ? 12.25 -19.438 -8.055 1 95.88 135 GLY B N 1
ATOM 2835 C CA . GLY B 1 135 ? 13.609 -19.938 -8.203 1 95.88 135 GLY B CA 1
ATOM 2836 C C . GLY B 1 135 ? 14.477 -19.672 -6.984 1 95.88 135 GLY B C 1
ATOM 2837 O O . GLY B 1 135 ? 13.969 -19.375 -5.902 1 95.88 135 GLY B O 1
ATOM 2838 N N . GLU B 1 136 ? 15.727 -19.828 -7.172 1 93.5 136 GLU B N 1
ATOM 2839 C CA . GLU B 1 136 ? 16.688 -19.656 -6.09 1 93.5 136 GLU B CA 1
ATOM 2840 C C . GLU B 1 136 ? 17.047 -18.188 -5.895 1 93.5 136 GLU B C 1
ATOM 2842 O O . GLU B 1 136 ? 17.375 -17.484 -6.859 1 93.5 136 GLU B O 1
ATOM 2847 N N . LYS B 1 137 ? 17 -17.859 -4.699 1 94.56 137 LYS B N 1
ATOM 2848 C CA . LYS B 1 137 ? 17.312 -16.469 -4.352 1 94.56 137 LYS B CA 1
ATOM 2849 C C . LYS B 1 137 ? 18.75 -16.125 -4.719 1 94.56 137 LYS B C 1
ATOM 2851 O O . LYS B 1 137 ? 19.672 -16.922 -4.5 1 94.56 137 LYS B O 1
ATOM 2856 N N . VAL B 1 138 ? 18.938 -14.953 -5.293 1 92.19 138 VAL B N 1
ATOM 2857 C CA . VAL B 1 138 ? 20.266 -14.398 -5.516 1 92.19 138 VAL B CA 1
ATOM 2858 C C . VAL B 1 138 ? 20.578 -13.367 -4.438 1 92.19 138 VAL B C 1
ATOM 2860 O O . VAL B 1 138 ? 19.781 -12.477 -4.164 1 92.19 138 VAL B O 1
ATOM 2863 N N . HIS B 1 139 ? 21.656 -13.492 -3.883 1 91.75 139 HIS B N 1
ATOM 2864 C CA . HIS B 1 139 ? 22.031 -12.609 -2.783 1 91.75 139 HIS B CA 1
ATOM 2865 C C . HIS B 1 139 ? 22.281 -11.188 -3.275 1 91.75 139 HIS B C 1
ATOM 2867 O O . HIS B 1 139 ? 22.781 -10.992 -4.387 1 91.75 139 HIS B O 1
ATOM 2873 N N . ALA B 1 140 ? 22.016 -10.289 -2.432 1 92.88 140 ALA B N 1
ATOM 2874 C CA . ALA B 1 140 ? 22.109 -8.875 -2.762 1 92.88 140 ALA B CA 1
ATOM 2875 C C . ALA B 1 140 ? 23.531 -8.508 -3.197 1 92.88 140 ALA B C 1
ATOM 2877 O O . ALA B 1 140 ? 23.719 -7.684 -4.094 1 92.88 140 ALA B O 1
ATOM 2878 N N . ASP B 1 141 ? 24.531 -9.078 -2.527 1 90.88 141 ASP B N 1
ATOM 2879 C CA . ASP B 1 141 ? 25.922 -8.781 -2.836 1 90.88 141 ASP B CA 1
ATOM 2880 C C . ASP B 1 141 ? 26.266 -9.18 -4.27 1 90.88 141 ASP B C 1
ATOM 2882 O O . ASP B 1 141 ? 27.031 -8.484 -4.945 1 90.88 141 ASP B O 1
ATOM 2886 N N . GLU B 1 142 ? 25.766 -10.297 -4.719 1 88.25 142 GLU B N 1
ATOM 2887 C CA . GLU B 1 142 ? 25.984 -10.742 -6.09 1 88.25 142 GLU B CA 1
ATOM 2888 C C . GLU B 1 142 ? 25.328 -9.797 -7.09 1 88.25 142 GLU B C 1
ATOM 2890 O O . GLU B 1 142 ? 25.891 -9.5 -8.141 1 88.25 142 GLU B O 1
ATOM 2895 N N . ILE B 1 143 ? 24.172 -9.297 -6.746 1 92.12 143 ILE B N 1
ATOM 2896 C CA . ILE B 1 143 ? 23.438 -8.383 -7.621 1 92.12 143 ILE B CA 1
ATOM 2897 C C . ILE B 1 143 ? 24.156 -7.031 -7.664 1 92.12 143 ILE B C 1
ATOM 2899 O O . ILE B 1 143 ? 24.219 -6.391 -8.711 1 92.12 143 ILE B O 1
ATOM 2903 N N . GLU B 1 144 ? 24.578 -6.637 -6.562 1 91.5 144 GLU B N 1
ATOM 2904 C CA . GLU B 1 144 ? 25.328 -5.387 -6.496 1 91.5 144 GLU B CA 1
ATOM 2905 C C . GLU B 1 144 ? 26.531 -5.418 -7.43 1 91.5 144 GLU B C 1
ATOM 2907 O O . GLU B 1 144 ? 26.844 -4.418 -8.078 1 91.5 144 GLU B O 1
ATOM 2912 N N . LYS B 1 145 ? 27.188 -6.555 -7.5 1 89.56 145 LYS B N 1
ATOM 2913 C CA . LYS B 1 145 ? 28.328 -6.719 -8.398 1 89.56 145 LYS B CA 1
ATOM 2914 C C . LYS B 1 145 ? 27.906 -6.547 -9.859 1 89.56 145 LYS B C 1
ATOM 2916 O O . LYS B 1 145 ? 28.703 -6.109 -10.688 1 89.56 145 LYS B O 1
ATOM 2921 N N . LEU B 1 146 ? 26.734 -6.852 -10.148 1 90.5 146 LEU B N 1
ATOM 2922 C CA . LEU B 1 146 ?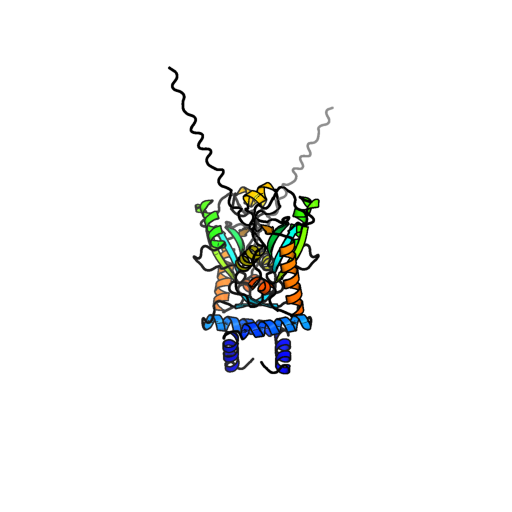 26.219 -6.754 -11.5 1 90.5 146 LEU B CA 1
ATOM 2923 C C . LEU B 1 146 ? 25.703 -5.344 -11.789 1 90.5 146 LEU B C 1
ATOM 2925 O O . LEU B 1 146 ? 25.328 -5.031 -12.922 1 90.5 146 LEU B O 1
ATOM 2929 N N . ASN B 1 147 ? 25.594 -4.527 -10.805 1 91 147 ASN B N 1
ATOM 2930 C CA . ASN B 1 147 ? 25.188 -3.135 -10.922 1 91 147 ASN B CA 1
ATOM 2931 C C . ASN B 1 147 ? 23.766 -3.018 -11.453 1 91 147 ASN B C 1
ATOM 2933 O O . ASN B 1 147 ? 23.469 -2.154 -12.289 1 91 147 ASN B O 1
ATOM 2937 N N . LEU B 1 148 ? 23.031 -3.877 -11.117 1 93.56 148 LEU B N 1
ATOM 2938 C CA . LEU B 1 148 ? 21.609 -3.787 -11.469 1 93.56 148 LEU B CA 1
ATOM 2939 C C . LEU B 1 148 ? 20.922 -2.689 -10.664 1 93.56 148 LEU B C 1
ATOM 2941 O O . LEU B 1 148 ? 21.391 -2.312 -9.586 1 93.56 148 LEU B O 1
ATOM 2945 N N . PRO B 1 149 ? 19.812 -2.146 -11.148 1 92.62 149 PRO B N 1
ATOM 2946 C CA . PRO B 1 149 ? 19.203 -0.948 -10.555 1 92.62 149 PRO B CA 1
ATOM 2947 C C . PRO B 1 149 ? 18.672 -1.188 -9.148 1 92.62 149 PRO B C 1
ATOM 2949 O O . PRO B 1 149 ? 18.5 -0.238 -8.375 1 92.62 149 PRO B O 1
ATOM 2952 N N . VAL B 1 150 ? 18.281 -2.4 -8.805 1 93.75 150 VAL B N 1
ATOM 2953 C CA . VAL B 1 150 ? 17.859 -2.787 -7.469 1 93.75 150 VAL B CA 1
ATOM 2954 C C . VAL B 1 150 ? 18.594 -4.043 -7.027 1 93.75 150 VAL B C 1
ATOM 2956 O O . VAL B 1 150 ? 18.891 -4.918 -7.844 1 93.75 150 VAL B O 1
ATOM 2959 N N . THR B 1 151 ? 18.719 -4.172 -5.734 1 93.81 151 THR B N 1
ATOM 2960 C CA . THR B 1 151 ? 19.672 -5.195 -5.301 1 93.81 151 THR B CA 1
ATOM 2961 C C . THR B 1 151 ? 18.922 -6.391 -4.703 1 93.81 151 THR B C 1
ATOM 2963 O O . THR B 1 151 ? 19.531 -7.438 -4.453 1 93.81 151 THR B O 1
ATOM 2966 N N . THR B 1 152 ? 17.656 -6.242 -4.504 1 94.38 152 THR B N 1
ATOM 2967 C CA . THR B 1 152 ? 16.953 -7.309 -3.795 1 94.38 152 THR B CA 1
ATOM 2968 C C . THR B 1 152 ? 15.875 -7.926 -4.68 1 94.38 152 THR B C 1
ATOM 2970 O O . THR B 1 152 ? 15.562 -7.402 -5.75 1 94.38 152 THR B O 1
ATOM 2973 N N . GLU B 1 153 ? 15.414 -9.086 -4.305 1 96.94 153 GLU B N 1
ATOM 2974 C CA . GLU B 1 153 ? 14.242 -9.742 -4.871 1 96.94 153 GLU B CA 1
ATOM 2975 C C . GLU B 1 153 ? 14.547 -10.328 -6.25 1 96.94 153 GLU B C 1
ATOM 2977 O O . GLU B 1 153 ? 13.711 -10.258 -7.156 1 96.94 153 GLU B O 1
ATOM 2982 N N . TRP B 1 154 ? 15.695 -10.766 -6.375 1 96.44 154 TRP B N 1
ATOM 2983 C CA . TRP B 1 154 ? 16.094 -11.469 -7.586 1 96.44 154 TRP B CA 1
ATOM 2984 C C . TRP B 1 154 ? 16.172 -12.969 -7.344 1 96.44 154 TRP B C 1
ATOM 2986 O O . TRP B 1 154 ? 16.531 -13.414 -6.254 1 96.44 154 TRP B O 1
ATOM 2996 N N . VAL B 1 155 ? 15.883 -13.703 -8.383 1 96 155 VAL B N 1
ATOM 2997 C CA . VAL B 1 155 ? 16 -15.148 -8.312 1 96 155 VAL B CA 1
ATOM 2998 C C . VAL B 1 155 ? 16.609 -15.68 -9.609 1 96 155 VAL B C 1
ATOM 3000 O O . VAL B 1 155 ? 16.516 -15.039 -10.656 1 96 155 VAL B O 1
ATOM 3003 N N . LEU B 1 156 ? 17.234 -16.828 -9.477 1 93.69 156 LEU B N 1
ATOM 3004 C CA . LEU B 1 156 ? 17.672 -17.625 -10.617 1 93.69 156 LEU B CA 1
ATOM 3005 C C . LEU B 1 156 ? 16.703 -18.781 -10.883 1 93.69 156 LEU B C 1
ATOM 3007 O O . LEU B 1 156 ? 16.25 -19.438 -9.945 1 93.69 156 LEU B O 1
ATOM 3011 N N . THR B 1 157 ? 16.391 -18.891 -12.141 1 94.44 157 THR B N 1
ATOM 3012 C CA . THR B 1 157 ? 15.477 -19.953 -12.523 1 94.44 157 THR B CA 1
ATOM 3013 C C . THR B 1 157 ? 15.797 -20.469 -13.922 1 94.44 157 THR B C 1
ATOM 3015 O O . THR B 1 157 ? 16.875 -20.203 -14.453 1 94.44 157 THR B O 1
ATOM 3018 N N . THR B 1 158 ? 14.922 -21.344 -14.43 1 92.5 158 THR B N 1
ATOM 3019 C CA . THR B 1 158 ? 15.133 -21.922 -15.758 1 92.5 158 THR B CA 1
ATOM 3020 C C . THR B 1 158 ? 13.953 -21.594 -16.672 1 92.5 158 THR B C 1
ATOM 3022 O O . THR B 1 158 ? 12.859 -21.281 -16.203 1 92.5 158 THR B O 1
ATOM 3025 N N . GLN B 1 159 ? 14.234 -21.719 -17.938 1 93.38 159 GLN B N 1
ATOM 3026 C CA . GLN B 1 159 ? 13.172 -21.5 -18.906 1 93.38 159 GLN B CA 1
ATOM 3027 C C . GLN B 1 159 ? 12.055 -22.531 -18.75 1 93.38 159 GLN B C 1
ATOM 3029 O O . GLN B 1 159 ? 10.875 -22.188 -18.828 1 93.38 159 GLN B O 1
ATOM 3034 N N . SER B 1 160 ? 12.469 -23.734 -18.516 1 93.88 160 SER B N 1
ATOM 3035 C CA . SER B 1 160 ? 11.477 -24.797 -18.344 1 93.88 160 SER B CA 1
ATOM 3036 C C . SER B 1 160 ? 10.539 -24.5 -17.188 1 93.88 160 SER B C 1
ATOM 3038 O O . SER B 1 160 ? 9.336 -24.766 -17.266 1 93.88 160 SER B O 1
ATOM 3040 N N . HIS B 1 161 ? 11.047 -23.984 -16.188 1 96.12 161 HIS B N 1
ATOM 3041 C CA . HIS B 1 161 ? 10.227 -23.656 -15.023 1 96.12 161 HIS B CA 1
ATOM 3042 C C . HIS B 1 161 ? 9.297 -22.484 -15.328 1 96.12 161 HIS B C 1
ATOM 3044 O O . HIS B 1 161 ? 8.125 -22.484 -14.938 1 96.12 161 HIS B O 1
ATOM 3050 N N . LEU B 1 162 ? 9.789 -21.484 -16 1 96.94 162 LEU B N 1
ATOM 3051 C CA . LEU B 1 162 ? 8.953 -20.359 -16.422 1 96.94 162 LEU B CA 1
ATOM 3052 C C . LEU B 1 162 ? 7.809 -20.828 -17.312 1 96.94 162 LEU B C 1
ATOM 3054 O O . LEU B 1 162 ? 6.688 -20.328 -17.219 1 96.94 162 LEU B O 1
ATOM 3058 N N . ASP B 1 163 ? 8.133 -21.781 -18.125 1 96.38 163 ASP B N 1
ATOM 3059 C CA . ASP B 1 163 ? 7.102 -22.344 -19 1 96.38 163 ASP B CA 1
ATOM 3060 C C . ASP B 1 163 ? 6.008 -23.016 -18.172 1 96.38 163 ASP B C 1
ATOM 3062 O O . ASP B 1 163 ? 4.824 -22.922 -18.516 1 96.38 163 ASP B O 1
ATOM 3066 N N . LYS B 1 164 ? 6.414 -23.656 -17.141 1 96.81 164 LYS B N 1
ATOM 3067 C CA . LYS B 1 164 ? 5.449 -24.281 -16.25 1 96.81 164 LYS B CA 1
ATOM 3068 C C . LYS B 1 164 ? 4.543 -23.219 -15.609 1 96.81 164 LYS B C 1
ATOM 3070 O O . LYS B 1 164 ? 3.326 -23.406 -15.547 1 96.81 164 LYS B O 1
ATOM 3075 N N . ILE B 1 165 ? 5.105 -22.156 -15.117 1 97.31 165 ILE B N 1
ATOM 3076 C CA . ILE B 1 165 ? 4.348 -21.078 -14.508 1 97.31 165 ILE B CA 1
ATOM 3077 C C . ILE B 1 165 ? 3.398 -20.469 -15.531 1 97.31 165 ILE B C 1
ATOM 3079 O O . ILE B 1 165 ? 2.23 -20.203 -15.227 1 97.31 165 ILE B O 1
ATOM 3083 N N . THR B 1 166 ? 3.91 -20.281 -16.734 1 97.38 166 THR B N 1
ATOM 3084 C CA . THR B 1 166 ? 3.104 -19.703 -17.797 1 97.38 166 THR B CA 1
ATOM 3085 C C . THR B 1 166 ? 1.904 -20.594 -18.109 1 97.38 166 THR B C 1
ATOM 3087 O O . THR B 1 166 ? 0.779 -20.109 -18.25 1 97.38 166 THR B O 1
ATOM 3090 N N . LYS B 1 167 ? 2.178 -21.828 -18.234 1 96.81 167 LYS B N 1
ATOM 3091 C CA . LYS B 1 167 ? 1.114 -22.781 -18.516 1 96.81 167 LYS B CA 1
ATOM 3092 C C . LYS B 1 167 ? 0.064 -22.797 -17.422 1 96.81 167 LYS B C 1
ATOM 3094 O O . LYS B 1 167 ? -1.137 -22.766 -17.688 1 96.81 167 LYS B O 1
ATOM 3099 N N . ALA B 1 168 ? 0.502 -22.859 -16.219 1 95.94 168 ALA B N 1
ATOM 3100 C CA . ALA B 1 168 ? -0.409 -22.844 -15.07 1 95.94 168 ALA B CA 1
ATOM 3101 C C . ALA B 1 168 ? -1.24 -21.562 -15.055 1 95.94 168 ALA B C 1
ATOM 3103 O O . ALA B 1 168 ? -2.439 -21.594 -14.766 1 95.94 168 ALA B O 1
ATOM 3104 N N . SER B 1 169 ? -0.596 -20.453 -15.305 1 95.12 169 SER B N 1
ATOM 3105 C CA . SER B 1 169 ? -1.272 -19.156 -15.328 1 95.12 169 SER B CA 1
ATOM 3106 C C . SER B 1 169 ? -2.35 -19.125 -16.406 1 95.12 169 SER B C 1
ATOM 3108 O O . SER B 1 169 ? -3.461 -18.641 -16.156 1 95.12 169 SER B O 1
ATOM 3110 N N . LYS B 1 170 ? -2.047 -19.578 -17.562 1 94.12 170 LYS B N 1
ATOM 3111 C CA . LYS B 1 170 ? -3.002 -19.609 -18.672 1 94.12 170 LYS B CA 1
ATOM 3112 C C . LYS B 1 170 ? -4.199 -20.5 -18.328 1 94.12 170 LYS B C 1
ATOM 3114 O O . LYS B 1 170 ? -5.344 -20.125 -18.594 1 94.12 170 LYS B O 1
ATOM 3119 N N . LYS B 1 171 ? -3.895 -21.562 -17.766 1 93.06 171 LYS B N 1
ATOM 3120 C CA . LYS B 1 171 ? -4.961 -22.484 -17.375 1 93.06 171 LYS B CA 1
ATOM 3121 C C . LYS B 1 171 ? -5.879 -21.828 -16.344 1 93.06 171 LYS B C 1
ATOM 3123 O O . LYS B 1 171 ? -7.102 -21.953 -16.422 1 93.06 171 LYS B O 1
ATOM 3128 N N . ALA B 1 172 ? -5.254 -21.25 -15.406 1 90.12 172 ALA B N 1
ATOM 3129 C CA . ALA B 1 172 ? -6.027 -20.594 -14.359 1 90.12 172 ALA B CA 1
ATOM 3130 C C . ALA B 1 172 ? -6.953 -19.531 -14.945 1 90.12 172 ALA B C 1
ATOM 3132 O O . ALA B 1 172 ? -8.094 -19.391 -14.508 1 90.12 172 ALA B O 1
ATOM 3133 N N . LYS B 1 173 ? -6.512 -18.812 -15.867 1 86.44 173 LYS B N 1
ATOM 3134 C CA . LYS B 1 173 ? -7.32 -17.781 -16.516 1 86.44 173 LYS B CA 1
ATOM 3135 C C . LYS B 1 173 ? -8.484 -18.406 -17.281 1 86.44 173 LYS B C 1
ATOM 3137 O O . LYS B 1 173 ? -9.617 -17.906 -17.203 1 86.44 173 LYS B O 1
ATOM 3142 N N . THR B 1 174 ? -8.125 -19.391 -17.953 1 85.44 174 THR B N 1
ATOM 3143 C CA . THR B 1 174 ? -9.148 -20.109 -18.703 1 85.44 174 THR B CA 1
ATOM 3144 C C . THR B 1 174 ? -10.227 -20.656 -17.766 1 85.44 174 THR B C 1
ATOM 3146 O O . THR B 1 174 ? -11.414 -20.625 -18.094 1 85.44 174 THR B O 1
ATOM 3149 N N . ASP B 1 175 ? -9.789 -21.078 -16.609 1 82.25 175 ASP B N 1
ATOM 3150 C CA . ASP B 1 175 ? -10.688 -21.656 -15.609 1 82.25 175 ASP B CA 1
ATOM 3151 C C . ASP B 1 175 ? -11.352 -20.562 -14.781 1 82.25 175 ASP B C 1
ATOM 3153 O O . ASP B 1 175 ? -12.086 -20.844 -13.828 1 82.25 175 ASP B O 1
ATOM 3157 N N . CYS B 1 176 ? -11.047 -19.359 -15.047 1 73.25 176 CYS B N 1
ATOM 3158 C CA . CYS B 1 176 ? -11.633 -18.188 -14.391 1 73.25 176 CYS B CA 1
ATOM 3159 C C . CYS B 1 176 ? -11.359 -18.219 -12.891 1 73.25 176 CYS B C 1
ATOM 3161 O O . CYS B 1 176 ? -12.258 -17.969 -12.086 1 73.25 176 CYS B O 1
ATOM 3163 N N . ILE B 1 177 ? -10.172 -18.703 -12.609 1 70.94 177 ILE B N 1
ATOM 3164 C CA . ILE B 1 177 ? -9.766 -18.656 -11.211 1 70.94 177 ILE B CA 1
ATOM 3165 C C . ILE B 1 177 ? -9.586 -17.219 -10.766 1 70.94 177 ILE B C 1
ATOM 3167 O O . ILE B 1 177 ? -8.898 -16.438 -11.43 1 70.94 177 ILE B O 1
ATOM 3171 N N . ALA B 1 178 ? -10.227 -16.891 -9.727 1 69.5 178 ALA B N 1
ATOM 3172 C CA . ALA B 1 178 ? -10.289 -15.508 -9.266 1 69.5 178 ALA B CA 1
ATOM 3173 C C . ALA B 1 178 ? -8.93 -15.031 -8.758 1 69.5 178 ALA B C 1
ATOM 3175 O O . ALA B 1 178 ? -8.531 -13.898 -9.008 1 69.5 178 ALA B O 1
ATOM 3176 N N . ASP B 1 179 ? -8.234 -15.984 -8.102 1 83.75 179 ASP B N 1
ATOM 3177 C CA . ASP B 1 179 ? -6.957 -15.633 -7.496 1 83.75 179 ASP B CA 1
ATOM 3178 C C . ASP B 1 179 ? -5.801 -16.328 -8.203 1 83.75 179 ASP B C 1
ATOM 3180 O O . ASP B 1 179 ? -5.422 -17.453 -7.836 1 83.75 179 ASP B O 1
ATOM 3184 N N . LEU B 1 180 ? -5.191 -15.648 -9.07 1 87.75 180 LEU B N 1
ATOM 3185 C CA . LEU B 1 180 ? -4.164 -16.219 -9.938 1 87.75 180 LEU B CA 1
ATOM 3186 C C . LEU B 1 180 ? -2.959 -16.672 -9.125 1 87.75 180 LEU B C 1
ATOM 3188 O O . LEU B 1 180 ? -2.254 -17.609 -9.523 1 87.75 180 LEU B O 1
ATOM 3192 N N . ILE B 1 181 ? -2.791 -16.109 -8 1 93.25 181 ILE B N 1
ATOM 3193 C CA . ILE B 1 181 ? -1.604 -16.438 -7.223 1 93.25 181 ILE B CA 1
ATOM 3194 C C . ILE B 1 181 ? -1.747 -17.844 -6.641 1 93.25 181 ILE B C 1
ATOM 3196 O O . ILE B 1 181 ? -0.768 -18.438 -6.176 1 93.25 181 ILE B O 1
ATOM 3200 N N . ASP B 1 182 ? -2.918 -18.438 -6.652 1 91 182 ASP B N 1
ATOM 3201 C CA . ASP B 1 182 ? -3.166 -19.75 -6.09 1 91 182 ASP B CA 1
ATOM 3202 C C . ASP B 1 182 ? -2.473 -20.844 -6.914 1 91 182 ASP B C 1
ATOM 3204 O O . ASP B 1 182 ? -2.285 -21.953 -6.438 1 91 182 ASP B O 1
ATOM 3208 N N . ILE B 1 183 ? -2.133 -20.547 -8.07 1 93.88 183 ILE B N 1
ATOM 3209 C CA . ILE B 1 183 ? -1.42 -21.531 -8.883 1 93.88 183 ILE B CA 1
ATOM 3210 C C . ILE B 1 183 ? -0.125 -21.938 -8.18 1 93.88 183 ILE B C 1
ATOM 3212 O O . ILE B 1 183 ? 0.388 -23.031 -8.406 1 93.88 183 ILE B O 1
ATOM 3216 N N . PHE B 1 184 ? 0.389 -21.062 -7.371 1 95.88 184 PHE B N 1
ATOM 3217 C CA . PHE B 1 184 ? 1.696 -21.281 -6.766 1 95.88 184 PHE B CA 1
ATOM 3218 C C . PHE B 1 184 ? 1.588 -22.25 -5.586 1 95.88 184 PHE B C 1
ATOM 3220 O O . PHE B 1 184 ? 2.604 -22.688 -5.043 1 95.88 184 PHE B O 1
ATOM 3227 N N . LYS B 1 185 ? 0.44 -22.531 -5.184 1 92.25 185 LYS B N 1
ATOM 3228 C CA . LYS B 1 185 ? 0.259 -23.562 -4.172 1 92.25 185 LYS B CA 1
ATOM 3229 C C . LYS B 1 185 ? 0.72 -24.922 -4.695 1 92.25 185 LYS B C 1
ATOM 3231 O O . LYS B 1 185 ? 1.188 -25.766 -3.924 1 92.25 185 LYS B O 1
ATOM 3236 N N . ASP B 1 186 ? 0.68 -25.094 -5.973 1 91.69 186 ASP B N 1
ATOM 3237 C CA . ASP B 1 186 ? 0.968 -26.391 -6.582 1 91.69 186 ASP B CA 1
ATOM 3238 C C . ASP B 1 186 ? 2.271 -26.344 -7.375 1 91.69 186 ASP B C 1
ATOM 3240 O O . ASP B 1 186 ? 2.703 -27.344 -7.93 1 91.69 186 ASP B O 1
ATOM 3244 N N . ILE B 1 187 ? 2.795 -25.219 -7.449 1 95.06 187 ILE B N 1
ATOM 3245 C CA . ILE B 1 187 ? 4.059 -25.078 -8.164 1 95.06 187 ILE B CA 1
ATOM 3246 C C . ILE B 1 187 ? 5.223 -25.266 -7.191 1 95.06 187 ILE B C 1
ATOM 3248 O O . ILE B 1 187 ? 5.293 -24.578 -6.168 1 95.06 187 ILE B O 1
ATOM 3252 N N . LYS B 1 188 ? 6.074 -26.203 -7.531 1 93.69 188 LYS B N 1
ATOM 3253 C CA . LYS B 1 188 ? 7.316 -26.375 -6.785 1 93.69 188 LYS B CA 1
ATOM 3254 C C . LYS B 1 188 ? 8.469 -25.641 -7.445 1 93.69 188 LYS B C 1
ATOM 3256 O O . LYS B 1 188 ? 8.477 -25.453 -8.664 1 93.69 188 LYS B O 1
ATOM 3261 N N . PRO B 1 189 ? 9.32 -25.188 -6.598 1 92.19 189 PRO B N 1
ATOM 3262 C CA . PRO B 1 189 ? 10.508 -24.578 -7.207 1 92.19 189 PRO B CA 1
ATOM 3263 C C . PRO B 1 189 ? 11.219 -25.516 -8.18 1 92.19 189 PRO B C 1
ATOM 3265 O O . PRO B 1 189 ? 11.031 -26.734 -8.117 1 92.19 189 PRO B O 1
ATOM 3268 N N . PRO B 1 190 ? 11.953 -24.906 -9.062 1 91 190 PRO B N 1
ATOM 3269 C CA . PRO B 1 190 ? 12.672 -25.781 -10 1 91 190 PRO B CA 1
ATOM 3270 C C . PRO B 1 190 ? 13.633 -26.734 -9.305 1 91 190 PR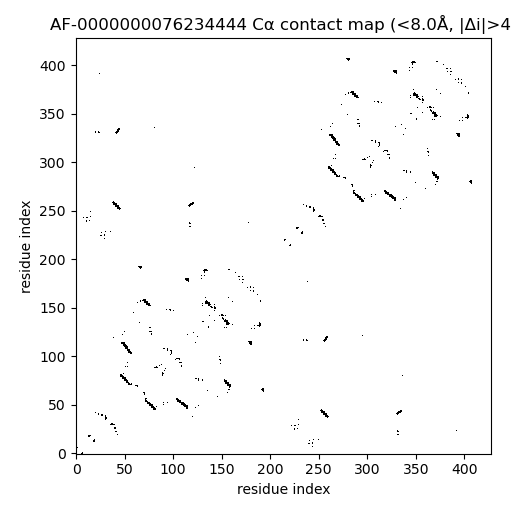O B C 1
ATOM 3272 O O . PRO B 1 190 ? 14.227 -26.391 -8.281 1 91 190 PRO B O 1
ATOM 3275 N N . ALA B 1 191 ? 13.805 -27.812 -9.938 1 86 191 ALA B N 1
ATOM 3276 C CA . ALA B 1 191 ? 14.656 -28.859 -9.367 1 86 191 ALA B CA 1
ATOM 3277 C C . ALA B 1 191 ? 16.125 -28.453 -9.422 1 86 191 ALA B C 1
ATOM 3279 O O . ALA B 1 191 ? 16.609 -27.969 -10.445 1 86 191 ALA B O 1
ATOM 3280 N N . LYS B 1 192 ? 16.719 -28.672 -8.344 1 84.25 192 LYS B N 1
ATOM 3281 C CA . LYS B 1 192 ? 18.156 -28.406 -8.281 1 84.25 192 LYS B CA 1
ATOM 3282 C C . LYS B 1 192 ? 18.953 -29.609 -8.781 1 84.25 192 LYS B C 1
ATOM 3284 O O . LYS B 1 192 ? 18.453 -30.734 -8.766 1 84.25 192 LYS B O 1
ATOM 3289 N N . LYS B 1 193 ? 20.156 -29.234 -9.305 1 79.94 193 LYS B N 1
ATOM 3290 C CA . LYS B 1 193 ? 21.062 -30.312 -9.703 1 79.94 193 LYS B CA 1
ATOM 3291 C C . LYS B 1 193 ? 21.438 -31.188 -8.508 1 79.94 193 LYS B C 1
ATOM 3293 O O . LYS B 1 193 ? 21.516 -30.688 -7.379 1 79.94 193 LYS B O 1
ATOM 3298 N N . GLU B 1 194 ? 21.375 -32.531 -8.789 1 69.62 194 GLU B N 1
ATOM 3299 C CA . GLU B 1 194 ? 21.859 -33.438 -7.766 1 69.62 194 GLU B CA 1
ATOM 3300 C C . GLU B 1 194 ? 23.297 -33.156 -7.379 1 69.62 194 GLU B C 1
ATOM 3302 O O . GLU B 1 194 ? 24.109 -32.781 -8.227 1 69.62 194 GLU B O 1
ATOM 3307 N N . LYS B 1 195 ? 23.547 -32.562 -6.203 1 59.47 195 LYS B N 1
ATOM 3308 C CA . LYS B 1 195 ? 24.938 -32.406 -5.789 1 59.47 195 LYS B CA 1
ATOM 3309 C C . LYS B 1 195 ? 25.766 -33.625 -6.168 1 59.47 195 LYS B C 1
ATOM 3311 O O . LYS B 1 195 ? 25.422 -34.75 -5.793 1 59.47 195 LYS B O 1
ATOM 3316 N N . GLY B 1 196 ? 26.156 -33.688 -7.344 1 49.94 196 GLY B N 1
ATOM 3317 C CA . GLY B 1 196 ? 27.109 -34.781 -7.555 1 49.94 196 GLY B CA 1
ATOM 3318 C C . GLY B 1 196 ? 27.969 -35.062 -6.34 1 49.94 196 GLY B C 1
ATOM 3319 O O . GLY B 1 196 ? 28.344 -34.125 -5.609 1 49.94 196 GLY B O 1
ATOM 3320 N N . GLN B 1 197 ? 27.797 -36.219 -5.773 1 45.47 197 GLN B N 1
ATOM 3321 C CA . GLN B 1 197 ? 28.719 -36.75 -4.77 1 45.47 197 GLN B CA 1
ATOM 3322 C C . GLN B 1 197 ? 30.156 -36.375 -5.121 1 45.47 197 GLN B C 1
ATOM 3324 O O . GLN B 1 197 ? 30.656 -36.719 -6.195 1 45.47 197 GLN B O 1
ATOM 3329 N N . LYS B 1 198 ? 30.672 -35.281 -4.832 1 45.69 198 LYS B N 1
ATOM 3330 C CA . LYS B 1 198 ? 32.125 -35.188 -4.93 1 45.69 198 LYS B CA 1
ATOM 3331 C C . LYS B 1 198 ? 32.781 -36.562 -4.68 1 45.69 198 LYS B C 1
ATOM 3333 O O . LYS B 1 198 ? 32.562 -37.156 -3.639 1 45.69 198 LYS B O 1
ATOM 3338 N N . GLU B 1 199 ? 33.125 -37.219 -5.684 1 40.38 199 GLU B N 1
ATOM 3339 C CA . GLU B 1 199 ? 34.031 -38.375 -5.508 1 40.38 199 GLU B CA 1
ATOM 3340 C C . GLU B 1 199 ? 35.156 -38.031 -4.551 1 40.38 199 GLU B C 1
ATOM 3342 O O . GLU B 1 199 ? 35.906 -37.062 -4.777 1 40.38 199 GLU B O 1
ATOM 3347 N N . GLU B 1 200 ? 34.969 -38.25 -3.326 1 41.88 200 GLU B N 1
ATOM 3348 C CA . GLU B 1 200 ? 36.094 -38.188 -2.404 1 41.88 200 GLU B CA 1
ATOM 3349 C C . GLU B 1 200 ? 37.344 -38.719 -3.064 1 41.88 200 GLU B C 1
ATOM 3351 O O . GLU B 1 200 ? 37.406 -39.875 -3.523 1 41.88 200 GLU B O 1
ATOM 3356 N N . ALA B 1 201 ? 38.156 -37.906 -3.668 1 45.53 201 ALA B N 1
ATOM 3357 C CA . ALA B 1 201 ? 39.469 -38.375 -4.152 1 45.53 201 ALA B CA 1
ATOM 3358 C C . ALA B 1 201 ? 40.062 -39.406 -3.201 1 45.53 201 ALA B C 1
ATOM 3360 O O . ALA B 1 201 ? 39.969 -39.25 -1.979 1 45.53 201 ALA B O 1
ATOM 3361 N N . PRO B 1 202 ? 40.25 -40.594 -3.627 1 44.25 202 PRO B N 1
ATOM 3362 C CA . PRO B 1 202 ? 40.875 -41.594 -2.729 1 44.25 202 PRO B CA 1
ATOM 3363 C C . PRO B 1 202 ? 42.094 -41.031 -2.018 1 44.25 202 PRO B C 1
ATOM 3365 O O . PRO B 1 202 ? 42.906 -40.344 -2.631 1 44.25 202 PRO B O 1
ATOM 3368 N N . ALA B 1 203 ? 42 -40.719 -0.771 1 45.19 203 ALA B N 1
ATOM 3369 C CA . ALA B 1 203 ? 43.125 -40.375 0.059 1 45.19 203 ALA B CA 1
ATOM 3370 C C . ALA B 1 203 ? 44.375 -41.156 -0.365 1 45.19 203 ALA B C 1
ATOM 3372 O O . ALA B 1 203 ? 44.375 -42.375 -0.325 1 45.19 203 ALA B O 1
ATOM 3373 N N . THR B 1 204 ? 45.094 -40.562 -1.335 1 40.44 204 THR B N 1
ATOM 3374 C CA . THR B 1 204 ? 46.406 -41.156 -1.608 1 40.44 204 THR B CA 1
ATOM 3375 C C . THR B 1 204 ? 47.156 -41.406 -0.312 1 40.44 204 THR B C 1
ATOM 3377 O O . THR B 1 204 ? 47.344 -40.5 0.49 1 40.44 204 THR B O 1
ATOM 3380 N N . LYS B 1 205 ? 47.094 -42.656 0.28 1 41.78 205 LYS B N 1
ATOM 3381 C CA . LYS B 1 205 ? 47.906 -43.188 1.368 1 41.78 205 LYS B CA 1
ATOM 3382 C C . LYS B 1 205 ? 49.375 -42.875 1.154 1 41.78 205 LYS B C 1
ATOM 3384 O O . LYS B 1 205 ? 50.094 -43.562 0.415 1 41.78 205 LYS B O 1
ATOM 3389 N N . GLY B 1 206 ? 49.75 -41.5 0.725 1 36.69 206 GLY B N 1
ATOM 3390 C CA . GLY B 1 206 ? 51.156 -41.25 0.611 1 36.69 206 GLY B CA 1
ATOM 3391 C C . GLY B 1 206 ? 51.906 -41.438 1.92 1 36.69 206 GLY B C 1
ATOM 3392 O O . GLY B 1 206 ? 51.844 -40.562 2.805 1 36.69 206 GLY B O 1
ATOM 3393 N N . GLY B 1 207 ? 51.688 -42.594 2.584 1 35.5 207 GLY B N 1
ATOM 3394 C CA . GLY B 1 207 ? 52.562 -42.969 3.682 1 35.5 207 GLY B CA 1
ATOM 3395 C C . GLY B 1 207 ? 54.031 -42.844 3.336 1 35.5 207 GLY B C 1
ATOM 3396 O O . GLY B 1 207 ? 54.562 -43.656 2.586 1 35.5 207 GLY B O 1
ATOM 3397 N N . VAL B 1 208 ? 54.438 -41.531 2.992 1 36.06 208 VAL B N 1
ATOM 3398 C CA . VAL B 1 208 ? 55.875 -41.406 2.779 1 36.06 208 VAL B CA 1
ATOM 3399 C C . VAL B 1 208 ? 56.625 -41.844 4.039 1 36.06 208 VAL B C 1
ATOM 3401 O O . VAL B 1 208 ? 56.406 -41.281 5.121 1 36.06 208 VAL B O 1
ATOM 3404 N N . LYS B 1 209 ? 57.031 -43.031 4.117 1 33.12 209 LYS B N 1
ATOM 3405 C CA . LYS B 1 209 ? 57.969 -43.625 5.062 1 33.12 209 LYS B CA 1
ATOM 3406 C C . LYS B 1 209 ? 59.25 -42.781 5.148 1 33.12 209 LYS B C 1
ATOM 3408 O O . LYS B 1 209 ? 59.969 -42.625 4.156 1 33.12 209 LYS B O 1
ATOM 3413 N N . ARG B 1 210 ? 59.125 -41.719 6.062 1 39.84 210 ARG B N 1
ATOM 3414 C CA . ARG B 1 210 ? 60.312 -41 6.504 1 39.84 210 ARG B CA 1
ATOM 3415 C C . ARG B 1 210 ? 61.469 -41.969 6.863 1 39.84 210 ARG B C 1
ATOM 3417 O O . ARG B 1 210 ? 61.312 -42.781 7.762 1 39.84 210 ARG B O 1
ATOM 3424 N N . LYS B 1 211 ? 62.281 -42.312 5.84 1 30.44 211 LYS B N 1
ATOM 3425 C CA . LYS B 1 211 ? 63.5 -43.125 5.973 1 30.44 211 LYS B CA 1
ATOM 3426 C C . LYS B 1 211 ? 64.438 -42.531 7.027 1 30.44 211 LYS B C 1
ATOM 3428 O O . LYS B 1 211 ? 64.688 -41.312 7.027 1 30.44 211 LYS B O 1
ATOM 3433 N N . GLY B 1 212 ? 64.5 -43.156 8.258 1 30.94 212 GLY B N 1
ATOM 3434 C CA . GLY B 1 212 ? 65.375 -43.031 9.375 1 30.94 212 GLY B CA 1
ATOM 3435 C C . GLY B 1 212 ? 66.812 -42.906 8.938 1 30.94 212 GLY B C 1
ATOM 3436 O O . GLY B 1 212 ? 67.375 -43.75 8.211 1 30.94 212 GLY B O 1
ATOM 3437 N N . ALA B 1 213 ? 67.25 -41.656 8.547 1 32.78 213 ALA B N 1
ATOM 3438 C CA . ALA B 1 213 ? 68.688 -41.469 8.367 1 32.78 213 ALA B CA 1
ATOM 3439 C C . ALA B 1 213 ? 69.438 -42.094 9.508 1 32.78 213 ALA B C 1
ATOM 3441 O O . ALA B 1 213 ? 69.188 -41.812 10.68 1 32.78 213 ALA B O 1
ATOM 3442 N N . LYS B 1 214 ? 70 -43.188 9.258 1 22.92 214 LYS B N 1
ATOM 3443 C CA . LYS B 1 214 ? 71.125 -43.719 10.008 1 22.92 214 LYS B CA 1
ATOM 3444 C C . LYS B 1 214 ? 72.25 -42.719 10.086 1 22.92 214 LYS B C 1
ATOM 3446 O O . LYS B 1 214 ? 72.625 -42.094 9.078 1 22.92 214 LYS B O 1
#

pLDDT: mean 85.73, std 16.77, range [22.61, 98.19]

Secondary structure (DSSP, 8-state):
---HHHHHHHHHHHHSTTHHHHHHHHHHHHHHHHT--S-EEEEESS--EEEEEEES---SS---TT-SSPEEEEEEEEESS---TTS--HHHHHHHHHHHH-GGG-EEEEEEEEPPTT--S-HHHHHHHHHHHH-EEPPHHHHHHHT-S--SSEEEEEHHHHHHHHHHHHHHHHTT-S-GGGGGGSPPPPPPP---------------------/---HHHHHHHHHHHHSTTHHHHHHHHHHHHHHHHT--S-EEEEESS--EEEEEEES---SS---TT-SSPEEEEEEEEESS---TTS--HHHHHHHHHHHH-GGG-EEEEEEEEPPTT--S-HHHHHHHHHHHH-EEPPHHHHHHHT-S--SSEEEEEHHHHHHHHHHHHHHHHTT-S-GGGGGGSPPPPPPP---------------------

Radius of gyration: 29.83 Å; Cα contacts (8 Å, |Δi|>4): 618; chains: 2; bounding box: 105×114×46 Å

Organism: NCBI:txid252671

Foldseek 3Di:
DPDPVVVVVVVVQLPPDCNVVVVQVVVQVVCVVVVVDPDGADDDDFAKKKWKKKQQDDDPPPDDQWDPADKIKMAIDMDRDDPDPPPCDPVNVLQVQQCVLPVNSPIDGDDIFGAFNPDPPPSVVLSVLLLQLAAAFDALVVQVVVVRPHRGRMHMAHPVLVVVLVVLQVVCVVVVPRGSSCSSVPGHHDHTDDPPPPPPPPPPCCPVPPPPDD/DPDPVVVVVVVVQLPPDCNVVVVQVVVQVVCVVVVVDPDGADDDDFAKKKWKKKQQDDDPPPDDLWDPADKIKMAIDMDRDDPDPPPCDPVNVLQVQQCVLPVNSPIDGDDIFGAFNPDPPPSVVLSVLLLQLQAAFDALVVQVVVVRPHRGRMHMAHPVLVVVLVVLQVVCVVVVPRGSSCSSVPGHHDHTPDPPPPPPPPPPCCVVPPPPDD